Protein AF-A0A182K7X4-F1 (afdb_monomer_lite)

pLDDT: mean 72.71, std 12.78, range [36.97, 91.81]

Organism: NCBI:txid43041

Structure (mmCIF, N/CA/C/O backbone):
data_AF-A0A182K7X4-F1
#
_entry.id   AF-A0A182K7X4-F1
#
loop_
_atom_site.group_PDB
_atom_site.id
_atom_site.type_symbol
_atom_site.label_atom_id
_atom_site.label_alt_id
_atom_site.label_comp_id
_atom_site.label_asym_id
_atom_site.label_entity_id
_atom_site.label_seq_id
_atom_site.pdbx_PDB_ins_code
_atom_site.Cartn_x
_atom_site.Cartn_y
_atom_site.Cartn_z
_atom_site.occupancy
_atom_site.B_iso_or_equiv
_atom_site.auth_seq_id
_atom_site.auth_comp_id
_atom_site.auth_asym_id
_atom_site.auth_atom_id
_atom_site.pdbx_PDB_model_num
ATOM 1 N N . MET A 1 1 ? 23.953 -16.414 -25.196 1.00 43.12 1 MET A N 1
ATOM 2 C CA . MET A 1 1 ? 24.197 -15.636 -26.432 1.00 43.12 1 MET A CA 1
ATOM 3 C C . MET A 1 1 ? 23.227 -14.464 -26.604 1.00 43.12 1 MET A C 1
ATOM 5 O O . MET A 1 1 ? 23.699 -13.371 -26.875 1.00 43.12 1 MET A O 1
ATOM 9 N N . SER A 1 2 ? 21.915 -14.625 -26.379 1.00 52.25 2 SER A N 1
ATOM 10 C CA . SER A 1 2 ? 20.926 -13.529 -26.496 1.00 52.25 2 SER A CA 1
ATOM 11 C C . SER A 1 2 ? 21.167 -12.343 -25.541 1.00 52.25 2 SER A C 1
ATOM 13 O O . SER A 1 2 ? 21.125 -11.196 -25.967 1.00 52.25 2 SER A O 1
ATOM 15 N N . SER A 1 3 ? 21.500 -12.598 -24.268 1.00 54.38 3 SER A N 1
ATOM 16 C CA . SER A 1 3 ? 21.804 -11.539 -23.281 1.00 54.38 3 SER A CA 1
ATOM 17 C C . SER A 1 3 ? 23.036 -10.697 -23.653 1.00 54.38 3 SER A C 1
ATOM 19 O O . SER A 1 3 ? 23.021 -9.475 -23.516 1.00 54.38 3 SER A O 1
ATOM 21 N N . THR A 1 4 ? 24.089 -11.330 -24.179 1.00 62.06 4 THR A N 1
ATOM 22 C CA . THR A 1 4 ? 25.304 -10.646 -24.644 1.00 62.06 4 THR A CA 1
ATOM 23 C C . THR A 1 4 ? 25.024 -9.785 -25.874 1.00 62.06 4 THR A C 1
ATOM 25 O O . THR A 1 4 ? 25.434 -8.633 -25.896 1.00 62.06 4 THR A O 1
ATOM 28 N N . LEU A 1 5 ? 24.247 -10.293 -26.838 1.00 60.53 5 LEU A N 1
ATOM 29 C CA . LEU A 1 5 ? 23.810 -9.550 -28.028 1.00 60.53 5 LEU A CA 1
ATOM 30 C C . LEU A 1 5 ? 22.994 -8.302 -27.682 1.00 60.53 5 LEU A C 1
ATOM 32 O O . LEU A 1 5 ? 23.263 -7.231 -28.213 1.00 60.53 5 LEU A O 1
ATOM 36 N N . VAL A 1 6 ? 22.039 -8.411 -26.757 1.00 61.16 6 VAL A N 1
ATOM 37 C CA . VAL A 1 6 ? 21.212 -7.270 -26.334 1.00 61.16 6 VAL A CA 1
ATOM 38 C C . VAL A 1 6 ? 22.050 -6.230 -25.592 1.00 61.16 6 VAL A C 1
ATOM 40 O O . VAL A 1 6 ? 21.922 -5.039 -25.853 1.00 61.16 6 VAL A O 1
ATOM 43 N N . ARG A 1 7 ? 22.970 -6.657 -24.719 1.00 63.34 7 ARG A N 1
ATOM 44 C CA . ARG A 1 7 ? 23.909 -5.738 -24.054 1.00 63.34 7 ARG A CA 1
ATOM 45 C C . ARG A 1 7 ? 24.866 -5.068 -25.042 1.00 63.34 7 ARG A C 1
ATOM 47 O O . ARG A 1 7 ? 25.161 -3.890 -24.874 1.00 63.34 7 ARG A O 1
ATOM 54 N N . SER A 1 8 ? 25.305 -5.777 -26.080 1.00 63.00 8 SER A N 1
ATOM 55 C CA . SER A 1 8 ? 26.102 -5.211 -27.171 1.00 63.00 8 SER A CA 1
ATOM 56 C C . SER A 1 8 ? 25.295 -4.245 -28.041 1.00 63.00 8 SER A C 1
ATOM 58 O O . SER A 1 8 ? 25.831 -3.207 -28.406 1.00 63.00 8 SER A O 1
ATOM 60 N N . ALA A 1 9 ? 24.012 -4.516 -28.309 1.00 64.88 9 ALA A N 1
ATOM 61 C CA . ALA A 1 9 ? 23.119 -3.602 -29.026 1.00 64.88 9 ALA A CA 1
ATOM 62 C C . ALA A 1 9 ? 22.866 -2.308 -28.230 1.00 64.88 9 ALA A C 1
ATOM 64 O O . ALA A 1 9 ? 23.006 -1.220 -28.776 1.00 64.88 9 ALA A O 1
ATOM 65 N N . ILE A 1 10 ? 22.612 -2.413 -26.918 1.00 64.69 10 ILE A N 1
ATOM 66 C CA . ILE A 1 10 ? 22.536 -1.255 -26.002 1.00 64.69 10 ILE A CA 1
ATOM 67 C C . ILE A 1 10 ? 23.884 -0.511 -25.937 1.00 64.69 10 ILE A C 1
ATOM 69 O O . ILE A 1 10 ? 23.937 0.708 -25.801 1.00 64.69 10 ILE A O 1
ATOM 73 N N . GLY A 1 11 ? 25.003 -1.233 -26.015 1.00 65.81 11 GLY A N 1
ATOM 74 C CA . GLY A 1 11 ? 26.334 -0.634 -26.094 1.00 65.81 11 GLY A CA 1
ATOM 75 C C . GLY A 1 11 ? 26.557 0.132 -27.400 1.00 65.81 11 GLY A C 1
ATOM 76 O O . GLY A 1 11 ? 27.112 1.226 -27.373 1.00 65.81 11 GLY A O 1
ATOM 77 N N . ALA A 1 12 ? 26.082 -0.407 -28.524 1.00 66.38 12 ALA A N 1
ATOM 78 C CA . ALA A 1 12 ? 26.219 0.187 -29.849 1.00 66.38 12 ALA A CA 1
ATOM 79 C C . ALA A 1 12 ? 25.415 1.486 -29.997 1.00 66.38 12 ALA A C 1
ATOM 81 O O . ALA A 1 12 ? 25.876 2.409 -30.666 1.00 66.38 12 ALA A O 1
ATOM 82 N N . THR A 1 13 ? 24.275 1.624 -29.307 1.00 67.00 13 THR A N 1
ATOM 83 C CA . THR A 1 13 ? 23.522 2.889 -29.316 1.00 67.00 13 THR A CA 1
ATOM 84 C C . THR A 1 13 ? 24.292 4.044 -28.673 1.00 67.00 13 THR A C 1
ATOM 86 O O . THR A 1 13 ? 23.984 5.191 -28.961 1.00 67.00 13 THR A O 1
ATOM 89 N N . LYS A 1 14 ? 25.343 3.794 -27.874 1.00 65.56 14 LYS A N 1
ATOM 90 C CA . LYS A 1 14 ? 26.214 4.862 -27.336 1.00 65.56 14 LYS A CA 1
ATOM 91 C C . LYS A 1 14 ? 27.069 5.565 -28.397 1.00 65.56 14 LYS A C 1
ATOM 93 O O . LYS A 1 14 ? 27.663 6.594 -28.097 1.00 65.56 14 LYS A O 1
ATOM 98 N N . VAL A 1 15 ? 27.173 4.997 -29.601 1.00 67.00 15 VAL A N 1
ATOM 99 C CA . VAL A 1 15 ? 27.899 5.591 -30.738 1.00 67.00 15 VAL A CA 1
ATOM 100 C C . VAL A 1 15 ? 27.036 6.634 -31.466 1.00 67.00 15 VAL A C 1
ATOM 102 O O . VAL A 1 15 ? 27.557 7.472 -32.199 1.00 67.00 15 VAL A O 1
ATOM 105 N N . LEU A 1 16 ? 25.717 6.619 -31.246 1.00 69.81 16 LEU A N 1
ATOM 106 C CA . LEU A 1 16 ? 24.796 7.620 -31.779 1.00 69.81 16 LEU A CA 1
ATOM 107 C C . LEU A 1 16 ? 24.963 8.940 -31.008 1.00 69.81 16 LEU A C 1
ATOM 109 O O . LEU A 1 16 ? 25.153 8.941 -29.795 1.00 69.81 16 LEU A O 1
ATOM 113 N N . GLN A 1 17 ? 24.897 10.072 -31.713 1.00 67.81 17 GLN A N 1
ATOM 114 C CA . GLN A 1 17 ? 25.156 11.395 -31.124 1.00 67.81 17 GLN A CA 1
ATOM 115 C C . GLN A 1 17 ? 23.907 12.076 -30.536 1.00 67.81 17 GLN A C 1
ATOM 117 O O . GLN A 1 17 ? 24.041 13.028 -29.771 1.00 67.81 17 GLN A O 1
ATOM 122 N N . ASP A 1 18 ? 22.704 11.602 -30.874 1.00 80.75 18 ASP A N 1
ATOM 123 C CA . ASP A 1 18 ? 21.436 12.225 -30.483 1.00 80.75 18 ASP A CA 1
ATOM 124 C C . ASP A 1 18 ? 20.608 11.321 -29.554 1.00 80.75 18 ASP A C 1
ATOM 126 O O . ASP A 1 18 ? 20.272 10.187 -29.899 1.00 80.75 18 ASP A O 1
ATOM 130 N N . ASN A 1 19 ? 20.233 11.850 -28.385 1.00 79.38 19 ASN A N 1
ATOM 131 C CA . ASN A 1 19 ? 19.458 11.137 -27.366 1.00 79.38 19 ASN A CA 1
ATOM 132 C C . ASN A 1 19 ? 18.057 10.737 -27.846 1.00 79.38 19 ASN A C 1
ATOM 134 O O . ASN A 1 19 ? 17.554 9.699 -27.412 1.00 79.38 19 ASN A O 1
ATOM 138 N N . LEU A 1 20 ? 17.431 11.518 -28.735 1.00 83.06 20 LEU A N 1
ATOM 139 C CA . LEU A 1 20 ? 16.120 11.175 -29.289 1.00 83.06 20 LEU A CA 1
ATOM 140 C C . LEU A 1 20 ? 16.232 9.947 -30.202 1.00 83.06 20 LEU A C 1
ATOM 142 O O . LEU A 1 20 ? 15.463 8.996 -30.062 1.00 83.06 20 LEU A O 1
ATOM 146 N N . THR A 1 21 ? 17.239 9.947 -31.076 1.00 83.81 21 THR A N 1
ATOM 147 C CA . THR A 1 21 ? 17.560 8.823 -31.967 1.00 83.81 21 THR A CA 1
ATOM 148 C C . THR A 1 21 ? 17.956 7.567 -31.178 1.00 83.81 21 THR A C 1
ATOM 150 O O . THR A 1 21 ? 17.505 6.462 -31.480 1.00 83.81 21 THR A O 1
ATOM 153 N N . ILE A 1 22 ? 18.734 7.717 -30.100 1.00 84.38 22 ILE A N 1
ATOM 154 C CA . ILE A 1 22 ? 19.048 6.611 -29.180 1.00 84.38 22 ILE A CA 1
ATOM 155 C C . ILE A 1 22 ? 17.767 6.036 -28.571 1.00 84.38 22 ILE A C 1
ATOM 157 O O . ILE A 1 22 ? 17.562 4.821 -28.580 1.00 84.38 22 ILE A O 1
ATOM 161 N N . ALA A 1 23 ? 16.887 6.895 -28.052 1.00 85.25 23 ALA A N 1
ATOM 162 C CA . ALA A 1 23 ? 15.647 6.463 -27.426 1.00 85.25 23 ALA A CA 1
ATOM 163 C C . ALA A 1 23 ? 14.702 5.771 -28.421 1.00 85.25 23 ALA A C 1
ATOM 165 O O . ALA A 1 23 ? 14.051 4.793 -28.045 1.00 85.25 23 ALA A O 1
ATOM 166 N N . SER A 1 24 ? 14.631 6.219 -29.679 1.00 86.50 24 SER A N 1
ATOM 167 C CA . SER A 1 24 ? 13.814 5.563 -30.706 1.00 86.50 24 SER A CA 1
ATOM 168 C C . SER A 1 24 ? 14.345 4.177 -31.068 1.00 86.50 24 SER A C 1
ATOM 170 O O . SER A 1 24 ? 13.570 3.222 -31.068 1.00 86.50 24 SER A O 1
ATOM 172 N N . GLU A 1 25 ? 15.654 4.030 -31.282 1.00 84.75 25 GLU A N 1
ATOM 173 C CA . GLU A 1 25 ? 16.276 2.734 -31.596 1.00 84.75 25 GLU A CA 1
ATOM 174 C C . GLU A 1 25 ? 16.135 1.741 -30.435 1.00 84.75 25 GLU A C 1
ATOM 176 O O . GLU A 1 25 ? 15.735 0.588 -30.613 1.00 84.75 25 GLU A O 1
ATOM 181 N N . LEU A 1 26 ? 16.357 2.203 -29.202 1.00 86.69 26 LEU A N 1
ATOM 182 C CA . LEU A 1 26 ? 16.127 1.389 -28.009 1.00 86.69 26 LEU A CA 1
ATOM 183 C C . LEU A 1 26 ? 14.647 1.029 -27.833 1.00 86.69 26 LEU A C 1
ATOM 185 O O . LEU A 1 26 ? 14.334 -0.061 -27.353 1.00 86.69 26 LEU A O 1
ATOM 189 N N . THR A 1 27 ? 13.725 1.902 -28.249 1.00 86.94 27 THR A N 1
ATOM 190 C CA . THR A 1 27 ? 12.291 1.593 -28.254 1.00 86.94 27 THR A CA 1
ATOM 191 C C . THR A 1 27 ? 11.993 0.455 -29.225 1.00 86.94 27 THR A C 1
ATOM 193 O O . THR A 1 27 ? 11.287 -0.479 -28.845 1.00 86.94 27 THR A O 1
ATOM 196 N N . VAL A 1 28 ? 12.558 0.472 -30.435 1.00 86.56 28 VAL A N 1
ATOM 197 C CA . VAL A 1 28 ? 12.424 -0.632 -31.403 1.00 86.56 28 VAL A CA 1
ATOM 198 C C . VAL A 1 28 ? 12.994 -1.930 -30.824 1.00 86.56 28 VAL A C 1
ATOM 200 O O . VAL A 1 28 ? 12.325 -2.964 -30.864 1.00 86.56 28 VAL A O 1
ATOM 203 N N . LEU A 1 29 ? 14.169 -1.873 -30.191 1.00 84.00 29 LEU A N 1
ATOM 204 C CA . LEU A 1 29 ? 14.770 -3.022 -29.511 1.00 84.00 29 LEU A CA 1
ATOM 205 C C . LEU A 1 29 ? 13.870 -3.572 -28.392 1.00 84.00 29 LEU A C 1
ATOM 207 O O . LEU A 1 29 ? 13.701 -4.786 -28.288 1.00 84.00 29 LEU A O 1
ATOM 211 N N . ALA A 1 30 ? 13.257 -2.707 -27.577 1.00 85.75 30 ALA A N 1
ATOM 212 C CA . ALA A 1 30 ? 12.319 -3.121 -26.532 1.00 85.75 30 ALA A CA 1
ATOM 213 C C . ALA A 1 30 ? 11.085 -3.831 -27.112 1.00 85.75 30 ALA A C 1
ATOM 215 O O . ALA A 1 30 ? 10.644 -4.842 -26.563 1.00 85.75 30 ALA A O 1
ATOM 216 N N . HIS A 1 31 ? 10.551 -3.336 -28.234 1.00 85.25 31 HIS A N 1
ATOM 217 C CA . HIS A 1 31 ? 9.434 -3.977 -28.933 1.00 85.25 31 HIS A CA 1
ATOM 218 C C . HIS A 1 31 ? 9.847 -5.356 -29.450 1.00 85.25 31 HIS A C 1
ATOM 220 O O . HIS A 1 31 ? 9.163 -6.334 -29.177 1.00 85.25 31 HIS A O 1
ATOM 226 N N . HIS A 1 32 ? 11.014 -5.463 -30.086 1.00 81.69 32 HIS A N 1
ATOM 227 C CA . HIS A 1 32 ? 11.532 -6.736 -30.579 1.00 81.69 32 HIS A CA 1
ATOM 228 C C . HIS A 1 32 ? 11.779 -7.755 -29.452 1.00 81.69 32 HIS A C 1
ATOM 230 O O . HIS A 1 32 ? 11.437 -8.929 -29.584 1.00 81.69 32 HIS A O 1
ATOM 236 N N . LEU A 1 33 ? 12.311 -7.308 -28.309 1.00 79.56 33 LEU A N 1
ATOM 237 C CA . LEU A 1 33 ? 12.476 -8.144 -27.116 1.00 79.56 33 LEU A CA 1
ATOM 238 C C . LEU A 1 33 ? 11.141 -8.691 -26.601 1.00 79.56 33 LEU A C 1
ATOM 240 O O . LEU A 1 33 ? 11.063 -9.857 -26.214 1.00 79.56 33 LEU A O 1
ATOM 244 N N . LEU A 1 34 ? 10.102 -7.859 -26.604 1.00 79.94 34 LEU A N 1
ATOM 245 C CA . LEU A 1 34 ? 8.757 -8.261 -26.208 1.00 79.94 34 LEU A CA 1
ATOM 246 C C . LEU A 1 34 ? 8.092 -9.183 -27.234 1.00 79.94 34 LEU A C 1
ATOM 248 O O . LEU A 1 34 ? 7.429 -10.132 -26.843 1.00 79.94 34 LEU A O 1
ATOM 252 N N . ASP A 1 35 ? 8.257 -8.927 -28.526 1.00 80.19 35 ASP A N 1
ATOM 253 C CA . ASP A 1 35 ? 7.529 -9.656 -29.569 1.00 80.19 35 ASP A CA 1
ATOM 254 C C . ASP A 1 35 ? 8.160 -11.022 -29.878 1.00 80.19 35 ASP A C 1
ATOM 256 O O . ASP A 1 35 ? 7.452 -11.968 -30.212 1.00 80.19 35 ASP A O 1
ATOM 260 N N . VAL A 1 36 ? 9.484 -11.149 -29.741 1.00 77.38 36 VAL A N 1
ATOM 261 C CA . VAL A 1 36 ? 10.220 -12.371 -30.111 1.00 77.38 36 VAL A CA 1
ATOM 262 C C . VAL A 1 36 ? 10.596 -13.224 -28.903 1.00 77.38 36 VAL A C 1
ATOM 264 O O . VAL A 1 36 ? 10.596 -14.450 -28.989 1.00 77.38 36 VAL A O 1
ATOM 267 N N . PHE A 1 37 ? 10.941 -12.598 -27.775 1.00 70.88 37 PHE A N 1
ATOM 268 C CA . PHE A 1 37 ? 11.558 -13.303 -26.646 1.00 70.88 37 PHE A CA 1
ATOM 269 C C . PHE A 1 37 ? 10.690 -13.356 -25.390 1.00 70.88 37 PHE A C 1
ATOM 271 O O . PHE A 1 37 ? 11.040 -14.081 -24.456 1.00 70.88 37 PHE A O 1
ATOM 278 N N . PHE A 1 38 ? 9.591 -12.603 -25.318 1.00 70.44 38 PHE A N 1
ATOM 279 C CA . PHE A 1 38 ? 8.715 -12.641 -24.153 1.00 70.44 38 PHE A CA 1
ATOM 280 C C . PHE A 1 38 ? 7.652 -13.731 -24.315 1.00 70.44 38 PHE A C 1
ATOM 282 O O . PHE A 1 38 ? 6.727 -13.611 -25.112 1.00 70.44 38 PHE A O 1
ATOM 289 N N . SER A 1 39 ? 7.766 -14.782 -23.504 1.00 67.06 39 SER A N 1
ATOM 290 C CA . SER A 1 39 ? 6.717 -15.781 -23.310 1.00 67.06 39 SER A CA 1
ATOM 291 C C . SER A 1 39 ? 6.210 -15.679 -21.871 1.00 67.06 39 SER A C 1
ATOM 293 O O . SER A 1 39 ? 7.027 -15.752 -20.950 1.00 67.06 39 SER A O 1
ATOM 295 N N . PRO A 1 40 ? 4.894 -15.547 -21.628 1.00 61.66 40 PRO A N 1
ATOM 296 C CA . PRO A 1 40 ? 4.360 -15.495 -20.272 1.00 61.66 40 PRO A CA 1
ATOM 297 C C . PRO A 1 40 ? 4.593 -16.840 -19.560 1.00 61.66 40 PRO A C 1
ATOM 299 O O . PRO A 1 40 ? 3.947 -17.837 -19.876 1.00 61.66 40 PRO A O 1
ATOM 302 N N . GLN A 1 41 ? 5.529 -16.885 -18.606 1.00 56.31 41 GLN A N 1
ATOM 303 C CA . GLN A 1 41 ? 5.772 -18.032 -17.723 1.00 56.31 41 GLN A CA 1
ATOM 304 C C . GLN A 1 41 ? 5.616 -17.632 -16.251 1.00 56.31 41 GLN A C 1
ATOM 306 O O . GLN A 1 41 ? 6.035 -16.560 -15.827 1.00 56.31 41 GLN A O 1
ATOM 311 N N . THR A 1 42 ? 5.004 -18.506 -15.450 1.00 53.06 42 THR A N 1
ATOM 312 C CA . THR A 1 42 ? 4.433 -18.145 -14.140 1.00 53.06 42 THR A CA 1
ATOM 313 C C . THR A 1 42 ? 5.336 -18.377 -12.924 1.00 53.06 42 THR A C 1
ATOM 315 O O . THR A 1 42 ? 4.904 -18.066 -11.818 1.00 53.06 42 THR A O 1
ATOM 318 N N . ALA A 1 43 ? 6.548 -18.925 -13.074 1.00 48.03 43 ALA A N 1
ATOM 319 C CA . ALA A 1 43 ? 7.308 -19.440 -11.923 1.00 48.03 43 ALA A CA 1
ATOM 320 C C . ALA A 1 43 ? 8.708 -18.833 -11.695 1.00 48.03 43 ALA A C 1
ATOM 322 O O . ALA A 1 43 ? 9.241 -18.971 -10.597 1.00 48.03 43 ALA A O 1
ATOM 323 N N . THR A 1 44 ? 9.304 -18.129 -12.662 1.00 55.59 44 THR A N 1
ATOM 324 C CA . THR A 1 44 ? 10.665 -17.568 -12.538 1.00 55.59 44 THR A CA 1
ATOM 325 C C . THR A 1 44 ? 10.792 -16.256 -13.306 1.00 55.59 44 THR A C 1
ATOM 327 O O . THR A 1 44 ? 10.271 -16.167 -14.414 1.00 55.59 44 THR A O 1
ATOM 330 N N . VAL A 1 45 ? 11.511 -15.266 -12.752 1.00 60.69 45 VAL A N 1
ATOM 331 C CA . VAL A 1 45 ? 11.832 -13.996 -13.440 1.00 60.69 45 VAL A CA 1
ATOM 332 C C . VAL A 1 45 ? 12.492 -14.316 -14.779 1.00 60.69 45 VAL A C 1
ATOM 334 O O . VAL A 1 45 ? 13.590 -14.879 -14.819 1.00 60.69 45 VAL A O 1
ATOM 337 N N . HIS A 1 46 ? 11.812 -13.995 -15.877 1.00 65.88 46 HIS A N 1
ATOM 338 C CA . HIS A 1 46 ? 12.277 -14.365 -17.207 1.00 65.88 46 HIS A CA 1
ATOM 339 C C . HIS A 1 46 ? 13.477 -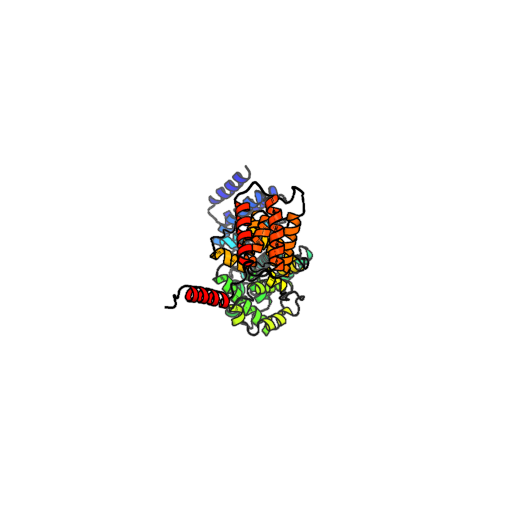13.478 -17.596 1.00 65.88 46 HIS A C 1
ATOM 341 O O . HIS A 1 46 ? 13.424 -12.264 -17.392 1.00 65.88 46 HIS A O 1
ATOM 347 N N . PRO A 1 47 ? 14.562 -14.006 -18.198 1.00 68.94 47 PRO A N 1
ATOM 348 C CA . PRO A 1 47 ? 15.724 -13.196 -18.585 1.00 68.94 47 PRO A CA 1
ATOM 349 C C . PRO A 1 47 ? 15.382 -11.991 -19.477 1.00 68.94 47 PRO A C 1
ATOM 351 O O . PRO A 1 47 ? 16.033 -10.950 -19.389 1.00 68.94 47 PRO A O 1
ATOM 354 N N . ALA A 1 48 ? 14.330 -12.103 -20.297 1.00 72.94 48 ALA A N 1
ATOM 355 C CA . ALA A 1 48 ? 13.813 -10.986 -21.090 1.00 72.94 48 ALA A CA 1
ATOM 356 C C . ALA A 1 48 ? 13.294 -9.826 -20.222 1.00 72.94 48 ALA A C 1
ATOM 358 O O . ALA A 1 48 ? 13.455 -8.679 -20.611 1.00 72.94 48 ALA A O 1
ATOM 359 N N . GLU A 1 49 ? 12.742 -10.079 -19.032 1.00 74.94 49 GLU A N 1
ATOM 360 C CA . GLU A 1 49 ? 12.282 -9.025 -18.113 1.00 74.94 49 GLU A CA 1
ATOM 361 C C . GLU A 1 49 ? 13.450 -8.187 -17.592 1.00 74.94 49 GLU A C 1
ATOM 363 O O . GLU A 1 49 ? 13.355 -6.963 -17.513 1.00 74.94 49 GLU A O 1
ATOM 368 N N . VAL A 1 50 ? 14.580 -8.835 -17.289 1.00 77.12 50 VAL A N 1
ATOM 369 C CA . VAL A 1 50 ? 15.814 -8.150 -16.874 1.00 77.12 50 VAL A CA 1
ATOM 370 C C . VAL A 1 50 ? 16.346 -7.279 -18.010 1.00 77.12 50 VAL A C 1
ATOM 372 O O . VAL A 1 50 ? 16.705 -6.125 -17.788 1.00 77.12 50 VAL A O 1
ATOM 375 N N . LEU A 1 51 ? 16.365 -7.810 -19.235 1.00 77.19 51 LEU A N 1
ATOM 376 C CA . LEU A 1 51 ? 16.804 -7.063 -20.414 1.00 77.19 51 LEU A CA 1
ATOM 377 C C . LEU A 1 51 ? 15.865 -5.893 -20.726 1.00 77.19 51 LEU A C 1
ATOM 379 O O . LEU A 1 51 ? 16.342 -4.797 -20.996 1.00 77.19 51 LEU A O 1
ATOM 383 N N . LEU A 1 52 ? 14.551 -6.088 -20.616 1.00 82.38 52 LEU A N 1
ATOM 384 C CA . LEU A 1 52 ? 13.565 -5.029 -20.813 1.00 82.38 52 LEU A CA 1
ATOM 385 C C . LEU A 1 52 ? 13.740 -3.902 -19.802 1.00 82.38 52 LEU A C 1
ATOM 387 O O . LEU A 1 52 ? 13.783 -2.745 -20.204 1.00 82.38 52 LEU A O 1
ATOM 391 N N . ARG A 1 53 ? 13.907 -4.219 -18.513 1.00 83.94 53 ARG A N 1
ATOM 392 C CA . ARG A 1 53 ? 14.171 -3.204 -17.481 1.00 83.94 53 ARG A CA 1
ATOM 393 C C . ARG A 1 53 ? 15.402 -2.361 -17.823 1.00 83.94 53 ARG A C 1
ATOM 395 O O . ARG A 1 53 ? 15.312 -1.141 -17.770 1.00 83.94 53 ARG A O 1
ATOM 402 N N . LEU A 1 54 ? 16.498 -2.996 -18.247 1.00 82.56 54 LEU A N 1
ATOM 403 C CA . LEU A 1 54 ? 17.723 -2.296 -18.654 1.00 82.56 54 LEU A CA 1
ATOM 404 C C . LEU A 1 54 ? 17.514 -1.411 -19.893 1.00 82.56 54 LEU A C 1
ATOM 406 O O . LEU A 1 54 ? 18.006 -0.288 -19.932 1.00 82.56 54 LEU A O 1
ATOM 410 N N . VAL A 1 55 ? 16.784 -1.893 -20.903 1.00 85.94 55 VAL A N 1
ATOM 411 C CA . VAL A 1 55 ? 16.494 -1.105 -22.112 1.00 85.94 55 VAL A CA 1
ATOM 412 C C . VAL A 1 55 ? 15.620 0.103 -21.773 1.00 85.94 55 VAL A C 1
ATOM 414 O O . VAL A 1 55 ? 15.951 1.222 -22.158 1.00 85.94 55 VAL A O 1
ATOM 417 N N . TYR A 1 56 ? 14.541 -0.091 -21.009 1.00 89.06 56 TYR A N 1
ATOM 418 C CA . TYR A 1 56 ? 13.658 1.002 -20.597 1.00 89.06 56 TYR A CA 1
ATOM 419 C C . TYR A 1 56 ? 14.358 2.021 -19.695 1.00 89.06 56 TYR A C 1
ATOM 421 O O . TYR A 1 56 ? 14.112 3.214 -19.839 1.00 89.06 56 TYR A O 1
ATOM 429 N N . GLU A 1 57 ? 15.264 1.590 -18.817 1.00 87.06 57 GLU A N 1
ATOM 430 C CA . GLU A 1 57 ? 16.098 2.496 -18.023 1.00 87.06 57 GLU A CA 1
ATOM 431 C C . GLU A 1 57 ? 16.921 3.438 -18.912 1.00 87.06 57 GLU A C 1
ATOM 433 O O . GLU A 1 57 ? 16.925 4.649 -18.693 1.00 87.06 57 GLU A O 1
ATOM 438 N N . GLN A 1 58 ? 17.558 2.907 -19.958 1.00 84.94 58 GLN A N 1
ATOM 439 C CA . GLN A 1 58 ? 18.321 3.720 -20.908 1.00 84.94 58 GLN A CA 1
ATOM 440 C C . GLN A 1 58 ? 17.416 4.659 -21.718 1.00 84.94 58 GLN A C 1
ATOM 442 O O . GLN A 1 58 ? 17.731 5.843 -21.834 1.00 84.94 58 GLN A O 1
ATOM 447 N N . ILE A 1 59 ? 16.259 4.177 -22.195 1.00 88.44 59 ILE A N 1
ATOM 448 C CA . ILE A 1 59 ? 15.253 5.019 -22.870 1.00 88.44 59 ILE A CA 1
ATOM 449 C C . ILE A 1 59 ? 14.860 6.199 -21.971 1.00 88.44 59 ILE A C 1
ATOM 451 O O . ILE A 1 59 ? 14.881 7.350 -22.405 1.00 88.44 59 ILE A O 1
ATOM 455 N N . PHE A 1 60 ? 14.525 5.939 -20.706 1.00 89.56 60 PHE A N 1
ATOM 456 C CA . PHE A 1 60 ? 14.086 6.984 -19.784 1.00 89.56 60 PHE A CA 1
ATOM 457 C C . PHE A 1 60 ? 15.205 7.961 -19.424 1.00 89.56 60 PHE A C 1
ATOM 459 O O . PHE A 1 60 ? 14.943 9.160 -19.367 1.00 89.56 60 PHE A O 1
ATOM 466 N N . ASN A 1 61 ? 16.447 7.504 -19.262 1.00 86.31 61 ASN A N 1
ATOM 467 C CA . ASN A 1 61 ? 17.586 8.398 -19.039 1.00 86.31 61 ASN A CA 1
ATOM 468 C C . ASN A 1 61 ? 17.789 9.376 -20.212 1.00 86.31 61 ASN A C 1
ATOM 470 O O . ASN A 1 61 ? 17.976 10.577 -19.993 1.00 86.31 61 ASN A O 1
ATOM 474 N N . CYS A 1 62 ? 17.678 8.898 -21.454 1.00 83.69 62 CYS A N 1
ATOM 475 C CA . CYS A 1 62 ? 17.756 9.749 -22.644 1.00 83.69 62 CYS A CA 1
ATOM 476 C C . CYS A 1 62 ? 16.598 10.759 -22.715 1.00 83.69 62 CYS A C 1
ATOM 478 O O . CYS A 1 62 ? 16.820 11.939 -22.972 1.00 83.69 62 CYS A O 1
ATOM 480 N N . LEU A 1 63 ? 15.364 10.332 -22.435 1.00 85.12 63 LEU A N 1
ATOM 481 C CA . LEU A 1 63 ? 14.182 11.190 -22.592 1.00 85.12 63 LEU A CA 1
ATOM 482 C C . LEU A 1 63 ? 13.984 12.187 -21.440 1.00 85.12 63 LEU A C 1
ATOM 484 O O . LEU A 1 63 ? 13.509 13.301 -21.657 1.00 85.12 63 LEU A O 1
ATOM 488 N N . VAL A 1 64 ? 14.364 11.830 -20.209 1.00 83.19 64 VAL A N 1
ATOM 489 C CA . VAL A 1 64 ? 14.241 12.723 -19.042 1.00 83.19 64 VAL A CA 1
ATOM 490 C C . VAL A 1 64 ? 15.238 13.880 -19.111 1.00 83.19 64 VAL A C 1
ATOM 492 O O . VAL A 1 64 ? 14.904 14.999 -18.710 1.00 83.19 64 VAL A O 1
ATOM 495 N N . THR A 1 65 ? 16.441 13.646 -19.643 1.00 76.75 65 THR A N 1
ATOM 496 C CA . THR A 1 65 ? 17.461 14.697 -19.801 1.00 76.75 65 THR A CA 1
ATOM 497 C C . THR A 1 65 ? 17.042 15.773 -20.810 1.00 76.75 65 THR A C 1
ATOM 499 O O . THR A 1 65 ? 17.403 16.934 -20.633 1.00 76.75 65 THR A O 1
ATOM 502 N N . GLN A 1 66 ? 16.192 15.436 -21.788 1.00 72.62 66 GLN A N 1
ATOM 503 C CA . GLN A 1 66 ? 15.655 16.352 -22.807 1.00 72.62 66 GLN A CA 1
ATOM 504 C C . GLN A 1 66 ? 14.186 16.760 -22.574 1.00 72.62 66 GLN A C 1
ATOM 506 O O . GLN A 1 66 ? 13.483 17.149 -23.501 1.00 72.62 66 GLN A O 1
ATOM 511 N N . ARG A 1 67 ? 13.695 16.734 -21.327 1.00 68.19 67 ARG A N 1
ATOM 512 C CA . ARG A 1 67 ? 12.272 16.971 -20.976 1.00 68.19 67 ARG A CA 1
ATOM 513 C C . ARG A 1 67 ? 11.632 18.281 -21.481 1.00 68.19 67 ARG A C 1
ATOM 515 O O . ARG A 1 67 ? 10.408 18.404 -21.471 1.00 68.19 67 ARG A O 1
ATOM 522 N N . SER A 1 68 ? 12.430 19.285 -21.840 1.00 68.88 68 SER A N 1
ATOM 523 C CA . SER A 1 68 ? 11.949 20.559 -22.395 1.00 68.88 68 SER A CA 1
ATOM 524 C C . SER A 1 68 ? 11.595 20.472 -23.880 1.00 68.88 68 SER A C 1
ATOM 526 O O . SER A 1 68 ? 10.862 21.324 -24.371 1.00 68.88 68 SER A O 1
ATOM 528 N N . ASP A 1 69 ? 12.090 19.460 -24.590 1.00 83.00 69 ASP A N 1
ATOM 529 C CA . ASP A 1 69 ? 11.765 19.224 -25.991 1.00 83.00 69 ASP A CA 1
ATOM 530 C C . ASP A 1 69 ? 10.425 18.479 -26.131 1.00 83.00 69 ASP A C 1
ATOM 532 O O . ASP A 1 69 ? 10.149 17.492 -25.443 1.00 83.00 69 ASP A O 1
ATOM 536 N N . VAL A 1 70 ? 9.582 18.968 -27.042 1.00 83.31 70 VAL A N 1
ATOM 537 C CA . VAL A 1 70 ? 8.243 18.427 -27.312 1.00 83.31 70 VAL A CA 1
ATOM 538 C C . VAL A 1 70 ? 8.343 17.021 -27.898 1.00 83.31 70 VAL A C 1
ATOM 540 O O . VAL A 1 70 ? 7.580 16.145 -27.497 1.00 83.31 70 VAL A O 1
ATOM 543 N N . ARG A 1 71 ? 9.306 16.772 -28.798 1.00 85.00 71 ARG A N 1
ATOM 544 C CA . ARG A 1 71 ? 9.460 15.458 -29.449 1.00 85.00 71 ARG A CA 1
ATOM 545 C C . ARG A 1 71 ? 9.901 14.392 -28.454 1.00 85.00 71 ARG A C 1
ATOM 547 O O . ARG A 1 71 ? 9.357 13.289 -28.446 1.00 85.00 71 ARG A O 1
ATOM 554 N N . SER A 1 72 ? 10.827 14.742 -27.568 1.00 84.88 72 SER A N 1
ATOM 555 C CA . SER A 1 72 ? 11.255 13.884 -26.459 1.00 84.88 72 SER A CA 1
ATOM 556 C C . SER A 1 72 ? 10.094 13.539 -25.517 1.00 84.88 72 SER A C 1
ATOM 558 O O . SER A 1 72 ? 9.929 12.387 -25.112 1.00 84.88 72 SER A O 1
ATOM 560 N N . PHE A 1 73 ? 9.234 14.514 -25.211 1.00 86.38 73 PHE A N 1
ATOM 561 C CA . PHE A 1 73 ? 8.040 14.298 -24.392 1.00 86.38 73 PHE A CA 1
ATOM 562 C C . PHE A 1 73 ? 6.977 13.438 -25.099 1.00 86.38 73 PHE A C 1
ATOM 564 O O . PHE A 1 73 ? 6.389 12.542 -24.491 1.00 86.38 73 PHE A O 1
ATOM 571 N N . GLU A 1 74 ? 6.757 13.655 -26.396 1.00 87.12 74 GLU A N 1
ATOM 572 C CA . GLU A 1 74 ? 5.870 12.834 -27.224 1.00 87.12 74 GLU A CA 1
ATOM 573 C C . GLU A 1 74 ? 6.316 11.374 -27.277 1.00 87.12 74 GLU A C 1
ATOM 575 O O . GLU A 1 74 ? 5.493 10.471 -27.093 1.00 87.12 74 GLU A O 1
ATOM 580 N N . LEU A 1 75 ? 7.617 11.145 -27.473 1.00 89.25 75 LEU A N 1
ATOM 581 C CA . LEU A 1 75 ? 8.199 9.810 -27.485 1.00 89.25 75 LEU A CA 1
ATOM 582 C C . LEU A 1 75 ? 8.074 9.144 -26.108 1.00 89.25 75 LEU A C 1
ATOM 584 O O . LEU A 1 75 ? 7.687 7.980 -26.034 1.00 89.25 75 LEU A O 1
ATOM 588 N N . LEU A 1 76 ? 8.282 9.883 -25.012 1.00 90.44 76 LEU A N 1
ATOM 589 C CA . LEU A 1 76 ? 8.067 9.374 -23.652 1.00 90.44 76 LEU A CA 1
ATOM 590 C C . LEU A 1 76 ? 6.622 8.896 -23.439 1.00 90.44 76 LEU A C 1
ATOM 592 O O . LEU A 1 76 ? 6.402 7.784 -22.953 1.00 90.44 76 LEU A O 1
ATOM 596 N N . LEU A 1 77 ? 5.633 9.708 -23.828 1.00 89.81 77 LEU A N 1
ATOM 597 C CA . LEU A 1 77 ? 4.219 9.335 -23.722 1.00 89.81 77 LEU A CA 1
ATOM 598 C C . LEU A 1 77 ? 3.878 8.131 -24.603 1.00 89.81 77 LEU A C 1
ATOM 600 O O . LEU A 1 77 ? 3.130 7.254 -24.171 1.00 89.81 77 LEU A O 1
ATOM 604 N N . PHE A 1 78 ? 4.431 8.066 -25.815 1.00 89.31 78 PHE A N 1
ATOM 605 C CA . PHE A 1 78 ? 4.244 6.939 -26.726 1.00 89.31 78 PHE A CA 1
ATOM 606 C C . PHE A 1 78 ? 4.801 5.634 -26.143 1.00 89.31 78 PHE A C 1
ATOM 608 O O . PHE A 1 78 ? 4.095 4.623 -26.103 1.00 89.31 78 PHE A O 1
ATOM 615 N N . VAL A 1 79 ? 6.033 5.669 -25.629 1.00 90.50 79 VAL A N 1
ATOM 616 C CA . VAL A 1 79 ? 6.703 4.525 -24.997 1.00 90.50 79 VAL A CA 1
ATOM 617 C C . VAL A 1 79 ? 5.895 4.017 -23.799 1.00 90.50 79 VAL A C 1
ATOM 619 O O . VAL A 1 79 ? 5.631 2.816 -23.702 1.00 90.50 79 VAL A O 1
ATOM 622 N N . LEU A 1 80 ? 5.447 4.919 -22.918 1.00 90.44 80 LEU A N 1
ATOM 623 C CA . LEU A 1 80 ? 4.636 4.566 -21.749 1.00 90.44 80 LEU A CA 1
ATOM 624 C C . LEU A 1 80 ? 3.272 3.997 -22.136 1.00 90.44 80 LEU A C 1
ATOM 626 O O . LEU A 1 80 ? 2.857 2.971 -21.599 1.00 90.44 80 LEU A O 1
ATOM 630 N N . TYR A 1 81 ? 2.574 4.638 -23.072 1.00 89.50 81 TYR A N 1
ATOM 631 C CA . TYR A 1 81 ? 1.262 4.184 -23.517 1.00 89.50 81 TYR A CA 1
ATOM 632 C C . TYR A 1 81 ? 1.330 2.778 -24.126 1.00 89.50 81 TYR A C 1
ATOM 634 O O . TYR A 1 81 ? 0.543 1.905 -23.750 1.00 89.50 81 TYR A O 1
ATOM 642 N N . ASN A 1 82 ? 2.305 2.523 -25.003 1.00 87.88 82 ASN A N 1
ATOM 643 C CA . ASN A 1 82 ? 2.485 1.208 -25.616 1.00 87.88 82 ASN A CA 1
ATOM 644 C C . ASN A 1 82 ? 2.834 0.136 -24.582 1.00 87.88 82 ASN A C 1
ATOM 646 O O . ASN A 1 82 ? 2.237 -0.940 -24.597 1.00 87.88 82 ASN A O 1
ATOM 650 N N . LEU A 1 83 ? 3.742 0.434 -23.647 1.00 89.12 83 LEU A N 1
ATOM 651 C CA . LEU A 1 83 ? 4.083 -0.472 -22.550 1.00 89.12 83 LEU A CA 1
ATOM 652 C C . LEU A 1 83 ? 2.847 -0.839 -21.711 1.00 89.12 83 LEU A C 1
ATOM 654 O O . LEU A 1 83 ? 2.610 -2.012 -21.421 1.00 89.12 83 LEU A O 1
ATOM 658 N N . LEU A 1 84 ? 2.047 0.160 -21.325 1.00 87.12 84 LEU A N 1
ATOM 659 C CA . LEU A 1 84 ? 0.870 -0.039 -20.478 1.00 87.12 84 LEU A CA 1
ATOM 660 C C . LEU A 1 84 ? -0.236 -0.820 -21.196 1.00 87.12 84 LEU A C 1
ATOM 662 O O . LEU A 1 84 ? -0.931 -1.611 -20.553 1.00 87.12 84 LEU A O 1
ATOM 666 N N . LYS A 1 85 ? -0.375 -0.645 -22.514 1.00 87.00 85 LYS A N 1
ATOM 667 C CA . LYS A 1 85 ? -1.380 -1.334 -23.334 1.00 87.00 85 LYS A CA 1
ATOM 668 C C . LYS A 1 85 ? -1.011 -2.786 -23.660 1.00 87.00 85 LYS A C 1
ATOM 670 O O . LYS A 1 85 ? -1.912 -3.601 -23.826 1.00 87.00 85 LYS A O 1
ATOM 675 N N . ARG A 1 86 ? 0.280 -3.125 -23.738 1.00 82.25 86 ARG A N 1
ATOM 676 C CA . ARG A 1 86 ? 0.743 -4.480 -24.097 1.00 82.25 86 ARG A CA 1
ATOM 677 C C . ARG A 1 86 ? 0.284 -5.547 -23.099 1.00 82.25 86 ARG A C 1
ATOM 679 O O . ARG A 1 86 ? 0.198 -5.294 -21.898 1.00 82.25 86 ARG A O 1
ATOM 686 N N . GLU A 1 87 ? 0.023 -6.760 -23.574 1.00 79.62 87 GLU A N 1
ATOM 687 C CA . GLU A 1 87 ? -0.405 -7.903 -22.750 1.00 79.62 87 GLU A CA 1
ATOM 688 C C . GLU A 1 87 ? 0.777 -8.576 -22.035 1.00 79.62 87 GLU A C 1
ATOM 690 O O . GLU A 1 87 ? 1.107 -9.735 -22.253 1.00 79.62 87 GLU A O 1
ATOM 695 N N . ILE A 1 88 ? 1.447 -7.818 -21.170 1.00 78.06 88 ILE A N 1
ATOM 696 C CA . ILE A 1 88 ? 2.557 -8.292 -20.334 1.00 78.06 88 ILE A CA 1
ATOM 697 C C . ILE A 1 88 ? 2.155 -8.263 -18.860 1.00 78.06 88 ILE A C 1
ATOM 699 O O . ILE A 1 88 ? 1.175 -7.608 -18.480 1.00 78.06 88 ILE A O 1
ATOM 703 N N . TYR A 1 89 ? 2.920 -8.950 -18.009 1.00 77.56 89 TYR A N 1
ATOM 704 C CA . TYR A 1 89 ? 2.613 -9.009 -16.586 1.00 77.56 89 TYR A CA 1
ATOM 705 C C . TYR A 1 89 ? 2.527 -7.618 -15.949 1.00 77.56 89 TYR A C 1
ATOM 707 O O . TYR A 1 89 ? 3.393 -6.761 -16.122 1.00 77.56 89 TYR A O 1
ATOM 715 N N . MET A 1 90 ? 1.482 -7.414 -15.146 1.00 77.56 90 MET A N 1
ATOM 716 C CA . MET A 1 90 ? 1.225 -6.125 -14.502 1.00 77.56 90 MET A CA 1
ATOM 717 C C . MET A 1 90 ? 2.358 -5.674 -13.578 1.00 77.56 90 MET A C 1
ATOM 719 O O . MET A 1 90 ? 2.655 -4.484 -13.533 1.00 77.56 90 MET A O 1
ATOM 723 N N . HIS A 1 91 ? 3.008 -6.607 -12.875 1.00 77.06 91 HIS A N 1
ATOM 724 C CA . HIS A 1 91 ? 4.143 -6.278 -12.011 1.00 77.06 91 HIS A CA 1
ATOM 725 C C . HIS A 1 91 ? 5.315 -5.709 -12.827 1.00 77.06 91 HIS A C 1
ATOM 727 O O . HIS A 1 91 ? 5.885 -4.699 -12.436 1.00 77.06 91 HIS A O 1
ATOM 733 N N . LEU A 1 92 ? 5.594 -6.262 -14.014 1.00 80.44 92 LEU A N 1
ATOM 734 C CA . LEU A 1 92 ? 6.643 -5.771 -14.907 1.00 80.44 92 LEU A CA 1
ATOM 735 C C . LEU A 1 92 ? 6.337 -4.362 -15.433 1.00 80.44 92 LEU A C 1
ATOM 737 O O . LEU A 1 92 ? 7.225 -3.512 -15.444 1.00 80.44 92 LEU A O 1
ATOM 741 N N . LYS A 1 93 ? 5.080 -4.088 -15.818 1.00 85.69 93 LYS A N 1
ATOM 742 C CA . LYS A 1 93 ? 4.650 -2.736 -16.227 1.00 85.69 93 LYS A CA 1
ATOM 743 C C . LYS A 1 93 ? 4.924 -1.715 -15.129 1.00 85.69 93 LYS A C 1
ATOM 745 O O . LYS A 1 93 ? 5.502 -0.667 -15.397 1.00 85.69 93 LYS A O 1
ATOM 750 N N . LEU A 1 94 ? 4.507 -2.027 -13.902 1.00 82.75 94 LEU A N 1
ATOM 751 C CA . LEU A 1 94 ? 4.675 -1.134 -12.759 1.00 82.75 94 LEU A CA 1
ATOM 752 C C . LEU A 1 94 ? 6.147 -0.969 -12.377 1.00 82.75 94 LEU A C 1
ATOM 754 O O . LEU A 1 94 ? 6.566 0.149 -12.100 1.00 82.75 94 LEU A O 1
ATOM 758 N N . ASP A 1 95 ? 6.950 -2.031 -12.435 1.00 82.88 95 ASP A N 1
ATOM 759 C CA . ASP A 1 95 ? 8.391 -1.945 -12.187 1.00 82.88 95 ASP A CA 1
ATOM 760 C C . ASP A 1 95 ? 9.094 -1.049 -13.210 1.00 82.88 95 ASP A C 1
ATOM 762 O O . ASP A 1 95 ? 9.915 -0.219 -12.833 1.00 82.88 95 ASP A O 1
ATOM 766 N N . ILE A 1 96 ? 8.739 -1.144 -14.494 1.00 86.56 96 ILE A N 1
ATOM 767 C CA . ILE A 1 96 ? 9.292 -0.260 -15.528 1.00 86.56 96 ILE A CA 1
ATOM 768 C C . ILE A 1 96 ? 8.846 1.194 -15.302 1.00 86.56 96 ILE A C 1
ATOM 770 O O . ILE A 1 96 ? 9.662 2.109 -15.377 1.00 86.56 96 ILE A O 1
ATOM 774 N N . VAL A 1 97 ? 7.578 1.433 -14.952 1.00 87.38 97 VAL A N 1
ATOM 775 C CA . VAL A 1 97 ? 7.102 2.783 -14.592 1.00 87.38 97 VAL A CA 1
ATOM 776 C C . VAL A 1 97 ? 7.842 3.330 -13.361 1.00 87.38 97 VAL A C 1
ATOM 778 O O . VAL A 1 97 ? 8.150 4.522 -13.303 1.00 87.38 97 VAL A O 1
ATOM 781 N N . ARG A 1 98 ? 8.196 2.474 -12.396 1.00 83.69 98 ARG A N 1
ATOM 782 C CA . ARG A 1 98 ? 9.015 2.854 -11.236 1.00 83.69 98 ARG A CA 1
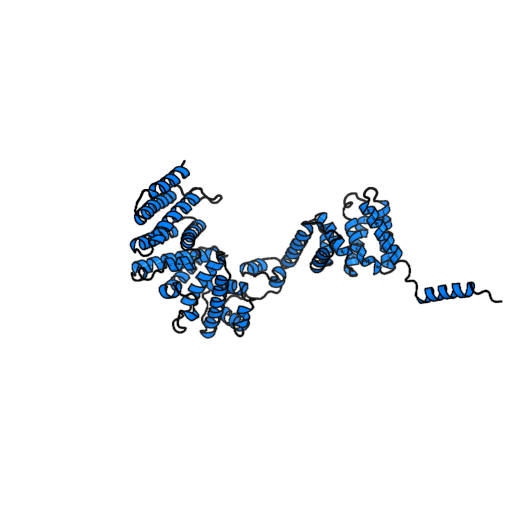ATOM 783 C C . ARG A 1 98 ? 10.443 3.222 -11.612 1.00 83.69 98 ARG A C 1
ATOM 785 O O . ARG A 1 98 ? 10.985 4.121 -10.978 1.00 83.69 98 ARG A O 1
ATOM 792 N N . ILE A 1 99 ? 11.033 2.603 -12.638 1.00 85.94 99 ILE A N 1
ATOM 793 C CA . ILE A 1 99 ? 12.340 3.026 -13.170 1.00 85.94 99 ILE A CA 1
ATOM 794 C C . ILE A 1 99 ? 12.256 4.488 -13.622 1.00 85.94 99 ILE A C 1
ATOM 796 O O . ILE A 1 99 ? 13.059 5.299 -13.170 1.00 85.94 99 ILE A O 1
ATOM 800 N N . LEU A 1 100 ? 11.233 4.860 -14.403 1.00 87.69 100 LEU A N 1
ATOM 801 C CA . LEU A 1 100 ? 11.013 6.255 -14.811 1.00 87.69 100 LEU A CA 1
ATOM 802 C C . LEU A 1 100 ? 10.807 7.198 -13.615 1.00 87.69 100 LEU A C 1
ATOM 804 O O . LEU A 1 100 ? 11.298 8.324 -13.605 1.00 87.69 100 LEU A O 1
ATOM 808 N N . ALA A 1 101 ? 10.076 6.763 -12.587 1.00 82.81 101 ALA A N 1
ATOM 809 C CA . ALA A 1 101 ? 9.959 7.548 -11.360 1.00 82.81 101 ALA A CA 1
ATOM 810 C C . ALA A 1 101 ? 11.331 7.713 -10.676 1.00 82.81 101 ALA A C 1
ATOM 812 O O . ALA A 1 101 ? 11.667 8.803 -10.214 1.00 82.81 101 ALA A O 1
ATOM 813 N N . GLY A 1 102 ? 12.142 6.652 -10.645 1.00 79.25 102 GLY A N 1
ATOM 814 C CA . GLY A 1 102 ? 13.499 6.622 -10.104 1.00 79.25 102 GLY A CA 1
ATOM 815 C C . GLY A 1 102 ? 14.455 7.583 -10.806 1.00 79.25 102 GLY A C 1
ATOM 816 O O . GLY A 1 102 ? 15.168 8.319 -10.124 1.00 79.25 102 GLY A O 1
ATOM 817 N N . THR A 1 103 ? 14.405 7.681 -12.138 1.00 78.06 103 THR A N 1
ATOM 818 C CA . THR A 1 103 ? 15.269 8.590 -12.918 1.00 78.06 103 THR A CA 1
ATOM 819 C C . THR A 1 103 ? 15.020 10.072 -12.613 1.00 78.06 103 THR A C 1
ATOM 821 O O . THR A 1 103 ? 15.903 10.900 -12.812 1.00 78.06 103 THR A O 1
ATOM 824 N N . VAL A 1 104 ? 13.848 10.433 -12.070 1.00 75.06 104 VAL A N 1
ATOM 825 C CA . VAL A 1 104 ? 13.538 11.794 -11.570 1.00 75.06 104 VAL A CA 1
ATOM 826 C C . VAL A 1 104 ? 13.615 11.920 -10.038 1.00 75.06 104 VAL A C 1
ATOM 828 O O . VAL A 1 104 ? 13.151 12.898 -9.437 1.00 75.06 104 VAL A O 1
ATOM 831 N N . GLY A 1 105 ? 14.234 10.937 -9.383 1.00 69.56 105 GLY A N 1
ATOM 832 C CA . GLY A 1 105 ? 14.507 10.904 -7.948 1.00 69.56 105 GLY A CA 1
ATOM 833 C C . GLY A 1 105 ? 13.408 10.279 -7.081 1.00 69.56 105 GLY A C 1
ATOM 834 O O . GLY A 1 105 ? 13.347 10.565 -5.887 1.00 69.56 105 GLY A O 1
ATOM 835 N N . GLY A 1 106 ? 12.553 9.442 -7.670 1.00 77.06 106 GLY A N 1
ATOM 836 C CA . GLY A 1 106 ? 11.677 8.496 -6.976 1.00 77.06 106 GLY A CA 1
ATOM 837 C C . GLY A 1 106 ? 10.267 8.999 -6.653 1.00 77.06 106 GLY A C 1
ATOM 838 O O . GLY A 1 106 ? 10.046 10.177 -6.362 1.00 77.06 106 GLY A O 1
ATOM 839 N N . GLY A 1 107 ? 9.315 8.063 -6.655 1.00 77.94 107 GLY A N 1
ATOM 840 C CA . GLY A 1 107 ? 7.932 8.266 -6.218 1.00 77.94 107 GLY A CA 1
ATOM 841 C C . GLY A 1 107 ? 6.952 8.664 -7.324 1.00 77.94 107 GLY A C 1
ATOM 842 O O . GLY A 1 107 ? 7.268 9.408 -8.260 1.00 77.94 107 GLY A O 1
ATOM 843 N N . THR A 1 108 ? 5.716 8.202 -7.161 1.00 82.94 108 THR A N 1
ATOM 844 C CA . THR A 1 108 ? 4.568 8.488 -8.021 1.00 82.94 108 THR A CA 1
ATOM 845 C C . THR A 1 108 ? 4.330 9.998 -8.154 1.00 82.94 108 THR A C 1
ATOM 847 O O . THR A 1 108 ? 4.050 10.487 -9.248 1.00 82.94 108 THR A O 1
ATOM 850 N N . ARG A 1 109 ? 4.522 10.797 -7.093 1.00 82.00 109 ARG A N 1
ATOM 851 C CA . ARG A 1 109 ? 4.393 12.266 -7.192 1.00 82.00 109 ARG A CA 1
ATOM 852 C C . ARG A 1 109 ? 5.370 12.889 -8.193 1.00 82.00 109 ARG A C 1
ATOM 854 O O . ARG A 1 109 ? 4.999 13.817 -8.916 1.00 82.00 109 ARG A O 1
ATOM 861 N N . ARG A 1 110 ? 6.631 12.447 -8.205 1.00 80.94 110 ARG A N 1
ATOM 862 C CA . ARG A 1 110 ? 7.651 13.003 -9.111 1.00 80.94 110 ARG A CA 1
ATOM 863 C C . ARG A 1 110 ? 7.408 12.568 -10.547 1.00 80.94 110 ARG A C 1
ATOM 865 O O . ARG A 1 110 ? 7.566 13.389 -11.445 1.00 80.94 110 ARG A O 1
ATOM 872 N N . LEU A 1 111 ? 6.932 11.339 -10.739 1.00 86.75 111 LEU A N 1
ATOM 873 C CA . LEU A 1 111 ? 6.451 10.861 -12.031 1.00 86.75 111 LEU A CA 1
ATOM 874 C C . LEU A 1 111 ? 5.327 11.756 -12.576 1.00 86.75 111 LEU A C 1
ATOM 876 O O . LEU A 1 111 ? 5.418 12.225 -13.705 1.00 86.75 111 LEU A O 1
ATOM 880 N N . VAL A 1 112 ? 4.305 12.071 -11.772 1.00 87.69 112 VAL A N 1
ATOM 881 C CA . VAL A 1 112 ? 3.224 12.972 -12.214 1.00 87.69 112 VAL A CA 1
ATOM 882 C C . VAL A 1 112 ? 3.756 14.355 -12.584 1.00 87.69 112 VAL A C 1
ATOM 884 O O . VAL A 1 112 ? 3.354 14.914 -13.597 1.00 87.69 112 VAL A O 1
ATOM 887 N N . ARG A 1 113 ? 4.700 14.908 -11.817 1.00 84.06 113 ARG A N 1
ATOM 888 C CA . ARG A 1 113 ? 5.334 16.197 -12.153 1.00 84.06 113 ARG A CA 1
ATOM 889 C C . ARG A 1 113 ? 6.095 16.167 -13.471 1.00 84.06 113 ARG A C 1
ATOM 891 O O . ARG A 1 113 ? 6.070 17.156 -14.193 1.00 84.06 113 ARG A O 1
ATOM 898 N N . LEU A 1 114 ? 6.766 15.057 -13.767 1.00 85.50 114 LEU A N 1
ATOM 899 C CA . LEU A 1 114 ? 7.451 14.862 -15.040 1.00 85.50 114 LEU A CA 1
ATOM 900 C C . LEU A 1 114 ? 6.456 14.810 -16.207 1.00 85.50 114 LEU A C 1
ATOM 902 O O . LEU A 1 114 ? 6.719 15.384 -17.256 1.00 85.50 114 LEU A O 1
ATOM 906 N N . LEU A 1 115 ? 5.320 14.136 -16.022 1.00 86.06 115 LEU A N 1
ATOM 907 C CA . LEU A 1 115 ? 4.297 13.992 -17.060 1.00 86.06 115 LEU A CA 1
ATOM 908 C C . LEU A 1 115 ? 3.424 15.248 -17.220 1.00 86.06 115 LEU A C 1
ATOM 910 O O . LEU A 1 115 ? 2.835 15.456 -18.276 1.00 86.06 115 LEU A O 1
ATOM 914 N N . CYS A 1 116 ? 3.371 16.114 -16.209 1.00 83.31 116 CYS A N 1
ATOM 915 C CA . CYS A 1 116 ? 2.577 17.341 -16.216 1.00 83.31 116 CYS A CA 1
ATOM 916 C C . CYS A 1 116 ? 3.437 18.606 -16.384 1.00 83.31 116 CYS A C 1
ATOM 918 O O . CYS A 1 116 ? 3.383 19.519 -15.558 1.00 83.31 116 CYS A O 1
ATOM 920 N N . VAL A 1 117 ? 4.239 18.676 -17.452 1.00 78.50 117 VAL A N 1
ATOM 921 C CA . VAL A 1 117 ? 5.016 19.881 -17.796 1.00 78.50 117 VAL A CA 1
ATOM 922 C C . VAL A 1 117 ? 4.144 20.868 -18.573 1.00 78.50 117 VAL A C 1
ATOM 924 O O . VAL A 1 117 ? 3.626 20.565 -19.645 1.00 78.50 117 VAL A O 1
ATOM 927 N N . GLY A 1 118 ? 4.021 22.092 -18.057 1.00 67.94 118 GLY A N 1
ATOM 928 C CA . GLY A 1 118 ? 3.038 23.068 -18.547 1.00 67.94 118 GLY A CA 1
ATOM 929 C C . GLY A 1 118 ? 3.185 23.556 -19.968 1.00 67.94 118 GLY A C 1
ATOM 930 O O . GLY A 1 118 ? 2.201 24.004 -20.544 1.00 67.94 118 GLY A O 1
ATOM 931 N N . GLN A 1 119 ? 4.381 23.473 -20.540 1.00 77.75 119 GLN A N 1
ATOM 932 C CA . GLN A 1 119 ? 4.590 23.825 -21.942 1.00 77.75 119 GLN A CA 1
ATOM 933 C C . GLN A 1 119 ? 3.916 22.804 -22.870 1.00 77.75 119 GLN A C 1
ATOM 935 O O . GLN A 1 119 ? 3.269 23.198 -23.836 1.00 77.75 119 GLN A O 1
ATOM 940 N N . HIS A 1 120 ? 3.967 21.517 -22.516 1.00 79.06 120 HIS A N 1
ATOM 941 C CA . HIS A 1 120 ? 3.455 20.419 -23.341 1.00 79.06 120 HIS A CA 1
ATOM 942 C C . HIS A 1 120 ? 1.954 20.186 -23.156 1.00 79.06 120 HIS A C 1
ATOM 944 O O . HIS A 1 120 ? 1.262 19.817 -24.101 1.00 79.06 120 HIS A O 1
ATOM 950 N N . LEU A 1 121 ? 1.421 20.466 -21.962 1.00 77.50 121 LEU A N 1
ATOM 951 C CA . LEU A 1 121 ? -0.008 20.307 -21.658 1.00 77.50 121 LEU A CA 1
ATOM 952 C C . LEU A 1 121 ? -0.921 21.365 -22.305 1.00 77.50 121 LEU A C 1
ATOM 954 O O . LEU A 1 121 ? -2.137 21.233 -22.225 1.00 77.50 121 LEU A O 1
ATOM 958 N N . ARG A 1 122 ? -0.361 22.392 -22.961 1.00 78.88 122 ARG A N 1
ATOM 959 C CA . ARG A 1 122 ? -1.133 23.350 -23.778 1.00 78.88 122 ARG A CA 1
ATOM 960 C C . ARG A 1 122 ? -1.644 22.742 -25.084 1.00 78.88 122 ARG A C 1
ATOM 962 O O . ARG A 1 122 ? -2.545 23.299 -25.697 1.00 78.88 122 ARG A O 1
ATOM 969 N N . ASN A 1 123 ? -1.048 21.636 -25.526 1.00 84.38 123 ASN A N 1
ATOM 970 C CA . ASN A 1 123 ? -1.522 20.883 -26.676 1.00 84.38 123 ASN A CA 1
ATOM 971 C C . ASN A 1 123 ? -2.567 19.862 -26.210 1.00 84.38 123 ASN A C 1
ATOM 973 O O . ASN A 1 123 ? -2.229 18.907 -25.507 1.00 84.38 123 ASN A O 1
ATOM 977 N N . ASP A 1 124 ? -3.818 20.030 -26.645 1.00 84.12 124 ASP A N 1
ATOM 978 C CA . ASP A 1 124 ? -4.943 19.163 -26.270 1.00 84.12 124 ASP A CA 1
ATOM 979 C C . ASP A 1 124 ? -4.689 17.677 -26.558 1.00 84.12 124 ASP A C 1
ATOM 981 O O . ASP A 1 124 ? -5.137 16.802 -25.813 1.00 84.12 124 ASP A O 1
ATOM 985 N N . VAL A 1 125 ? -3.946 17.364 -27.624 1.00 86.69 125 VAL A N 1
ATOM 986 C CA . VAL A 1 125 ? -3.607 15.981 -27.980 1.00 86.69 125 VAL A CA 1
ATOM 987 C C . VAL A 1 125 ? -2.662 15.380 -26.942 1.00 86.69 125 VAL A C 1
ATOM 989 O O . VAL A 1 125 ? -2.867 14.246 -26.502 1.00 86.69 125 VAL A O 1
ATOM 992 N N . LEU A 1 126 ? -1.643 16.135 -26.528 1.00 85.44 126 LEU A N 1
ATOM 993 C CA . LEU A 1 126 ? -0.683 15.691 -25.517 1.00 85.44 126 LEU A CA 1
ATOM 994 C C . LEU A 1 126 ? -1.329 15.616 -24.140 1.00 85.44 126 LEU A C 1
ATOM 996 O O . LEU A 1 126 ? -1.110 14.640 -23.432 1.00 85.44 126 LEU A O 1
ATOM 1000 N N . LEU A 1 127 ? -2.199 16.569 -23.803 1.00 87.19 127 LEU A N 1
ATOM 1001 C CA . LEU A 1 127 ? -2.987 16.538 -22.576 1.00 87.19 127 LEU A CA 1
ATOM 1002 C C . LEU A 1 127 ? -3.831 15.258 -22.480 1.00 87.19 127 LEU A C 1
ATOM 1004 O O . LEU A 1 127 ? -3.753 14.547 -21.482 1.00 87.19 127 LEU A O 1
ATOM 1008 N N . ARG A 1 128 ? -4.573 14.896 -23.536 1.00 88.06 128 ARG A N 1
ATOM 1009 C CA . ARG A 1 128 ? -5.371 13.652 -23.561 1.00 88.06 128 ARG A CA 1
ATOM 1010 C C . ARG A 1 128 ? -4.507 12.398 -23.417 1.00 88.06 128 ARG A C 1
ATOM 1012 O O . ARG A 1 128 ? -4.890 11.463 -22.706 1.00 88.06 128 ARG A O 1
ATOM 1019 N N . LYS A 1 129 ? -3.335 12.366 -24.062 1.00 88.31 129 LYS A N 1
ATOM 1020 C CA . LYS A 1 129 ? -2.373 11.259 -23.923 1.00 88.31 129 LYS A CA 1
ATOM 1021 C C . LYS A 1 129 ? -1.834 11.168 -22.494 1.00 88.31 129 LYS A C 1
ATOM 1023 O O . LYS A 1 129 ? -1.832 10.077 -21.927 1.00 88.31 129 LYS A O 1
ATOM 1028 N N . THR A 1 130 ? -1.458 12.294 -21.889 1.00 90.31 130 THR A N 1
ATOM 1029 C CA . THR A 1 130 ? -1.020 12.362 -20.489 1.00 90.31 130 THR A CA 1
ATOM 1030 C C . THR A 1 130 ? -2.113 11.885 -19.540 1.00 90.31 130 THR A C 1
ATOM 1032 O O . THR A 1 130 ? -1.832 11.041 -18.691 1.00 90.31 130 THR A O 1
ATOM 1035 N N . ASN A 1 131 ? -3.359 12.339 -19.715 1.00 90.81 131 ASN A N 1
ATOM 1036 C CA . ASN A 1 131 ? -4.491 11.886 -18.904 1.00 90.81 131 ASN A CA 1
ATOM 1037 C C . ASN A 1 131 ? -4.634 10.369 -18.982 1.00 90.81 131 ASN A C 1
ATOM 1039 O O . ASN A 1 131 ? -4.678 9.706 -17.953 1.00 90.81 131 ASN A O 1
ATOM 1043 N N . THR A 1 132 ? -4.604 9.813 -20.193 1.00 90.81 132 THR A N 1
ATOM 1044 C CA . THR A 1 132 ? -4.721 8.367 -20.415 1.00 90.81 132 THR A CA 1
ATOM 1045 C C . THR A 1 132 ? -3.600 7.591 -19.718 1.00 90.81 132 THR A C 1
ATOM 1047 O O . THR A 1 132 ? -3.863 6.611 -19.020 1.00 90.81 132 THR A O 1
ATOM 1050 N N . VAL A 1 133 ? -2.346 8.033 -19.869 1.00 91.12 133 VAL A N 1
ATOM 1051 C CA . VAL A 1 133 ? -1.189 7.401 -19.216 1.00 91.12 133 VAL A CA 1
ATOM 1052 C C . VAL A 1 133 ? -1.328 7.470 -17.695 1.00 91.12 133 VAL A C 1
ATOM 1054 O O . VAL A 1 133 ? -1.189 6.447 -17.029 1.00 91.12 133 VAL A O 1
ATOM 1057 N N . LEU A 1 134 ? -1.665 8.636 -17.138 1.00 91.19 134 LEU A N 1
ATOM 1058 C CA . LEU A 1 134 ? -1.865 8.803 -15.698 1.00 91.19 134 LEU A CA 1
ATOM 1059 C C . LEU A 1 134 ? -3.016 7.944 -15.177 1.00 91.19 134 LEU A C 1
ATOM 1061 O O . LEU A 1 134 ? -2.869 7.302 -14.139 1.00 91.19 134 LEU A O 1
ATOM 1065 N N . THR A 1 135 ? -4.135 7.877 -15.898 1.00 91.81 135 THR A N 1
ATOM 1066 C CA . THR A 1 135 ? -5.275 7.036 -15.534 1.00 91.81 135 THR A CA 1
ATOM 1067 C C . THR A 1 135 ? -4.854 5.581 -15.434 1.00 91.81 135 THR A C 1
ATOM 1069 O O . THR A 1 135 ? -5.142 4.939 -14.425 1.00 91.81 135 THR A O 1
ATOM 1072 N N . LEU A 1 136 ? -4.137 5.066 -16.433 1.00 89.19 136 LEU A N 1
ATOM 1073 C CA . LEU A 1 136 ? -3.666 3.683 -16.439 1.00 89.19 136 LEU A CA 1
ATOM 1074 C C . LEU A 1 136 ? -2.669 3.424 -15.307 1.00 89.19 136 LEU A C 1
ATOM 1076 O O . LEU A 1 136 ? -2.846 2.467 -14.553 1.00 89.19 136 LEU A O 1
ATOM 1080 N N . VAL A 1 137 ? -1.663 4.289 -15.147 1.00 89.44 137 VAL A N 1
ATOM 1081 C CA . VAL A 1 137 ? -0.643 4.149 -14.099 1.00 89.44 137 VAL A CA 1
ATOM 1082 C C . VAL A 1 137 ? -1.283 4.167 -12.715 1.00 89.44 137 VAL A C 1
ATOM 1084 O O . VAL A 1 137 ? -1.117 3.212 -11.963 1.00 89.44 137 VAL A O 1
ATOM 1087 N N . LEU A 1 138 ? -2.062 5.199 -12.378 1.00 89.25 138 LEU A N 1
ATOM 1088 C CA . LEU A 1 138 ? -2.675 5.317 -11.051 1.00 89.25 138 LEU A CA 1
ATOM 1089 C C . LEU A 1 138 ? -3.672 4.187 -10.782 1.00 89.25 138 LEU A C 1
ATOM 1091 O O . LEU A 1 138 ? -3.708 3.657 -9.670 1.00 89.25 138 LEU A O 1
ATOM 1095 N N . SER A 1 139 ? -4.439 3.781 -11.800 1.00 87.00 139 SER A N 1
ATOM 1096 C CA . SER A 1 139 ? -5.382 2.670 -11.669 1.00 87.00 139 SER A CA 1
ATOM 1097 C C . SER A 1 139 ? -4.663 1.377 -11.311 1.00 87.00 139 SER A C 1
ATOM 1099 O O . SER A 1 139 ? -5.040 0.700 -10.359 1.00 87.00 139 SER A O 1
ATOM 1101 N N . HIS A 1 140 ? -3.601 1.041 -12.041 1.00 84.75 140 HIS A N 1
ATOM 1102 C CA . HIS A 1 140 ? -2.840 -0.177 -11.794 1.00 84.75 140 HIS A CA 1
ATOM 1103 C C . HIS A 1 140 ? -2.038 -0.122 -10.488 1.00 84.75 140 HIS A C 1
ATOM 1105 O O . HIS A 1 140 ? -2.040 -1.102 -9.741 1.00 84.75 140 HIS A O 1
ATOM 1111 N N . SER A 1 141 ? -1.427 1.022 -10.174 1.00 84.75 141 SER A N 1
ATOM 1112 C CA . SER A 1 141 ? -0.649 1.212 -8.948 1.00 84.75 141 SER A CA 1
ATOM 1113 C C . SER A 1 141 ? -1.497 1.146 -7.681 1.00 84.75 141 SER A C 1
ATOM 1115 O O . SER A 1 141 ? -1.007 0.667 -6.666 1.00 84.75 141 SER A O 1
ATOM 1117 N N . LEU A 1 142 ? -2.756 1.593 -7.696 1.00 78.94 142 LEU A N 1
ATOM 1118 C CA . LEU A 1 142 ? -3.648 1.420 -6.543 1.00 78.94 142 LEU A CA 1
ATOM 1119 C C . LEU A 1 142 ? -4.253 0.017 -6.505 1.00 78.94 142 LEU A C 1
ATOM 1121 O O . LEU A 1 142 ? -4.281 -0.616 -5.451 1.00 78.94 142 LEU A O 1
ATOM 1125 N N . PHE A 1 143 ? -4.698 -0.495 -7.656 1.00 77.50 143 PHE A N 1
ATOM 1126 C CA . PHE A 1 143 ? -5.396 -1.776 -7.721 1.00 77.50 143 PHE A CA 1
ATOM 1127 C C . PHE A 1 143 ? -4.516 -2.967 -7.319 1.00 77.50 143 PHE A C 1
ATOM 1129 O O . PHE A 1 143 ? -5.040 -3.972 -6.844 1.00 77.50 143 PHE A O 1
ATOM 1136 N N . GLN A 1 144 ? -3.183 -2.867 -7.428 1.00 73.75 144 GLN A N 1
ATOM 1137 C CA . GLN A 1 144 ? -2.272 -3.902 -6.911 1.00 73.75 144 GLN A CA 1
ATOM 1138 C C . GLN A 1 144 ? -2.435 -4.152 -5.396 1.00 73.75 144 GLN A C 1
ATOM 1140 O O . GLN A 1 144 ? -2.106 -5.236 -4.918 1.00 73.75 144 GLN A O 1
ATOM 1145 N N . TYR A 1 145 ? -2.962 -3.172 -4.653 1.00 71.00 145 TYR A N 1
ATOM 1146 C CA . TYR A 1 145 ? -3.220 -3.255 -3.214 1.00 71.00 145 TYR A CA 1
ATOM 1147 C C . TYR A 1 145 ? -4.683 -3.608 -2.889 1.00 71.00 145 TYR A C 1
ATOM 1149 O O . TYR A 1 145 ? -5.087 -3.608 -1.723 1.00 71.00 145 TYR A O 1
ATOM 1157 N N . GLU A 1 146 ? -5.505 -3.929 -3.893 1.00 67.62 146 GLU A N 1
ATOM 1158 C CA . GLU A 1 146 ? -6.880 -4.376 -3.687 1.00 67.62 146 GLU A CA 1
ATOM 1159 C C . GLU A 1 146 ? -6.979 -5.886 -3.451 1.00 67.62 146 GLU A C 1
ATOM 1161 O O . GLU A 1 146 ? -6.425 -6.705 -4.182 1.00 67.62 146 GLU A O 1
ATOM 1166 N N . ALA A 1 147 ? -7.728 -6.270 -2.410 1.00 53.34 147 ALA A N 1
ATOM 1167 C CA . ALA A 1 147 ? -7.871 -7.669 -2.002 1.00 53.34 147 ALA A CA 1
ATOM 1168 C C . ALA A 1 147 ? -8.763 -8.480 -2.964 1.00 53.34 147 ALA A C 1
ATOM 1170 O O . ALA A 1 147 ? -8.681 -9.707 -3.007 1.00 53.34 147 ALA A O 1
ATOM 1171 N N . VAL A 1 148 ? -9.611 -7.809 -3.754 1.00 53.91 148 VAL A N 1
ATOM 1172 C CA . VAL A 1 148 ? -10.612 -8.452 -4.612 1.00 53.91 148 VAL A CA 1
ATOM 1173 C C . VAL A 1 148 ? -10.158 -8.418 -6.072 1.00 53.91 148 VAL A C 1
ATOM 1175 O O . VAL A 1 148 ? -10.487 -7.513 -6.837 1.00 53.91 148 VAL A O 1
ATOM 1178 N N . LYS A 1 149 ? -9.420 -9.451 -6.485 1.00 53.97 149 LYS A N 1
ATOM 1179 C CA . LYS A 1 149 ? -8.960 -9.646 -7.870 1.00 53.97 149 LYS A CA 1
ATOM 1180 C C . LYS A 1 149 ? -10.116 -10.055 -8.802 1.00 53.97 149 LYS A C 1
ATOM 1182 O O . LYS A 1 149 ? -10.177 -11.198 -9.245 1.00 53.97 149 LYS A O 1
ATOM 1187 N N . ARG A 1 150 ? -11.058 -9.151 -9.113 1.00 57.81 150 ARG A N 1
ATOM 1188 C CA . ARG A 1 150 ? -12.000 -9.348 -10.240 1.00 57.81 150 ARG A CA 1
ATOM 1189 C C . ARG A 1 150 ? -11.900 -8.216 -11.257 1.00 57.81 150 ARG A C 1
ATOM 1191 O O . ARG A 1 150 ? -11.958 -7.042 -10.906 1.00 57.81 150 ARG A O 1
ATOM 1198 N N . VAL A 1 151 ? -11.864 -8.593 -12.535 1.00 62.50 151 VAL A N 1
ATOM 1199 C CA . VAL A 1 151 ? -11.755 -7.694 -13.701 1.00 62.50 151 VAL A CA 1
ATOM 1200 C C . VAL A 1 151 ? -12.859 -6.624 -13.733 1.00 62.50 151 VAL A C 1
ATOM 1202 O O . VAL A 1 151 ? -12.601 -5.474 -14.080 1.00 62.50 151 VAL A O 1
ATOM 1205 N N . ARG A 1 152 ? -14.086 -6.963 -13.305 1.00 67.31 152 ARG A N 1
ATOM 1206 C CA . ARG A 1 152 ? -15.216 -6.013 -13.252 1.00 67.31 152 ARG A CA 1
ATOM 1207 C C . ARG A 1 152 ? -14.967 -4.840 -12.296 1.00 67.31 152 ARG A C 1
ATOM 1209 O O . ARG A 1 152 ? -15.344 -3.718 -12.618 1.00 67.31 152 ARG A O 1
ATOM 1216 N N . TYR A 1 153 ? -14.304 -5.079 -11.161 1.00 72.38 153 TYR A N 1
ATOM 1217 C CA . TYR A 1 153 ? -13.967 -4.013 -10.214 1.00 72.38 153 TYR A CA 1
ATOM 1218 C C . TYR A 1 153 ? -12.858 -3.114 -10.754 1.00 72.38 153 TYR A C 1
ATOM 1220 O O . TYR A 1 153 ? -12.923 -1.908 -10.550 1.00 72.38 153 TYR A O 1
ATOM 1228 N N . PHE A 1 154 ? -11.904 -3.668 -11.510 1.00 77.06 154 PHE A N 1
ATOM 1229 C CA . PHE A 1 154 ? -10.866 -2.866 -12.155 1.00 77.06 154 PHE A CA 1
ATOM 1230 C C . PHE A 1 154 ? -11.442 -1.896 -13.193 1.00 77.06 154 PHE A C 1
ATOM 1232 O O . PHE A 1 154 ? -11.064 -0.731 -13.204 1.00 77.06 154 PHE A O 1
ATOM 1239 N N . LYS A 1 155 ? -12.402 -2.330 -14.025 1.00 79.69 155 LYS A N 1
ATOM 1240 C CA . LYS A 1 155 ? -13.036 -1.438 -15.014 1.00 79.69 155 LYS A CA 1
ATOM 1241 C C . LYS A 1 155 ? -13.760 -0.267 -14.344 1.00 79.69 155 LYS A C 1
ATOM 1243 O O . LYS A 1 155 ? -13.582 0.872 -14.756 1.00 79.69 155 LYS A O 1
ATOM 1248 N N . ALA A 1 156 ? -14.529 -0.541 -13.288 1.00 79.31 156 ALA A N 1
ATOM 1249 C CA . ALA A 1 156 ? -15.185 0.506 -12.506 1.00 79.31 156 ALA A CA 1
ATOM 1250 C C . ALA A 1 156 ? -14.165 1.443 -11.833 1.00 79.31 156 ALA A C 1
ATOM 1252 O O . ALA A 1 156 ? -14.352 2.656 -11.830 1.00 79.31 156 ALA A O 1
ATOM 1253 N N . PHE A 1 157 ? -13.070 0.888 -11.306 1.00 79.50 157 PHE A N 1
ATOM 1254 C CA . PHE A 1 157 ? -11.975 1.653 -10.710 1.00 79.50 157 PHE A CA 1
ATOM 1255 C C . PHE A 1 157 ? -11.311 2.589 -11.725 1.00 79.50 157 PHE A C 1
ATOM 1257 O O . PHE A 1 157 ? -11.122 3.768 -11.442 1.00 79.50 157 PHE A O 1
ATOM 1264 N N . LEU A 1 158 ? -11.033 2.087 -12.929 1.00 86.31 158 LEU A N 1
ATOM 1265 C CA . LEU A 1 158 ? -10.435 2.855 -14.016 1.00 86.31 158 LEU A CA 1
ATOM 1266 C C . LEU A 1 158 ? -11.319 4.039 -14.415 1.00 86.31 158 LEU A C 1
ATOM 1268 O O . LEU A 1 158 ? -10.823 5.158 -14.470 1.00 86.31 158 LEU A O 1
ATOM 1272 N N . THR A 1 159 ? -12.627 3.830 -14.594 1.00 86.88 159 THR A N 1
ATOM 1273 C CA . THR A 1 159 ? -13.571 4.918 -14.912 1.00 86.88 159 THR A CA 1
ATOM 1274 C C . THR A 1 159 ? -13.621 5.988 -13.816 1.00 86.88 159 THR A C 1
ATOM 1276 O O . THR A 1 159 ? -13.750 7.175 -14.108 1.00 86.88 159 THR A O 1
ATOM 1279 N N . LEU A 1 160 ? -13.497 5.596 -12.544 1.00 84.50 160 LEU A N 1
ATOM 1280 C CA . LEU A 1 160 ? -13.479 6.541 -11.423 1.00 84.50 160 LEU A CA 1
ATOM 1281 C C . LEU A 1 160 ? -12.192 7.378 -11.392 1.00 84.50 160 LEU A C 1
ATOM 1283 O O . LEU A 1 160 ? -12.258 8.589 -11.183 1.00 84.50 160 LEU A O 1
ATOM 1287 N N . ILE A 1 161 ? -11.036 6.754 -11.631 1.00 87.69 161 ILE A N 1
ATOM 1288 C CA . ILE A 1 161 ? -9.742 7.447 -11.716 1.00 87.69 161 ILE A CA 1
ATOM 1289 C C . ILE A 1 161 ? -9.684 8.357 -12.950 1.00 87.69 161 ILE A C 1
ATOM 1291 O O . ILE A 1 161 ? -9.177 9.473 -12.868 1.00 87.69 161 ILE A O 1
ATOM 1295 N N . GLU A 1 162 ? -10.226 7.906 -14.079 1.00 90.25 162 GLU A N 1
ATOM 1296 C CA . GLU A 1 162 ? -10.342 8.691 -15.309 1.00 90.25 162 GLU A CA 1
ATOM 1297 C C . GLU A 1 162 ? -11.172 9.955 -15.090 1.00 90.25 162 GLU A C 1
ATOM 1299 O O . GLU A 1 162 ? -10.712 11.057 -15.389 1.00 90.25 162 GLU A O 1
ATOM 1304 N N . LYS A 1 163 ? -12.361 9.811 -14.491 1.00 88.31 163 LYS A N 1
ATOM 1305 C CA . LYS A 1 163 ? -13.215 10.947 -14.133 1.00 88.31 163 LYS A CA 1
ATOM 1306 C C . LYS A 1 163 ? -12.467 11.941 -13.242 1.00 88.31 163 LYS A C 1
ATOM 1308 O O . LYS A 1 163 ? -12.450 13.131 -13.536 1.00 88.31 163 LYS A O 1
ATOM 1313 N N . MET A 1 164 ? -11.799 11.442 -12.201 1.00 88.94 164 MET A N 1
ATOM 1314 C CA . MET A 1 164 ? -11.015 12.276 -11.290 1.00 88.94 164 MET A CA 1
ATOM 1315 C C . MET A 1 164 ? -9.911 13.054 -12.018 1.00 88.94 164 MET A C 1
ATOM 1317 O O . MET A 1 164 ? -9.723 14.224 -11.718 1.00 88.94 164 MET A O 1
ATOM 1321 N N . ILE A 1 165 ? -9.184 12.438 -12.955 1.00 89.12 165 ILE A N 1
ATOM 1322 C CA . ILE A 1 165 ? -8.116 13.115 -13.712 1.00 89.12 165 ILE A CA 1
ATOM 1323 C C . ILE A 1 165 ? -8.676 14.168 -14.674 1.00 89.12 165 ILE A C 1
ATOM 1325 O O . ILE A 1 165 ? -8.073 15.224 -14.842 1.00 89.12 165 ILE A O 1
ATOM 1329 N N . ASN A 1 166 ? -9.820 13.903 -15.301 1.00 88.38 166 ASN A N 1
ATOM 1330 C CA . ASN A 1 166 ? -10.407 14.826 -16.271 1.00 88.38 166 ASN A CA 1
ATOM 1331 C C . ASN A 1 166 ? -11.033 16.071 -15.621 1.00 88.38 166 ASN A C 1
ATOM 1333 O O . ASN A 1 166 ? -11.140 17.106 -16.272 1.00 88.38 166 ASN A O 1
ATOM 1337 N N . GLU A 1 167 ? -11.439 15.990 -14.353 1.00 85.56 167 GLU A N 1
ATOM 1338 C CA . GLU A 1 167 ? -12.106 17.083 -13.628 1.00 85.56 167 GLU A CA 1
ATOM 1339 C C . GLU A 1 167 ? -11.137 18.013 -12.878 1.00 85.56 167 GLU A C 1
ATOM 1341 O O . GLU A 1 167 ? -11.569 18.944 -12.194 1.00 85.56 167 GLU A O 1
ATOM 1346 N N . ILE A 1 168 ? -9.827 17.779 -12.984 1.00 85.56 168 ILE A N 1
ATOM 1347 C CA . ILE A 1 168 ? -8.818 18.509 -12.217 1.00 85.56 168 ILE A CA 1
ATOM 1348 C C . ILE A 1 168 ? -7.837 19.286 -13.094 1.00 85.56 168 ILE A C 1
ATOM 1350 O O . ILE A 1 168 ? -7.472 18.874 -14.193 1.00 85.56 168 ILE A O 1
ATOM 1354 N N . ASP A 1 169 ? -7.319 20.387 -12.549 1.00 83.44 169 ASP A N 1
ATOM 1355 C CA . ASP A 1 169 ? -6.173 21.083 -13.127 1.00 83.44 169 ASP A CA 1
ATOM 1356 C C . ASP A 1 169 ? -4.875 20.348 -12.741 1.00 83.44 169 ASP A C 1
ATOM 1358 O O . ASP A 1 169 ? -4.277 20.576 -11.680 1.00 83.44 169 ASP A O 1
ATOM 1362 N N . LEU A 1 170 ? -4.444 19.433 -13.615 1.00 79.88 170 LEU A N 1
ATOM 1363 C CA . LEU A 1 170 ? -3.210 18.658 -13.451 1.00 79.88 170 LEU A CA 1
ATOM 1364 C C . LEU A 1 170 ? -1.972 19.542 -13.276 1.00 79.88 170 LEU A C 1
ATOM 1366 O O . LEU A 1 170 ? -1.059 19.177 -12.533 1.00 79.88 170 LEU A O 1
ATOM 1370 N N . MET A 1 171 ? -1.946 20.704 -13.926 1.00 76.50 171 MET A N 1
ATOM 1371 C CA . MET A 1 171 ? -0.830 21.642 -13.868 1.00 76.50 171 MET A CA 1
ATOM 1372 C C . MET A 1 171 ? -0.696 22.276 -12.489 1.00 76.50 171 MET A C 1
ATOM 1374 O O . MET A 1 171 ? 0.398 22.332 -11.914 1.00 76.50 171 MET A O 1
ATOM 1378 N N . GLN A 1 172 ? -1.819 22.720 -11.933 1.00 78.88 172 GLN A N 1
ATOM 1379 C CA . GLN A 1 172 ? -1.862 23.287 -10.595 1.00 78.88 172 GLN A CA 1
ATOM 1380 C C . GLN A 1 172 ? -1.564 22.219 -9.530 1.00 78.88 172 GLN A C 1
ATOM 1382 O O . GLN A 1 172 ? -0.787 22.457 -8.598 1.00 78.88 172 GLN A O 1
ATOM 1387 N N . LEU A 1 173 ? -2.135 21.021 -9.676 1.00 75.44 173 LEU A N 1
ATOM 1388 C CA . LEU A 1 173 ? -2.057 19.963 -8.666 1.00 75.44 173 LEU A CA 1
ATOM 1389 C C . LEU A 1 173 ? -0.728 19.214 -8.650 1.00 75.44 173 LEU A C 1
ATOM 1391 O O . LEU A 1 173 ? -0.237 18.896 -7.566 1.00 75.44 173 LEU A O 1
ATOM 1395 N N . ALA A 1 174 ? -0.096 18.978 -9.803 1.00 70.25 174 ALA A N 1
ATOM 1396 C CA . ALA A 1 174 ? 1.231 18.361 -9.845 1.00 70.25 174 ALA A CA 1
ATOM 1397 C C . ALA A 1 174 ? 2.259 19.211 -9.073 1.00 70.25 174 ALA A C 1
ATOM 1399 O O . ALA A 1 174 ? 3.131 18.694 -8.362 1.00 70.25 174 ALA A O 1
ATOM 1400 N N . ASN A 1 175 ? 2.118 20.535 -9.140 1.00 70.81 175 ASN A N 1
ATOM 1401 C CA . ASN A 1 175 ? 3.006 21.474 -8.464 1.00 70.81 175 ASN A CA 1
ATOM 1402 C C . ASN A 1 175 ? 2.610 21.745 -7.005 1.00 70.81 175 ASN A C 1
ATOM 1404 O O . ASN A 1 175 ? 3.470 22.121 -6.202 1.00 70.81 175 ASN A O 1
ATOM 1408 N N . ALA A 1 176 ? 1.368 21.455 -6.612 1.00 69.50 176 ALA A N 1
ATOM 1409 C CA . ALA A 1 176 ? 0.898 21.633 -5.246 1.00 69.50 176 ALA A CA 1
ATOM 1410 C C . ALA A 1 176 ? 1.665 20.741 -4.251 1.00 69.50 176 ALA A C 1
ATOM 1412 O O . ALA A 1 176 ? 1.634 19.510 -4.308 1.00 69.50 176 ALA A O 1
ATOM 1413 N N . LYS A 1 177 ? 2.384 21.364 -3.306 1.00 67.50 177 LYS A N 1
ATOM 1414 C CA . LYS A 1 177 ? 2.974 20.635 -2.167 1.00 67.50 177 LYS A CA 1
ATOM 1415 C C . LYS A 1 177 ? 1.924 20.381 -1.085 1.00 67.50 177 LYS A C 1
ATOM 1417 O O . LYS A 1 177 ? 1.845 19.265 -0.571 1.00 67.50 177 LYS A O 1
ATOM 1422 N N . PHE A 1 178 ? 1.090 21.382 -0.818 1.00 63.53 178 PHE A N 1
ATOM 1423 C CA . PHE A 1 178 ? -0.029 21.312 0.113 1.00 63.53 178 PHE A CA 1
ATOM 1424 C C . PHE A 1 178 ? -1.295 21.837 -0.562 1.00 63.53 178 PHE A C 1
ATOM 1426 O O . PHE A 1 178 ? -1.293 22.954 -1.086 1.00 63.53 178 PHE A O 1
ATOM 1433 N N . LEU A 1 179 ? -2.377 21.055 -0.514 1.00 61.91 179 LEU A N 1
ATOM 1434 C CA . LEU A 1 179 ? -3.675 21.432 -1.094 1.00 61.91 179 LEU A CA 1
ATOM 1435 C C . LEU A 1 179 ? -4.173 22.785 -0.562 1.00 61.91 179 LEU A C 1
ATOM 1437 O O . LEU A 1 179 ? -4.589 23.641 -1.333 1.00 61.91 179 LEU A O 1
ATOM 1441 N N . CYS A 1 180 ? -4.080 22.993 0.754 1.00 58.72 180 CYS A N 1
ATOM 1442 C CA . CYS A 1 180 ? -4.608 24.182 1.430 1.00 58.72 180 CYS A CA 1
ATOM 1443 C C . CYS A 1 180 ? -3.811 25.468 1.212 1.00 58.72 180 CYS A C 1
ATOM 1445 O O . CYS A 1 180 ? -4.333 26.536 1.520 1.00 58.72 180 CYS A O 1
ATOM 1447 N N . LEU A 1 181 ? -2.556 25.369 0.768 1.00 58.38 181 LEU A N 1
ATOM 1448 C CA . LEU A 1 181 ? -1.687 26.534 0.578 1.00 58.38 181 LEU A CA 1
ATOM 1449 C C . LEU A 1 181 ? -1.643 26.965 -0.886 1.00 58.38 181 LEU A C 1
ATOM 1451 O O . LEU A 1 181 ? -1.586 28.155 -1.172 1.00 58.38 181 LEU A O 1
ATOM 1455 N N . ASN A 1 182 ? -1.712 26.005 -1.811 1.00 65.69 182 ASN A N 1
ATOM 1456 C CA . ASN A 1 182 ? -1.466 26.273 -3.228 1.00 65.69 182 ASN A CA 1
ATOM 1457 C C . ASN A 1 182 ? -2.758 26.380 -4.054 1.00 65.69 182 ASN A C 1
ATOM 1459 O O . ASN A 1 182 ? -2.707 26.789 -5.215 1.00 65.69 182 ASN A O 1
ATOM 1463 N N . ILE A 1 183 ? -3.911 26.012 -3.483 1.00 67.62 183 ILE A N 1
ATOM 1464 C CA . ILE A 1 183 ? -5.206 26.054 -4.167 1.00 67.62 183 ILE A CA 1
ATOM 1465 C C . ILE A 1 183 ? -6.208 26.823 -3.302 1.00 67.62 183 ILE A C 1
ATOM 1467 O O . ILE A 1 183 ? -6.452 26.436 -2.1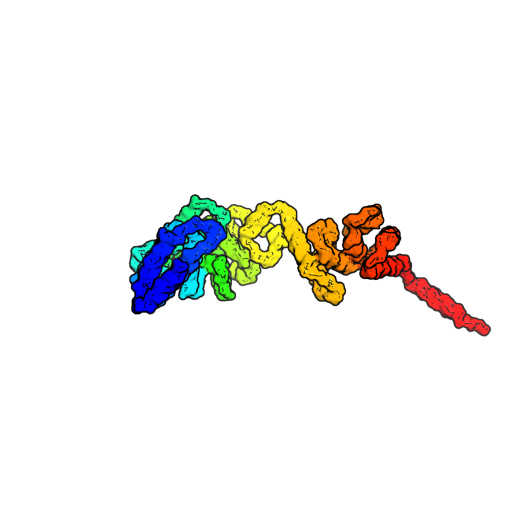55 1.00 67.62 183 ILE A O 1
ATOM 1471 N N . PRO A 1 184 ? -6.821 27.903 -3.826 1.00 68.62 184 PRO A N 1
ATOM 1472 C CA . PRO A 1 184 ? -7.849 28.637 -3.101 1.00 68.62 184 PRO A CA 1
ATOM 1473 C C . PRO A 1 184 ? -8.985 27.706 -2.674 1.00 68.62 184 PRO A C 1
ATOM 1475 O O . PRO A 1 184 ? -9.506 26.956 -3.499 1.00 68.62 184 PRO A O 1
ATOM 1478 N N . ARG A 1 185 ? -9.435 27.790 -1.414 1.00 66.19 185 ARG A N 1
ATOM 1479 C CA . ARG A 1 185 ? -10.486 26.905 -0.861 1.00 66.19 185 ARG A CA 1
ATOM 1480 C C . ARG A 1 185 ? -11.764 26.857 -1.708 1.00 66.19 185 ARG A C 1
ATOM 1482 O O . ARG A 1 185 ? -12.421 25.818 -1.744 1.00 66.19 185 ARG A O 1
ATOM 1489 N N . ALA A 1 186 ? -12.102 27.951 -2.391 1.00 70.12 186 ALA A N 1
ATOM 1490 C CA . ALA A 1 186 ? -13.242 28.030 -3.305 1.00 70.12 186 ALA A CA 1
ATOM 1491 C C . ALA A 1 186 ? -13.073 27.162 -4.568 1.00 70.12 186 ALA A C 1
ATOM 1493 O O . ALA A 1 186 ? -14.054 26.621 -5.058 1.00 70.12 186 ALA A O 1
ATOM 1494 N N . LYS A 1 187 ? -11.836 26.991 -5.053 1.00 73.25 187 LYS A N 1
ATOM 1495 C CA . LYS A 1 187 ? -11.495 26.214 -6.256 1.00 73.25 187 LYS A CA 1
ATOM 1496 C C . LYS A 1 187 ? -11.160 24.749 -5.969 1.00 73.25 187 LYS A C 1
ATOM 1498 O O . LYS A 1 187 ? -11.102 23.950 -6.892 1.00 73.25 187 LYS A O 1
ATOM 1503 N N . VAL A 1 188 ? -10.934 24.381 -4.705 1.00 79.31 188 VAL A N 1
ATOM 1504 C CA . VAL A 1 188 ? -10.711 22.976 -4.331 1.00 79.31 188 VAL A CA 1
ATOM 1505 C C . VAL A 1 188 ? -11.994 22.185 -4.592 1.00 79.31 188 VAL A C 1
ATOM 1507 O O . VAL A 1 188 ? -13.028 22.506 -3.994 1.00 79.31 188 VAL A O 1
ATOM 1510 N N . SER A 1 189 ? -11.893 21.150 -5.432 1.00 85.38 189 SER A N 1
ATOM 1511 C CA . SER A 1 189 ? -12.894 20.094 -5.645 1.00 85.38 189 SER A CA 1
ATOM 1512 C C . SER A 1 189 ? -12.555 18.829 -4.845 1.00 85.38 189 SER A C 1
ATOM 1514 O O . SER A 1 189 ? -11.450 18.708 -4.298 1.00 85.38 189 SER A O 1
ATOM 1516 N N . ILE A 1 190 ? -13.493 17.882 -4.752 1.00 83.06 190 ILE A N 1
ATOM 1517 C CA . ILE A 1 190 ? -13.207 16.602 -4.094 1.00 83.06 190 ILE A CA 1
ATOM 1518 C C . ILE A 1 190 ? -12.232 15.766 -4.924 1.00 83.06 190 ILE A C 1
ATOM 1520 O O . ILE A 1 190 ? -11.353 15.127 -4.356 1.00 83.06 190 ILE A O 1
ATOM 1524 N N . GLU A 1 191 ? -12.303 15.843 -6.247 1.00 86.12 191 GLU A N 1
ATOM 1525 C CA . GLU A 1 191 ? -11.407 15.169 -7.183 1.00 86.12 191 GLU A CA 1
ATOM 1526 C C . GLU A 1 191 ? -9.970 15.665 -7.015 1.00 86.12 191 GLU A C 1
ATOM 1528 O O . GLU A 1 191 ? -9.046 14.861 -6.918 1.00 86.12 191 GLU A O 1
ATOM 1533 N N . SER A 1 192 ? -9.785 16.981 -6.855 1.00 83.38 192 SER A N 1
ATOM 1534 C CA . SER A 1 192 ? -8.476 17.598 -6.589 1.00 83.38 192 SER A CA 1
ATOM 1535 C C . SER A 1 192 ? -7.851 17.066 -5.299 1.00 83.38 192 SER A C 1
ATOM 1537 O O . SER A 1 192 ? -6.657 16.764 -5.236 1.00 83.38 192 SER A O 1
ATOM 1539 N N . LEU A 1 193 ? -8.677 16.929 -4.258 1.00 82.88 193 LEU A N 1
ATOM 1540 C CA . LEU A 1 193 ? -8.267 16.383 -2.971 1.00 82.88 193 LEU A CA 1
ATOM 1541 C C . LEU A 1 193 ? -7.914 14.897 -3.093 1.00 82.88 193 LEU A C 1
ATOM 1543 O O . LEU A 1 193 ? -6.861 14.475 -2.612 1.00 82.88 193 LEU A O 1
ATOM 1547 N N . CYS A 1 194 ? -8.775 14.118 -3.752 1.00 82.69 194 CYS A N 1
ATOM 1548 C CA . CYS A 1 194 ? -8.583 12.688 -3.970 1.00 82.69 194 CYS A CA 1
ATOM 1549 C C . CYS A 1 194 ? -7.299 12.428 -4.758 1.00 82.69 194 CYS A C 1
ATOM 1551 O O . CYS A 1 194 ? -6.518 11.566 -4.370 1.00 82.69 194 CYS A O 1
ATOM 1553 N N . PHE A 1 195 ? -7.036 13.216 -5.801 1.00 86.44 195 PHE A N 1
ATOM 1554 C CA . PHE A 1 195 ? -5.844 13.093 -6.628 1.00 86.44 195 PHE A CA 1
ATOM 1555 C C . PHE A 1 195 ? -4.566 13.269 -5.809 1.00 86.44 195 PHE A C 1
ATOM 1557 O O . PHE A 1 195 ? -3.717 12.380 -5.787 1.00 86.44 195 PHE A O 1
ATOM 1564 N N . VAL A 1 196 ? -4.442 14.373 -5.064 1.00 83.50 196 VAL A N 1
ATOM 1565 C CA . VAL A 1 196 ? -3.258 14.600 -4.220 1.00 83.50 196 VAL A CA 1
ATOM 1566 C C . VAL A 1 196 ? -3.133 13.514 -3.159 1.00 83.50 196 VAL A C 1
ATOM 1568 O O . VAL A 1 196 ? -2.030 13.024 -2.928 1.00 83.50 196 VAL A O 1
ATOM 1571 N N . PHE A 1 197 ? -4.240 13.101 -2.540 1.00 81.00 197 PHE A N 1
ATOM 1572 C CA . PHE A 1 197 ? -4.220 12.024 -1.559 1.00 81.00 197 PHE A CA 1
ATOM 1573 C C . PHE A 1 197 ? -3.693 10.710 -2.160 1.00 81.00 197 PHE A C 1
ATOM 1575 O O . PHE A 1 197 ? -2.785 10.110 -1.587 1.00 81.00 197 PHE A O 1
ATOM 1582 N N . VAL A 1 198 ? -4.186 10.306 -3.337 1.00 84.50 198 VAL A N 1
ATOM 1583 C CA . VAL A 1 198 ? -3.744 9.107 -4.069 1.00 84.50 198 VAL A CA 1
ATOM 1584 C C . VAL A 1 198 ? -2.241 9.123 -4.319 1.00 84.50 198 VAL A C 1
ATOM 1586 O O . VAL A 1 198 ? -1.571 8.149 -3.985 1.00 84.50 198 VAL A O 1
ATOM 1589 N N . LEU A 1 199 ? -1.696 10.219 -4.861 1.00 86.44 199 LEU A N 1
ATOM 1590 C CA . LEU A 1 199 ? -0.266 10.293 -5.182 1.00 86.44 199 LEU A CA 1
ATOM 1591 C C . LEU A 1 199 ? 0.603 10.075 -3.944 1.00 86.44 199 LEU A C 1
ATOM 1593 O O . LEU A 1 199 ? 1.582 9.337 -3.985 1.00 86.44 199 LEU A O 1
ATOM 1597 N N . ARG A 1 200 ? 0.226 10.704 -2.828 1.00 80.06 200 ARG A N 1
ATOM 1598 C CA . ARG A 1 200 ? 0.993 10.614 -1.583 1.00 80.06 200 ARG A CA 1
ATOM 1599 C C . ARG A 1 200 ? 0.811 9.276 -0.883 1.00 80.06 200 ARG A C 1
ATOM 1601 O O . ARG A 1 200 ? 1.745 8.782 -0.262 1.00 80.06 200 ARG A O 1
ATOM 1608 N N . HIS A 1 201 ? -0.380 8.695 -0.978 1.00 79.00 201 HIS A N 1
ATOM 1609 C CA . HIS A 1 201 ? -0.644 7.363 -0.456 1.00 79.00 201 HIS A CA 1
ATOM 1610 C C . HIS A 1 201 ? 0.165 6.308 -1.218 1.00 79.00 201 HIS A C 1
ATOM 1612 O O . HIS A 1 201 ? 0.757 5.437 -0.591 1.00 79.00 201 HIS A O 1
ATOM 1618 N N . LEU A 1 202 ? 0.255 6.422 -2.547 1.00 81.06 202 LEU A N 1
ATOM 1619 C CA . LEU A 1 202 ? 1.099 5.557 -3.370 1.00 81.06 202 LEU A CA 1
ATOM 1620 C C . LEU A 1 202 ? 2.581 5.695 -3.013 1.00 81.06 202 LEU A C 1
ATOM 1622 O O . LEU A 1 202 ? 3.207 4.674 -2.758 1.00 81.06 202 LEU A O 1
ATOM 1626 N N . ASP A 1 203 ? 3.111 6.918 -2.876 1.00 78.38 203 ASP A N 1
ATOM 1627 C CA . ASP A 1 203 ? 4.502 7.129 -2.432 1.00 78.38 203 ASP A CA 1
ATOM 1628 C C . ASP A 1 203 ? 4.793 6.383 -1.106 1.00 78.38 203 ASP A C 1
ATOM 1630 O O . ASP A 1 203 ? 5.812 5.701 -0.976 1.00 78.38 203 ASP A O 1
ATOM 1634 N N . LEU A 1 204 ? 3.866 6.442 -0.139 1.00 74.62 204 LEU A N 1
ATOM 1635 C CA . LEU A 1 204 ? 3.980 5.717 1.134 1.00 74.62 204 LEU A CA 1
ATOM 1636 C C . LEU A 1 204 ? 3.872 4.193 0.991 1.00 74.62 204 LEU A C 1
ATOM 1638 O O . LEU A 1 204 ? 4.533 3.459 1.725 1.00 74.62 204 LEU A O 1
ATOM 1642 N N . LEU A 1 205 ? 3.003 3.695 0.109 1.00 74.06 205 LEU A N 1
ATOM 1643 C CA . LEU A 1 205 ? 2.847 2.257 -0.142 1.00 74.06 205 LEU A CA 1
ATOM 1644 C C . LEU A 1 205 ? 4.038 1.662 -0.902 1.00 74.06 205 LEU A C 1
ATOM 1646 O O . LEU A 1 205 ? 4.337 0.482 -0.732 1.00 74.06 205 LEU A O 1
ATOM 1650 N N . GLU A 1 206 ? 4.727 2.474 -1.701 1.00 69.88 206 GLU A N 1
ATOM 1651 C CA . GLU A 1 206 ? 5.951 2.112 -2.420 1.00 69.88 206 GLU A CA 1
ATOM 1652 C C . GLU A 1 206 ? 7.208 2.175 -1.537 1.00 69.88 206 GLU A C 1
ATOM 1654 O O . GLU A 1 206 ? 8.297 1.842 -1.997 1.00 69.88 206 GLU A O 1
ATOM 1659 N N . GLY A 1 207 ? 7.073 2.569 -0.265 1.00 65.25 207 GLY A N 1
ATOM 1660 C CA . GLY A 1 207 ? 8.194 2.658 0.672 1.00 65.25 207 GLY A CA 1
ATOM 1661 C C . GLY A 1 207 ? 9.107 3.862 0.431 1.00 65.25 207 GLY A C 1
ATOM 1662 O O . GLY A 1 207 ? 10.220 3.895 0.954 1.00 65.25 207 GLY A O 1
ATOM 1663 N N . VAL A 1 208 ? 8.655 4.862 -0.335 1.00 62.91 208 VAL A N 1
ATOM 16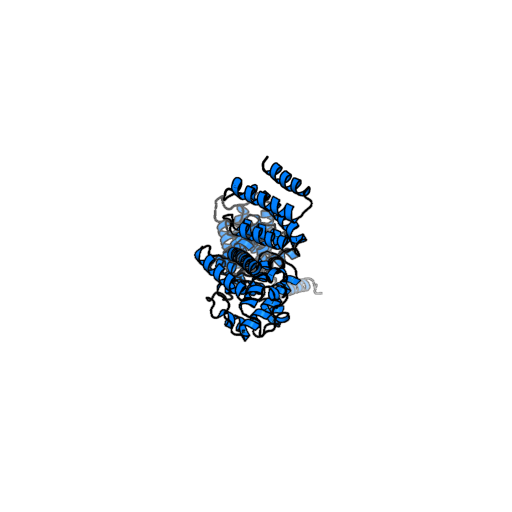64 C CA . VAL A 1 208 ? 9.377 6.127 -0.517 1.00 62.91 208 VAL A CA 1
ATOM 1665 C C . VAL A 1 208 ? 9.252 6.928 0.781 1.00 62.91 208 VAL A C 1
ATOM 1667 O O . VAL A 1 208 ? 8.260 7.614 1.017 1.00 62.91 208 VAL A O 1
ATOM 1670 N N . GLY A 1 209 ? 10.242 6.776 1.661 1.00 56.50 209 GLY A N 1
ATOM 1671 C CA . GLY A 1 209 ? 10.216 7.288 3.032 1.00 56.50 209 GLY A CA 1
ATOM 1672 C C . GLY A 1 209 ? 11.122 8.494 3.285 1.00 56.50 209 GLY A C 1
ATOM 1673 O O . GLY A 1 209 ? 12.062 8.778 2.544 1.00 56.50 209 GLY A O 1
ATOM 1674 N N . GLY A 1 210 ? 10.828 9.203 4.374 1.00 58.66 210 GLY A N 1
ATOM 1675 C CA . GLY A 1 210 ? 11.601 10.331 4.890 1.00 58.66 210 GLY A CA 1
ATOM 1676 C C . GLY A 1 210 ? 10.729 11.214 5.780 1.00 58.66 210 GLY A C 1
ATOM 1677 O O . GLY A 1 210 ? 9.561 11.442 5.461 1.00 58.66 210 GLY A O 1
ATOM 1678 N N . TYR A 1 211 ? 11.292 11.750 6.868 1.00 57.69 211 TYR A N 1
ATOM 1679 C CA . TYR A 1 211 ? 10.544 12.550 7.853 1.00 57.69 211 TYR A CA 1
ATOM 1680 C C . TYR A 1 211 ? 9.727 13.689 7.215 1.00 57.69 211 TYR A C 1
ATOM 1682 O O . TYR A 1 211 ? 8.605 13.965 7.634 1.00 57.69 211 TYR A O 1
ATOM 1690 N N . SER A 1 212 ? 10.241 14.324 6.155 1.00 63.62 212 SER A N 1
ATOM 1691 C CA . SER A 1 212 ? 9.529 15.400 5.453 1.00 63.62 212 SER A CA 1
ATOM 1692 C C . SER A 1 212 ? 8.332 14.916 4.624 1.00 63.62 212 SER A C 1
ATOM 1694 O O . SER A 1 212 ? 7.351 15.644 4.498 1.00 63.62 212 SER A O 1
ATOM 1696 N N . LEU A 1 213 ? 8.383 13.699 4.073 1.00 65.25 213 LEU A N 1
ATOM 1697 C CA . LEU A 1 213 ? 7.325 13.133 3.233 1.00 65.25 213 LEU A CA 1
ATOM 1698 C C . LEU A 1 213 ? 6.161 12.615 4.082 1.00 65.25 213 LEU A C 1
ATOM 1700 O O . LEU A 1 213 ? 5.001 12.829 3.732 1.00 65.25 213 LEU A O 1
ATOM 1704 N N . GLU A 1 214 ? 6.467 12.010 5.229 1.00 65.38 214 GLU A N 1
ATOM 1705 C CA . GLU A 1 214 ? 5.464 11.608 6.217 1.00 65.38 214 GLU A CA 1
ATOM 1706 C C . GLU A 1 214 ? 4.754 12.824 6.819 1.00 65.38 214 GLU A C 1
ATOM 1708 O O . GLU A 1 214 ? 3.526 12.839 6.901 1.00 65.38 214 GLU A O 1
ATOM 1713 N N . LEU A 1 215 ? 5.495 13.886 7.156 1.00 66.69 215 LEU A N 1
ATOM 1714 C CA . LEU A 1 215 ? 4.903 15.154 7.587 1.00 66.69 215 LEU A CA 1
ATOM 1715 C C . LEU A 1 215 ? 4.024 15.763 6.487 1.00 66.69 215 LEU A C 1
ATOM 1717 O O . LEU A 1 215 ? 2.876 16.110 6.758 1.00 66.69 215 LEU A O 1
ATOM 1721 N N . ASP A 1 216 ? 4.512 15.840 5.242 1.00 67.00 216 ASP A N 1
ATOM 1722 C CA . ASP A 1 216 ? 3.728 16.294 4.083 1.00 67.00 216 ASP A CA 1
ATOM 1723 C C . ASP A 1 216 ? 2.405 15.513 3.960 1.00 67.00 216 ASP A C 1
ATOM 1725 O O . ASP A 1 216 ? 1.353 16.104 3.695 1.00 67.00 216 ASP A O 1
ATOM 1729 N N . TYR A 1 217 ? 2.444 14.190 4.144 1.00 72.75 217 TYR A N 1
ATOM 1730 C CA . TYR A 1 217 ? 1.262 13.333 4.111 1.00 72.75 217 TYR A CA 1
ATOM 1731 C C . TYR A 1 217 ? 0.305 13.637 5.264 1.00 72.75 217 TYR A C 1
ATOM 1733 O O . TYR A 1 217 ? -0.880 13.856 5.022 1.00 72.75 217 TYR A O 1
ATOM 1741 N N . VAL A 1 218 ? 0.809 13.718 6.500 1.00 69.00 218 VAL A N 1
ATOM 1742 C CA . VAL A 1 218 ? 0.008 14.017 7.699 1.00 69.00 218 VAL A CA 1
ATOM 1743 C C . VAL A 1 218 ? -0.668 15.383 7.579 1.00 69.00 218 VAL A C 1
ATOM 1745 O O . VAL A 1 218 ? -1.868 15.492 7.829 1.00 69.00 218 VAL A O 1
ATOM 1748 N N . TYR A 1 219 ? 0.043 16.412 7.115 1.00 70.12 219 TYR A N 1
ATOM 1749 C CA . TYR A 1 219 ? -0.541 17.734 6.877 1.00 70.12 219 TYR A CA 1
ATOM 1750 C C . TYR A 1 219 ? -1.640 17.705 5.813 1.00 70.12 219 TYR A C 1
ATOM 1752 O O . TYR A 1 219 ? -2.706 18.289 6.019 1.00 70.12 219 TYR A O 1
ATOM 1760 N N . ASN A 1 220 ? -1.419 17.013 4.690 1.00 73.38 220 ASN A N 1
ATOM 1761 C CA . ASN A 1 220 ? -2.440 16.883 3.650 1.00 73.38 220 ASN A CA 1
ATOM 1762 C C . ASN A 1 220 ? -3.633 16.035 4.121 1.00 73.38 220 ASN A C 1
ATOM 1764 O O . ASN A 1 220 ? -4.766 16.345 3.757 1.00 73.38 220 ASN A O 1
ATOM 1768 N N . LEU A 1 221 ? -3.420 15.030 4.973 1.00 75.25 221 LEU A N 1
ATOM 1769 C CA . LEU A 1 221 ? -4.479 14.228 5.583 1.00 75.25 221 LEU A CA 1
ATOM 1770 C C . LEU A 1 221 ? -5.335 15.072 6.541 1.00 75.25 221 LEU A C 1
ATOM 1772 O O . LEU A 1 221 ? -6.552 15.109 6.390 1.00 75.25 221 LEU A O 1
ATOM 1776 N N . ILE A 1 222 ? -4.714 15.820 7.461 1.00 70.88 222 ILE A N 1
ATOM 1777 C CA . ILE A 1 222 ? -5.391 16.752 8.386 1.00 70.88 222 ILE A CA 1
ATOM 1778 C C . ILE A 1 222 ? -6.214 17.786 7.611 1.00 70.88 222 ILE A C 1
ATOM 1780 O O . ILE A 1 222 ? -7.390 18.022 7.903 1.00 70.88 222 ILE A O 1
ATOM 1784 N N . ALA A 1 223 ? -5.593 18.400 6.603 1.00 72.56 223 ALA A N 1
ATOM 1785 C CA . ALA A 1 223 ? -6.241 19.341 5.701 1.00 72.56 223 ALA A CA 1
ATOM 1786 C C . ALA A 1 223 ? -7.468 18.721 5.027 1.00 72.56 223 ALA A C 1
ATOM 1788 O O . ALA A 1 223 ? -8.552 19.305 5.048 1.00 72.56 223 ALA A O 1
ATOM 1789 N N . SER A 1 224 ? -7.301 17.522 4.473 1.00 75.94 224 SER A N 1
ATOM 1790 C CA . SER A 1 224 ? -8.346 16.819 3.738 1.00 75.94 224 SER A CA 1
ATOM 1791 C C . SER A 1 224 ? -9.536 16.479 4.623 1.00 75.94 224 SER A C 1
ATOM 1793 O O . SER A 1 224 ? -10.671 16.780 4.267 1.00 75.94 224 SER A O 1
ATOM 1795 N N . VAL A 1 225 ? -9.276 15.936 5.813 1.00 74.56 225 VAL A N 1
ATOM 1796 C CA . VAL A 1 225 ? -10.292 15.646 6.831 1.00 74.56 225 VAL A CA 1
ATOM 1797 C C . VAL A 1 225 ? -11.121 16.885 7.148 1.00 74.56 225 VAL A C 1
ATOM 1799 O O . VAL A 1 225 ? -12.351 16.842 7.127 1.00 74.56 225 VAL A O 1
ATOM 1802 N N . ASN A 1 226 ? -10.455 18.005 7.428 1.00 72.06 226 ASN A N 1
ATOM 1803 C CA . ASN A 1 226 ? -11.150 19.235 7.772 1.00 72.06 226 ASN A CA 1
ATOM 1804 C C . ASN A 1 226 ? -11.979 19.751 6.587 1.00 72.06 226 ASN A C 1
ATOM 1806 O O . ASN A 1 226 ? -13.153 20.067 6.767 1.00 72.06 226 ASN A O 1
ATOM 1810 N N . ILE A 1 227 ? -11.413 19.790 5.376 1.00 74.62 227 ILE A N 1
ATOM 1811 C CA . ILE A 1 227 ? -12.122 20.260 4.176 1.00 74.62 227 ILE A CA 1
ATOM 1812 C C . ILE A 1 227 ? -13.353 19.398 3.886 1.00 74.62 227 ILE A C 1
ATOM 1814 O O . ILE A 1 227 ? -14.436 19.951 3.700 1.00 74.62 227 ILE A O 1
ATOM 1818 N N . ILE A 1 228 ? -13.206 18.070 3.874 1.00 76.12 228 ILE A N 1
ATOM 1819 C CA . ILE A 1 228 ? -14.302 17.140 3.572 1.00 76.12 228 ILE A CA 1
ATOM 1820 C C . ILE A 1 228 ? -15.429 17.306 4.592 1.00 76.12 228 ILE A C 1
ATOM 1822 O O . ILE A 1 228 ? -16.590 17.413 4.199 1.00 76.12 228 ILE A O 1
ATOM 1826 N N . TYR A 1 229 ? -15.093 17.389 5.884 1.00 76.94 229 TYR A N 1
ATOM 1827 C CA . TYR A 1 229 ? -16.081 17.586 6.942 1.00 76.94 229 TYR A CA 1
ATOM 1828 C C . TYR A 1 229 ? -16.857 18.898 6.767 1.00 76.94 229 TYR A C 1
ATOM 1830 O O . TYR A 1 229 ? -18.087 18.894 6.756 1.00 76.94 229 TYR A O 1
ATOM 1838 N N . TYR A 1 230 ? -16.156 20.024 6.594 1.00 77.81 230 TYR A N 1
ATOM 1839 C CA . TYR A 1 230 ? -16.807 21.333 6.482 1.00 77.81 230 TYR A CA 1
ATOM 1840 C C . TYR A 1 230 ? -17.616 21.485 5.192 1.00 77.81 230 TYR A C 1
ATOM 1842 O O . TYR A 1 230 ? -18.701 22.059 5.224 1.00 77.81 230 TYR A O 1
ATOM 1850 N N . LYS A 1 231 ? -17.125 20.947 4.070 1.00 80.00 231 LYS A N 1
ATOM 1851 C CA . LYS A 1 231 ? -17.846 20.973 2.789 1.00 80.00 231 LYS A CA 1
ATOM 1852 C C . LYS A 1 231 ? -18.893 19.861 2.647 1.00 80.00 231 LYS A C 1
ATOM 1854 O O . LYS A 1 231 ? -19.608 19.842 1.650 1.00 80.00 231 LYS A O 1
ATOM 1859 N N . ARG A 1 232 ? -19.007 18.959 3.631 1.00 78.88 232 ARG A N 1
ATOM 1860 C CA . ARG A 1 232 ? -19.937 17.812 3.647 1.00 78.88 232 ARG A CA 1
ATOM 1861 C C . ARG A 1 232 ? -19.838 16.932 2.399 1.00 78.88 232 ARG A C 1
ATOM 1863 O O . ARG A 1 232 ? -20.840 16.421 1.900 1.00 78.88 232 ARG A O 1
ATOM 1870 N N . TRP A 1 233 ? -18.631 16.769 1.871 1.00 82.69 233 TRP A N 1
ATOM 1871 C CA . TRP A 1 233 ? -18.433 15.965 0.674 1.00 82.69 233 TRP A CA 1
ATOM 1872 C C . TRP A 1 233 ? -18.430 14.468 0.983 1.00 82.69 233 TRP A C 1
ATOM 1874 O O . TRP A 1 233 ? -17.965 14.037 2.037 1.00 82.69 233 TRP A O 1
ATOM 1884 N N . LYS A 1 234 ? -18.907 13.663 0.029 1.00 79.94 234 LYS A N 1
ATOM 1885 C CA . LYS A 1 234 ? -18.844 12.199 0.108 1.00 79.94 234 LYS A CA 1
ATOM 1886 C C . LYS A 1 234 ? -17.556 11.698 -0.531 1.00 79.94 234 LYS A C 1
ATOM 1888 O O . LYS A 1 234 ? -17.308 11.979 -1.699 1.00 79.94 234 LYS A O 1
ATOM 1893 N N . ILE A 1 235 ? -16.766 10.930 0.216 1.00 75.31 235 ILE A N 1
ATOM 1894 C CA . ILE A 1 235 ? -15.549 10.308 -0.316 1.00 75.31 235 ILE A CA 1
ATOM 1895 C C . ILE A 1 235 ? -15.938 9.211 -1.321 1.00 75.31 235 ILE A C 1
ATOM 1897 O O . ILE A 1 235 ? -16.780 8.370 -0.989 1.00 75.31 235 ILE A O 1
ATOM 1901 N N . PRO A 1 236 ? -15.331 9.176 -2.523 1.00 74.75 236 PRO A N 1
ATOM 1902 C CA . PRO A 1 236 ? -15.526 8.082 -3.467 1.00 74.75 236 PRO A CA 1
ATOM 1903 C C . PRO A 1 236 ? -15.212 6.726 -2.827 1.00 74.75 236 PRO A C 1
ATOM 1905 O O . PRO A 1 236 ? -14.179 6.565 -2.179 1.00 74.75 236 PRO A O 1
ATOM 1908 N N . SER A 1 237 ? -16.079 5.734 -3.038 1.00 69.31 237 SER A N 1
ATOM 1909 C CA . SER A 1 237 ? -16.012 4.424 -2.367 1.00 69.31 237 SER A CA 1
ATOM 1910 C C . SER A 1 237 ? -14.653 3.728 -2.494 1.00 69.31 237 SER A C 1
ATOM 1912 O O . SER A 1 237 ? -14.179 3.131 -1.532 1.00 69.31 237 SER A O 1
ATOM 1914 N N . PHE A 1 238 ? -13.997 3.851 -3.650 1.00 71.62 238 PHE A N 1
ATOM 1915 C CA . PHE A 1 238 ? -12.677 3.270 -3.893 1.00 71.62 238 PHE A CA 1
ATOM 1916 C C . PHE A 1 238 ? -11.575 3.895 -3.024 1.00 71.62 238 PHE A C 1
ATOM 1918 O O . PHE A 1 238 ? -10.617 3.225 -2.658 1.00 71.62 238 PHE A O 1
ATOM 1925 N N . LEU A 1 239 ? -11.719 5.172 -2.662 1.00 71.00 239 LEU A N 1
ATOM 1926 C CA . LEU A 1 239 ? -10.744 5.887 -1.849 1.00 71.00 239 LEU A CA 1
ATOM 1927 C C . LEU A 1 239 ? -11.002 5.718 -0.353 1.00 71.00 239 LEU A C 1
ATOM 1929 O O . LEU A 1 239 ? -10.079 5.885 0.434 1.00 71.00 239 LEU A O 1
ATOM 1933 N N . VAL A 1 240 ? -12.226 5.356 0.048 1.00 71.62 240 VAL A N 1
ATOM 1934 C CA . VAL A 1 240 ? -12.595 5.156 1.459 1.00 71.62 240 VAL A CA 1
ATOM 1935 C C . VAL A 1 240 ? -11.613 4.213 2.146 1.00 71.62 240 VAL A C 1
ATOM 1937 O O . VAL A 1 240 ? -11.097 4.547 3.206 1.00 71.62 240 VAL A O 1
ATOM 1940 N N . LYS A 1 241 ? -11.288 3.078 1.521 1.00 70.88 241 LYS A N 1
ATOM 1941 C CA . LYS A 1 241 ? -10.309 2.128 2.059 1.00 70.88 241 LYS A CA 1
ATOM 1942 C C . LYS A 1 241 ? -8.924 2.765 2.224 1.00 70.88 241 LYS A C 1
ATOM 1944 O O . LYS A 1 241 ? -8.361 2.713 3.307 1.00 70.88 241 LYS A O 1
ATOM 1949 N N . HIS A 1 242 ? -8.397 3.427 1.199 1.00 71.50 242 HIS A N 1
ATOM 1950 C CA . HIS A 1 242 ? -7.078 4.068 1.272 1.00 71.50 242 HIS A CA 1
ATOM 1951 C C . HIS A 1 242 ? -7.025 5.218 2.290 1.00 71.50 242 HIS A C 1
ATOM 1953 O O . HIS A 1 242 ? -6.019 5.401 2.975 1.00 71.50 242 HIS A O 1
ATOM 1959 N N . VAL A 1 243 ? -8.120 5.969 2.436 1.00 70.19 243 VAL A N 1
ATOM 1960 C CA . VAL A 1 243 ? -8.285 7.005 3.465 1.00 70.19 243 VAL A CA 1
ATOM 1961 C C . VAL A 1 243 ? -8.264 6.378 4.850 1.00 70.19 243 VAL A C 1
ATOM 1963 O O . VAL A 1 243 ? -7.529 6.846 5.713 1.00 70.19 243 VAL A O 1
ATOM 1966 N N . LEU A 1 244 ? -9.006 5.293 5.053 1.00 66.62 244 LEU A N 1
ATOM 1967 C CA . LEU A 1 244 ? -9.015 4.542 6.303 1.00 66.62 244 LEU A CA 1
ATOM 1968 C C . LEU A 1 244 ? -7.638 3.940 6.634 1.00 66.62 244 LEU A C 1
ATOM 1970 O O . LEU A 1 244 ? -7.218 4.014 7.784 1.00 66.62 244 LEU A O 1
ATOM 1974 N N . ASP A 1 245 ? -6.908 3.419 5.644 1.00 65.00 245 ASP A N 1
ATOM 1975 C CA . ASP A 1 245 ? -5.556 2.867 5.811 1.00 65.00 245 ASP A CA 1
ATOM 1976 C C . ASP A 1 245 ? -4.547 3.973 6.134 1.00 65.00 245 ASP A C 1
ATOM 1978 O O . ASP A 1 245 ? -3.630 3.796 6.935 1.00 65.00 245 ASP A O 1
ATOM 1982 N N . GLY A 1 246 ? -4.710 5.140 5.510 1.00 64.44 246 GLY A N 1
ATOM 1983 C CA . GLY A 1 246 ? -3.946 6.335 5.832 1.00 64.44 246 GLY A CA 1
ATOM 1984 C C . GLY A 1 246 ? -4.208 6.814 7.254 1.00 64.44 246 GLY A C 1
ATOM 1985 O O . GLY A 1 246 ? -3.273 7.121 7.985 1.00 64.44 246 GLY A O 1
ATOM 1986 N N . LEU A 1 247 ? -5.475 6.853 7.657 1.00 64.69 247 LEU A N 1
ATOM 1987 C CA . LEU A 1 247 ? -5.874 7.261 8.995 1.00 64.69 247 LEU A CA 1
ATOM 1988 C C . LEU A 1 247 ? -5.379 6.274 10.040 1.00 64.69 247 LEU A C 1
ATOM 1990 O O . LEU A 1 247 ? -4.788 6.716 11.007 1.00 64.69 247 LEU A O 1
ATOM 1994 N N . SER A 1 248 ? -5.519 4.965 9.852 1.00 60.84 248 SER A N 1
ATOM 1995 C CA . SER A 1 248 ? -5.082 3.992 10.859 1.00 60.84 248 SER A CA 1
ATOM 1996 C C . SER A 1 248 ? -3.568 4.011 11.109 1.00 60.84 248 SER A C 1
ATOM 1998 O O . SER A 1 248 ? -3.106 3.676 12.199 1.00 60.84 248 SER A O 1
ATOM 2000 N N . ARG A 1 249 ? -2.781 4.445 10.116 1.00 62.06 249 ARG A N 1
ATOM 2001 C CA . ARG A 1 249 ? -1.332 4.652 10.256 1.00 62.06 249 ARG A CA 1
ATOM 2002 C C . ARG A 1 249 ? -0.973 5.897 11.071 1.00 62.06 249 ARG A C 1
ATOM 2004 O O . ARG A 1 249 ? 0.072 5.896 11.712 1.00 62.06 249 ARG A O 1
ATOM 2011 N N . PHE A 1 250 ? -1.800 6.945 11.048 1.00 59.56 250 PHE A N 1
ATOM 2012 C CA . PHE A 1 250 ? -1.450 8.264 11.600 1.00 59.56 250 PHE A CA 1
ATOM 2013 C C . PHE A 1 250 ? -2.474 8.845 12.590 1.00 59.56 250 PHE A C 1
ATOM 2015 O O . PHE A 1 250 ? -2.253 9.934 13.115 1.00 59.56 250 PHE A O 1
ATOM 2022 N N . SER A 1 251 ? -3.561 8.136 12.893 1.00 52.91 251 SER A N 1
ATOM 2023 C CA . SER A 1 251 ? -4.618 8.558 13.822 1.00 52.91 251 SER A CA 1
ATOM 2024 C C . SER A 1 251 ? -4.100 8.708 15.245 1.00 52.91 251 SER A C 1
ATOM 2026 O O . SER A 1 251 ? -4.568 9.577 15.968 1.00 52.91 251 SER A O 1
ATOM 2028 N N . ASN A 1 252 ? -3.096 7.906 15.607 1.00 52.03 252 ASN A N 1
ATOM 2029 C CA . ASN A 1 252 ? -2.453 7.918 16.922 1.00 52.03 252 ASN A CA 1
ATOM 2030 C C . ASN A 1 252 ? -1.261 8.892 16.984 1.00 52.03 252 ASN A C 1
ATOM 2032 O O . ASN A 1 252 ? -0.537 8.933 17.978 1.00 52.03 252 ASN A O 1
ATOM 2036 N N . ASN A 1 253 ? -1.003 9.652 15.912 1.00 58.75 253 ASN A N 1
ATOM 2037 C CA . ASN A 1 253 ? 0.051 10.656 15.904 1.00 58.75 253 ASN A CA 1
ATOM 2038 C C . ASN A 1 253 ? -0.439 11.910 16.645 1.00 58.75 253 ASN A C 1
ATOM 2040 O O . ASN A 1 253 ? -1.460 12.493 16.274 1.00 58.75 253 ASN A O 1
ATOM 2044 N N . GLN A 1 254 ? 0.318 12.371 17.647 1.00 58.91 254 GLN A N 1
ATOM 2045 C CA . GLN A 1 254 ? -0.008 13.574 18.426 1.00 58.91 254 GLN A CA 1
ATOM 2046 C C . GLN A 1 254 ? -0.262 14.803 17.541 1.00 58.91 254 GLN A C 1
ATOM 2048 O O . GLN A 1 254 ? -1.068 15.665 17.885 1.00 58.91 254 GLN A O 1
ATOM 2053 N N . THR A 1 255 ? 0.397 14.892 16.384 1.00 57.34 255 THR A N 1
ATOM 2054 C CA . THR A 1 255 ? 0.192 15.986 15.428 1.00 57.34 255 THR A CA 1
ATOM 2055 C C . THR A 1 255 ? -1.208 15.957 14.811 1.00 57.34 255 THR A C 1
ATOM 2057 O O . THR A 1 255 ? -1.787 17.015 14.581 1.00 57.34 255 THR A O 1
ATOM 2060 N N . PHE A 1 256 ? -1.792 14.781 14.578 1.00 59.81 256 PHE A N 1
ATOM 2061 C CA . PHE A 1 256 ? -3.158 14.662 14.066 1.00 59.81 256 PHE A CA 1
ATOM 2062 C C . PHE A 1 256 ? -4.186 15.074 15.128 1.00 59.81 256 PHE A C 1
ATOM 2064 O O . PHE A 1 256 ? -5.042 15.916 14.857 1.00 59.81 256 PHE A O 1
ATOM 2071 N N . GLU A 1 257 ? -4.054 14.561 16.355 1.00 64.69 257 GLU A N 1
ATOM 2072 C CA . GLU A 1 257 ? -4.967 14.876 17.464 1.00 64.69 257 GLU A CA 1
ATOM 2073 C C . GLU A 1 257 ? -4.949 16.362 17.850 1.00 64.69 257 GLU A C 1
ATOM 2075 O O . GLU A 1 257 ? -6.001 16.941 18.117 1.00 64.69 257 GLU A O 1
ATOM 2080 N N . LYS A 1 258 ? -3.774 17.007 17.819 1.00 67.25 258 LYS A N 1
ATOM 2081 C CA . LYS A 1 258 ? -3.626 18.439 18.135 1.00 67.25 258 LYS A CA 1
ATOM 2082 C C . LYS A 1 258 ? -4.225 19.367 17.072 1.00 67.25 258 LYS A C 1
ATOM 2084 O O . LYS A 1 258 ? -4.664 20.461 17.409 1.00 67.25 258 LYS A O 1
ATOM 2089 N N . ASN A 1 259 ? -4.234 18.961 15.800 1.00 60.47 259 ASN A N 1
ATOM 2090 C CA . ASN A 1 259 ? -4.594 19.842 14.677 1.00 60.47 259 ASN A CA 1
ATOM 2091 C C . ASN A 1 259 ? -5.985 19.567 14.076 1.00 60.47 259 ASN A C 1
ATOM 2093 O O . ASN A 1 259 ? -6.461 20.331 13.231 1.00 60.47 259 ASN A O 1
ATOM 2097 N N . VAL A 1 260 ? -6.667 18.497 14.494 1.00 64.19 260 VAL A N 1
ATOM 2098 C CA . VAL A 1 260 ? -8.043 18.195 14.080 1.00 64.19 260 VAL A CA 1
ATOM 2099 C C . VAL A 1 260 ? -8.973 18.345 15.277 1.00 64.19 260 VAL A C 1
ATOM 2101 O O . VAL A 1 260 ? -8.975 17.520 16.182 1.00 64.19 260 VAL A O 1
ATOM 2104 N N . SER A 1 261 ? -9.829 19.370 15.269 1.00 69.38 261 SER A N 1
ATOM 2105 C CA . SER A 1 261 ? -10.837 19.534 16.323 1.00 69.38 261 SER A CA 1
ATOM 2106 C C . SER A 1 261 ? -11.886 18.419 16.274 1.00 69.38 261 SER A C 1
ATOM 2108 O O . SER A 1 261 ? -12.478 18.165 15.224 1.00 69.38 261 SER A O 1
ATOM 2110 N N . GLN A 1 262 ? -12.132 17.773 17.420 1.00 66.00 262 GLN A N 1
ATOM 2111 C CA . GLN A 1 262 ? -13.075 16.653 17.572 1.00 66.00 262 GLN A CA 1
ATOM 2112 C C . GLN A 1 262 ? -12.858 15.540 16.518 1.00 66.00 262 GLN A C 1
ATOM 2114 O O . GLN A 1 262 ? -13.782 15.207 15.766 1.00 66.00 262 GLN A O 1
ATOM 2119 N N . PRO A 1 263 ? -11.652 14.940 16.454 1.00 65.88 263 PRO A N 1
ATOM 2120 C CA . PRO A 1 263 ? -11.238 14.082 15.343 1.00 65.88 263 PRO A CA 1
ATOM 2121 C C . PRO A 1 263 ? -12.161 12.874 15.176 1.00 65.88 263 PRO A C 1
ATOM 2123 O O . PRO A 1 263 ? -12.606 12.588 14.068 1.00 65.88 263 PRO A O 1
ATOM 2126 N N . ARG A 1 264 ? -12.557 12.238 16.286 1.00 64.56 264 ARG A N 1
ATOM 2127 C CA . ARG A 1 264 ? -13.481 11.093 16.288 1.00 64.56 264 ARG A CA 1
ATOM 2128 C C . ARG A 1 264 ? -14.846 11.430 15.674 1.00 64.56 264 ARG A C 1
ATOM 2130 O O . ARG A 1 264 ? -15.336 10.674 14.843 1.00 64.56 264 ARG A O 1
ATOM 2137 N N . LYS A 1 265 ? -15.427 12.589 16.012 1.00 67.19 265 LYS A N 1
ATOM 2138 C CA . LYS A 1 265 ? -16.727 13.031 15.469 1.00 67.19 265 LYS A CA 1
ATOM 2139 C C . LYS A 1 265 ? -16.639 13.361 13.981 1.00 67.19 265 LYS A C 1
ATOM 2141 O O . LYS A 1 265 ? -17.494 12.937 13.209 1.00 67.19 265 LYS A O 1
ATOM 2146 N N . LYS A 1 266 ? -15.588 14.079 13.566 1.00 70.12 266 LYS A N 1
ATOM 2147 C CA . LYS A 1 266 ? -15.361 14.391 12.146 1.00 70.12 266 LYS A CA 1
ATOM 2148 C C . LYS A 1 266 ? -15.166 13.122 11.323 1.00 70.12 266 LYS A C 1
ATOM 2150 O O . LYS A 1 266 ? -15.744 13.007 10.248 1.00 70.12 266 LYS A O 1
ATOM 2155 N N . MET A 1 267 ? -14.415 12.157 11.851 1.00 68.19 267 MET A N 1
ATOM 2156 C CA . MET A 1 267 ? -14.208 10.860 11.207 1.00 68.19 267 MET A CA 1
ATOM 2157 C C . MET A 1 267 ? -15.504 10.074 11.064 1.00 68.19 267 MET A C 1
ATOM 2159 O O . MET A 1 267 ? -15.821 9.637 9.963 1.00 68.19 267 MET A O 1
ATOM 2163 N N . GLN A 1 268 ? -16.289 9.953 12.135 1.00 66.81 268 GLN A N 1
ATOM 2164 C CA . GLN A 1 268 ? -17.588 9.280 12.081 1.00 66.81 268 GLN A CA 1
ATOM 2165 C C . GLN A 1 268 ? -18.533 9.928 11.062 1.00 66.81 268 GLN A C 1
ATOM 2167 O O . GLN A 1 268 ? -19.203 9.219 10.320 1.00 66.81 268 GLN A O 1
ATOM 2172 N N . ALA A 1 269 ? -18.548 11.260 10.964 1.00 66.00 269 ALA A N 1
ATOM 2173 C CA . ALA A 1 269 ? -19.368 11.963 9.981 1.00 66.00 269 ALA A CA 1
ATOM 2174 C C . ALA A 1 269 ? -18.921 11.687 8.533 1.00 66.00 269 ALA A C 1
ATOM 2176 O O . ALA A 1 269 ? -19.759 11.403 7.679 1.00 66.00 269 ALA A O 1
ATOM 2177 N N . ILE A 1 270 ? -17.612 11.721 8.263 1.00 63.81 270 ILE A N 1
ATOM 2178 C CA . ILE A 1 270 ? -17.040 11.469 6.929 1.00 63.81 270 ILE A CA 1
ATOM 2179 C C . ILE A 1 270 ? -17.249 10.007 6.499 1.00 63.81 270 ILE A C 1
ATOM 2181 O O . ILE A 1 270 ? -17.529 9.730 5.334 1.00 63.81 270 ILE A O 1
ATOM 2185 N N . LEU A 1 271 ? -17.153 9.072 7.443 1.00 62.81 271 LEU A N 1
ATOM 2186 C CA . LEU A 1 271 ? -17.214 7.630 7.194 1.00 62.81 271 LEU A CA 1
ATOM 2187 C C . LEU A 1 271 ? -18.615 7.034 7.380 1.00 62.81 271 LEU A C 1
ATOM 2189 O O . LEU A 1 271 ? -18.780 5.831 7.213 1.00 62.81 271 LEU A O 1
ATOM 2193 N N . SER A 1 272 ? -19.627 7.852 7.679 1.00 55.12 272 SER A N 1
ATOM 2194 C CA . SER A 1 272 ? -21.010 7.424 7.956 1.00 55.12 272 SER A CA 1
ATOM 2195 C C . SER A 1 272 ? -21.699 6.656 6.812 1.00 55.12 272 SER A C 1
ATOM 2197 O O . SER A 1 272 ? -22.732 6.034 7.037 1.00 55.12 272 SER A O 1
ATOM 2199 N N . GLY A 1 273 ? -21.129 6.666 5.599 1.00 48.06 273 GLY A N 1
ATOM 2200 C CA . GLY A 1 273 ? -21.572 5.860 4.451 1.00 48.06 273 GLY A CA 1
ATOM 2201 C C . GLY A 1 273 ? -20.654 4.685 4.085 1.00 48.06 273 GLY A C 1
ATOM 2202 O O . GLY A 1 273 ? -20.925 3.990 3.107 1.00 48.06 273 GLY A O 1
ATOM 2203 N N . ALA A 1 274 ? -19.559 4.469 4.818 1.00 45.28 274 ALA A N 1
ATOM 2204 C CA . ALA A 1 274 ? -18.711 3.294 4.660 1.00 45.28 274 ALA A CA 1
ATOM 2205 C C . ALA A 1 274 ? -19.344 2.115 5.417 1.00 45.28 274 ALA A C 1
ATOM 2207 O O . ALA A 1 274 ? -19.909 2.324 6.494 1.00 45.28 274 ALA A O 1
ATOM 2208 N N . PRO A 1 275 ? -19.255 0.872 4.907 1.00 42.03 275 PRO A N 1
ATOM 2209 C CA . PRO A 1 275 ? -19.677 -0.273 5.697 1.00 42.03 275 PRO A CA 1
ATOM 2210 C C . PRO A 1 275 ? -18.904 -0.262 7.022 1.00 42.03 275 PRO A C 1
ATOM 2212 O O . PRO A 1 275 ? -17.750 0.169 7.043 1.00 42.03 275 PRO A O 1
ATOM 2215 N N . ALA A 1 276 ? -19.566 -0.646 8.116 1.00 42.25 276 ALA A N 1
ATOM 2216 C CA . ALA A 1 276 ? -19.097 -0.520 9.498 1.00 42.25 276 ALA A CA 1
ATOM 2217 C C . ALA A 1 276 ? -17.790 -1.304 9.763 1.00 42.25 276 ALA A C 1
ATOM 2219 O O . ALA A 1 276 ? -17.783 -2.336 10.422 1.00 42.25 276 ALA A O 1
ATOM 2220 N N . TYR A 1 277 ? -16.669 -0.829 9.223 1.00 45.31 277 TYR A N 1
ATOM 2221 C CA . TYR A 1 277 ? -15.360 -1.485 9.262 1.00 45.31 277 TYR A CA 1
ATOM 2222 C C . TYR A 1 277 ? -14.346 -0.740 10.128 1.00 45.31 277 TYR A C 1
ATOM 2224 O O . TYR A 1 277 ? -13.225 -1.209 10.294 1.00 45.31 277 TYR A O 1
ATOM 2232 N N . VAL A 1 278 ? -14.739 0.380 10.737 1.00 45.22 278 VAL A N 1
ATOM 2233 C CA . VAL A 1 278 ? -13.930 1.081 11.742 1.00 45.22 278 VAL A CA 1
ATOM 2234 C C . VAL A 1 278 ? -14.607 0.937 13.092 1.00 45.22 278 VAL A C 1
ATOM 2236 O O . VAL A 1 278 ? -15.128 1.886 13.668 1.00 45.22 278 VAL A O 1
ATOM 2239 N N . CYS A 1 279 ? -14.643 -0.293 13.586 1.00 41.38 279 CYS A N 1
ATOM 2240 C CA . CYS A 1 279 ? -14.707 -0.482 15.020 1.00 41.38 279 CYS A CA 1
ATOM 2241 C C . CYS A 1 279 ? -13.256 -0.655 15.471 1.00 41.38 279 CYS A C 1
ATOM 2243 O O . CYS A 1 279 ? -12.579 -1.570 14.993 1.00 41.38 279 CYS A O 1
ATOM 2245 N N . GLU A 1 280 ? -12.775 0.230 16.348 1.00 48.69 280 GLU A N 1
ATOM 2246 C CA . GLU A 1 280 ? -11.623 -0.033 17.216 1.00 48.69 280 GLU A CA 1
ATOM 2247 C C . GLU A 1 280 ? -11.941 -1.312 17.998 1.00 48.69 280 GLU A C 1
ATOM 2249 O O . GLU A 1 280 ? -12.496 -1.297 19.096 1.00 48.69 280 GLU A O 1
ATOM 2254 N N . SER A 1 281 ? -11.701 -2.470 17.386 1.00 53.62 281 SER A N 1
ATOM 2255 C CA . SER A 1 281 ? -11.905 -3.724 18.082 1.00 53.62 281 SER A CA 1
ATOM 2256 C C . SER A 1 281 ? -10.763 -3.803 19.091 1.00 53.62 281 SER A C 1
ATOM 2258 O O . SER A 1 281 ? -9.597 -3.847 18.692 1.00 53.62 281 SER A O 1
ATOM 2260 N N . ARG A 1 282 ? -11.082 -3.848 20.392 1.00 56.72 282 ARG A N 1
ATOM 2261 C CA . ARG A 1 282 ? -10.103 -4.117 21.466 1.00 56.72 282 ARG A CA 1
ATOM 2262 C C . ARG A 1 282 ? -9.174 -5.282 21.104 1.00 56.72 282 ARG A C 1
ATOM 2264 O O . ARG A 1 282 ? -7.997 -5.275 21.440 1.00 56.72 282 ARG A O 1
ATOM 2271 N N . ARG A 1 283 ? -9.678 -6.263 20.347 1.00 52.06 283 ARG A N 1
ATOM 2272 C CA . ARG A 1 283 ? -8.937 -7.419 19.820 1.00 52.06 283 ARG A CA 1
ATOM 2273 C C . ARG A 1 283 ? -7.769 -7.026 18.899 1.00 52.06 283 ARG A C 1
ATOM 2275 O O . ARG A 1 283 ? -6.729 -7.667 18.964 1.00 52.06 283 ARG A O 1
ATOM 2282 N N . ALA A 1 284 ? -7.897 -5.972 18.093 1.00 56.88 284 ALA A N 1
ATOM 2283 C CA . ALA A 1 284 ? -6.825 -5.479 17.225 1.00 56.88 284 ALA A CA 1
ATOM 2284 C C . ALA A 1 284 ? -5.727 -4.760 18.023 1.00 56.88 284 ALA A C 1
ATOM 2286 O O . ALA A 1 284 ? -4.553 -5.058 17.825 1.00 56.88 284 ALA A O 1
ATOM 2287 N N . GLU A 1 285 ? -6.097 -3.907 18.983 1.00 56.84 285 GLU A N 1
ATOM 2288 C CA . GLU A 1 285 ? -5.142 -3.284 19.915 1.00 56.84 285 GLU A CA 1
ATOM 2289 C C . GLU A 1 285 ? -4.404 -4.332 20.759 1.00 56.84 285 GLU A C 1
ATOM 2291 O O . GLU A 1 285 ? -3.198 -4.232 20.961 1.00 56.84 285 GLU A O 1
ATOM 2296 N N . THR A 1 286 ? -5.099 -5.389 21.192 1.00 57.22 286 THR A N 1
ATOM 2297 C CA . THR A 1 286 ? -4.497 -6.465 22.000 1.00 57.22 286 THR A CA 1
ATOM 2298 C C . THR A 1 286 ? -3.478 -7.293 21.204 1.00 57.22 286 THR A C 1
ATOM 2300 O O . THR A 1 286 ? -2.506 -7.777 21.773 1.00 57.22 286 THR A O 1
ATOM 2303 N N . ILE A 1 287 ? -3.693 -7.481 19.895 1.00 55.06 287 ILE A N 1
ATOM 2304 C CA . ILE A 1 287 ? -2.849 -8.340 19.045 1.00 55.06 287 ILE A CA 1
ATOM 2305 C C . ILE A 1 287 ? -1.702 -7.560 18.390 1.00 55.06 287 ILE A C 1
ATOM 2307 O O . ILE A 1 287 ? -0.614 -8.104 18.222 1.00 55.06 287 ILE A O 1
ATOM 2311 N N . PHE A 1 288 ? -1.926 -6.300 18.016 1.00 55.06 288 PHE A N 1
ATOM 2312 C CA . PHE A 1 288 ? -0.932 -5.483 17.312 1.00 55.06 288 PHE A CA 1
ATOM 2313 C C . PHE A 1 288 ? -0.255 -4.431 18.202 1.00 55.06 288 PHE A C 1
ATOM 2315 O O . PHE A 1 288 ? 0.760 -3.860 17.804 1.00 55.06 288 PHE A O 1
ATOM 2322 N N . GLY A 1 289 ? -0.753 -4.188 19.417 1.00 54.22 289 GLY A N 1
ATOM 2323 C CA . GLY A 1 289 ? -0.163 -3.229 20.348 1.00 54.22 289 GLY A CA 1
ATOM 2324 C C . GLY A 1 289 ? -0.075 -1.822 19.747 1.00 54.22 289 GLY A C 1
ATOM 2325 O O . GLY A 1 289 ? -1.049 -1.304 19.209 1.00 54.22 289 GLY A O 1
ATOM 2326 N N . ARG A 1 290 ? 1.113 -1.202 19.819 1.00 42.12 290 ARG A N 1
ATOM 2327 C CA . ARG A 1 290 ? 1.396 0.127 19.234 1.00 42.12 290 ARG A CA 1
ATOM 2328 C C . ARG A 1 290 ? 1.730 0.091 17.736 1.00 42.12 290 ARG A C 1
ATOM 2330 O O . ARG A 1 290 ? 2.046 1.134 17.168 1.00 42.12 290 ARG A O 1
ATOM 2337 N N . LEU A 1 291 ? 1.723 -1.082 17.099 1.00 36.97 291 LEU A N 1
ATOM 2338 C CA . LEU A 1 291 ? 2.053 -1.188 15.680 1.00 36.97 291 LEU A CA 1
ATOM 2339 C C . LEU A 1 291 ? 0.902 -0.639 14.826 1.00 36.97 291 LEU A C 1
ATOM 2341 O O . LEU A 1 291 ? -0.261 -0.913 15.129 1.00 36.97 291 LEU A O 1
ATOM 2345 N N . PRO A 1 292 ? 1.197 0.077 13.726 1.00 39.78 292 PRO A N 1
ATOM 2346 C CA . PRO A 1 292 ? 0.166 0.570 12.825 1.00 39.78 292 PRO A CA 1
ATOM 2347 C C . PRO A 1 292 ? -0.644 -0.607 12.265 1.00 39.78 292 PRO A C 1
ATOM 2349 O O . PRO A 1 292 ? -0.112 -1.524 11.621 1.00 39.78 292 PRO A O 1
ATOM 2352 N N . VAL A 1 293 ? -1.948 -0.593 12.537 1.00 51.66 293 VAL A N 1
ATOM 2353 C CA . VAL A 1 293 ? -2.877 -1.633 12.094 1.00 51.66 293 VAL A CA 1
ATOM 2354 C C . VAL A 1 293 ? -3.509 -1.177 10.785 1.00 51.66 293 VAL A C 1
ATOM 2356 O O . VAL A 1 293 ? -4.286 -0.230 10.756 1.00 51.66 293 VAL A O 1
ATOM 2359 N N . THR A 1 294 ? -3.165 -1.819 9.671 1.00 49.94 294 THR A N 1
ATOM 2360 C CA . THR A 1 294 ? -3.818 -1.564 8.376 1.00 49.94 294 THR A CA 1
ATOM 2361 C C . THR A 1 294 ? -5.184 -2.251 8.317 1.00 49.94 294 THR A C 1
ATOM 2363 O O . THR A 1 294 ? -5.407 -3.254 8.997 1.00 49.94 294 THR A O 1
ATOM 2366 N N . ILE A 1 295 ? -6.091 -1.781 7.463 1.00 48.31 295 ILE A N 1
ATOM 2367 C CA . ILE A 1 295 ? -7.402 -2.406 7.220 1.00 48.31 295 ILE A CA 1
ATOM 2368 C C . ILE A 1 295 ? -7.237 -3.856 6.799 1.00 48.31 295 ILE A C 1
ATOM 2370 O O . ILE A 1 295 ? -7.986 -4.710 7.253 1.00 48.31 295 ILE A O 1
ATOM 2374 N N . HIS A 1 296 ? -6.222 -4.165 5.995 1.00 48.03 296 HIS A N 1
ATOM 2375 C CA . HIS A 1 296 ? -5.918 -5.542 5.616 1.00 48.03 296 HIS A CA 1
ATOM 2376 C C . HIS A 1 296 ? -5.604 -6.435 6.823 1.00 48.03 296 HIS A C 1
ATOM 2378 O O . HIS A 1 296 ? -6.006 -7.594 6.839 1.00 48.03 296 HIS A O 1
ATOM 2384 N N . ARG A 1 297 ? -4.940 -5.903 7.859 1.00 49.41 297 ARG A N 1
ATOM 2385 C CA . ARG A 1 297 ? -4.683 -6.632 9.111 1.00 49.41 297 ARG A CA 1
ATOM 2386 C C . ARG A 1 297 ? -5.951 -6.790 9.948 1.00 49.41 297 ARG A C 1
ATOM 2388 O O . ARG A 1 297 ? -6.143 -7.854 10.525 1.00 49.41 297 ARG A O 1
ATOM 2395 N N . ILE A 1 298 ? -6.831 -5.786 9.967 1.00 53.38 298 ILE A N 1
ATOM 2396 C CA . ILE A 1 298 ? -8.140 -5.850 10.648 1.00 53.38 298 ILE A CA 1
ATOM 2397 C C . ILE A 1 298 ? -9.073 -6.846 9.946 1.00 53.38 298 ILE A C 1
ATOM 2399 O O . ILE A 1 298 ? -9.698 -7.671 10.603 1.00 53.38 298 ILE A O 1
ATOM 2403 N N . GLN A 1 299 ? -9.131 -6.823 8.616 1.00 51.62 299 GLN A N 1
ATOM 2404 C CA . GLN A 1 299 ? -9.912 -7.765 7.814 1.00 51.62 299 GLN A CA 1
ATOM 2405 C C . GLN A 1 299 ? -9.370 -9.185 7.955 1.00 51.62 299 GLN A C 1
ATOM 2407 O O . GLN A 1 299 ? -10.134 -10.115 8.179 1.00 51.62 299 GLN A O 1
ATOM 2412 N N . TRP A 1 300 ? -8.048 -9.362 7.892 1.00 55.22 300 TRP A N 1
ATOM 2413 C CA . TRP A 1 300 ? -7.438 -10.667 8.123 1.00 55.22 300 TRP A CA 1
ATOM 2414 C C . TRP A 1 300 ? -7.739 -11.194 9.529 1.00 55.22 300 TRP A C 1
ATOM 2416 O O . TRP A 1 300 ? -8.122 -12.352 9.652 1.00 55.22 300 TRP A O 1
ATOM 2426 N N . LEU A 1 301 ? -7.646 -10.345 10.562 1.00 54.44 301 LEU A N 1
ATOM 2427 C CA . LEU A 1 301 ? -8.033 -10.661 11.942 1.00 54.44 301 LEU A CA 1
ATOM 2428 C C . LEU A 1 301 ? -9.491 -11.103 12.074 1.00 54.44 301 LEU A C 1
ATOM 2430 O O . LEU A 1 301 ? -9.770 -12.042 12.813 1.00 54.44 301 LEU A O 1
ATOM 2434 N N . GLN A 1 302 ? -10.409 -10.408 11.398 1.00 56.62 302 GLN A N 1
ATOM 2435 C CA . GLN A 1 302 ? -11.841 -10.719 11.410 1.00 56.62 302 GLN A CA 1
ATOM 2436 C C . GLN A 1 302 ? -12.143 -12.079 10.770 1.00 56.62 302 GLN A C 1
ATOM 2438 O O . GLN A 1 302 ? -13.138 -12.705 11.116 1.00 56.62 302 GLN A O 1
ATOM 2443 N N . LEU A 1 303 ? -11.275 -12.551 9.870 1.00 60.38 303 LEU A N 1
ATOM 2444 C CA . LEU A 1 303 ? -11.365 -13.877 9.258 1.00 60.38 303 LEU A CA 1
ATOM 2445 C C . LEU A 1 303 ? -10.749 -14.989 10.126 1.00 60.38 303 LEU A C 1
ATOM 2447 O O . LEU A 1 303 ? -10.803 -16.153 9.737 1.00 60.38 303 LEU A O 1
ATOM 2451 N N . GLN A 1 304 ? -10.144 -14.661 11.274 1.00 58.03 304 GLN A N 1
ATOM 2452 C CA . GLN A 1 304 ? -9.528 -15.649 12.157 1.00 58.03 304 GLN A CA 1
ATOM 2453 C C . GLN A 1 304 ? -10.477 -16.101 13.281 1.00 58.03 304 GLN A C 1
ATOM 2455 O O . GLN A 1 304 ? -11.226 -15.282 13.822 1.00 58.03 304 GLN A O 1
ATOM 2460 N N . PRO A 1 305 ? -10.401 -17.377 13.711 1.00 66.62 305 PRO A N 1
ATOM 2461 C CA . PRO A 1 305 ? -11.219 -17.898 14.808 1.00 66.62 305 PRO A CA 1
ATOM 2462 C C . PRO A 1 305 ? -11.012 -17.101 16.101 1.00 66.62 305 PRO A C 1
ATOM 2464 O O . PRO A 1 305 ? -9.957 -16.500 16.304 1.00 66.62 305 PRO A O 1
ATOM 2467 N N . ASP A 1 306 ? -12.005 -17.086 16.993 1.00 63.22 306 ASP A N 1
ATOM 2468 C CA . ASP A 1 306 ? -12.013 -16.224 18.189 1.00 63.22 306 ASP A CA 1
ATOM 2469 C C . ASP A 1 306 ? -10.817 -16.415 19.126 1.00 63.22 306 ASP A C 1
ATOM 2471 O O . ASP A 1 306 ? -10.358 -15.470 19.770 1.00 63.22 306 ASP A O 1
ATOM 2475 N N . ASP A 1 307 ? -10.226 -17.606 19.130 1.00 67.88 307 ASP A N 1
ATOM 2476 C CA . ASP A 1 307 ? -9.041 -17.929 19.915 1.00 67.88 307 ASP A CA 1
ATOM 2477 C C . ASP A 1 307 ? -7.709 -17.653 19.196 1.00 67.88 307 ASP A C 1
ATOM 2479 O O . ASP A 1 307 ? -6.636 -17.870 19.767 1.00 67.88 307 ASP A O 1
ATOM 2483 N N . PHE A 1 308 ? -7.745 -17.119 17.973 1.00 65.12 308 PHE A N 1
ATOM 2484 C CA . PHE A 1 308 ? -6.560 -16.832 17.172 1.00 65.12 308 PHE A CA 1
ATOM 2485 C C . PHE A 1 308 ? -5.612 -15.839 17.838 1.00 65.12 308 PHE A C 1
ATOM 2487 O O . PHE A 1 308 ? -4.413 -16.084 17.875 1.00 65.12 308 PHE A O 1
ATOM 2494 N N . GLY A 1 309 ? -6.129 -14.737 18.387 1.00 64.25 309 GLY A N 1
ATOM 2495 C CA . GLY A 1 309 ? -5.307 -13.730 19.068 1.00 64.25 309 GLY A CA 1
ATOM 2496 C C . GLY A 1 309 ? -4.515 -14.326 20.233 1.00 64.25 309 GLY A C 1
ATOM 2497 O O . GLY A 1 309 ? -3.285 -14.277 20.220 1.00 64.25 309 GLY A O 1
ATOM 2498 N N . PRO A 1 310 ? -5.195 -14.977 21.195 1.00 66.19 310 PRO A N 1
ATOM 2499 C CA . PRO A 1 310 ? -4.538 -15.729 22.259 1.00 66.19 310 PRO A CA 1
ATOM 2500 C C . PRO A 1 310 ? -3.555 -16.799 21.754 1.00 66.19 310 PRO A C 1
ATOM 2502 O O . PRO A 1 310 ? -2.498 -16.979 22.357 1.00 66.19 310 PRO A O 1
ATOM 2505 N N . ARG A 1 311 ? -3.863 -17.508 20.656 1.00 70.56 311 ARG A N 1
ATOM 2506 C CA . ARG A 1 311 ? -2.961 -18.505 20.043 1.00 70.56 311 ARG A CA 1
ATOM 2507 C C . ARG A 1 311 ? -1.720 -17.869 19.413 1.00 70.56 311 ARG A C 1
ATOM 2509 O O . ARG A 1 311 ? -0.630 -18.402 19.585 1.00 70.56 311 ARG A O 1
ATOM 2516 N N . LEU A 1 312 ? -1.872 -16.756 18.702 1.00 69.62 312 LEU A N 1
ATOM 2517 C CA . LEU A 1 312 ? -0.781 -16.028 18.059 1.00 69.62 312 LEU A CA 1
ATOM 2518 C C . LEU A 1 312 ? 0.167 -15.446 19.107 1.00 69.62 312 LEU A C 1
ATOM 2520 O O . LEU A 1 312 ? 1.366 -15.691 19.025 1.00 69.62 312 LEU A O 1
ATOM 2524 N N . ILE A 1 313 ? -0.380 -14.761 20.119 1.00 69.38 313 ILE A N 1
ATOM 2525 C CA . ILE A 1 313 ? 0.391 -14.226 21.249 1.00 69.38 313 ILE A CA 1
ATOM 2526 C C . ILE A 1 313 ? 1.138 -15.362 21.953 1.00 69.38 313 ILE A C 1
ATOM 2528 O O . ILE A 1 313 ? 2.335 -15.249 22.194 1.00 69.38 313 ILE A O 1
ATOM 2532 N N . PHE A 1 314 ? 0.467 -16.489 22.216 1.00 73.62 314 PHE A N 1
ATOM 2533 C CA . PHE A 1 314 ? 1.106 -17.662 22.814 1.00 73.62 314 PHE A CA 1
ATOM 2534 C C . PHE A 1 314 ? 2.245 -18.221 21.948 1.00 73.62 314 PHE A C 1
ATOM 2536 O O . PHE A 1 314 ? 3.296 -18.556 22.482 1.00 73.62 314 PHE A O 1
ATOM 2543 N N . ASN A 1 315 ? 2.072 -18.305 20.626 1.00 74.12 315 ASN A N 1
ATOM 2544 C CA . ASN A 1 315 ? 3.110 -18.806 19.721 1.00 74.12 315 ASN A CA 1
ATOM 2545 C C . ASN A 1 315 ? 4.301 -17.839 19.602 1.00 74.12 315 ASN A C 1
ATOM 2547 O O . ASN A 1 315 ? 5.435 -18.298 19.534 1.00 74.12 315 ASN A O 1
ATOM 2551 N N . GLN A 1 316 ? 4.067 -16.523 19.614 1.00 70.69 316 GLN A N 1
ATOM 2552 C CA . GLN A 1 316 ? 5.134 -15.513 19.654 1.00 70.69 316 GLN A CA 1
ATOM 2553 C C . GLN A 1 316 ? 5.908 -15.575 20.974 1.00 70.69 316 GLN A C 1
ATOM 2555 O O . GLN A 1 316 ? 7.132 -15.595 20.982 1.00 70.69 316 GLN A O 1
ATOM 2560 N N . GLN A 1 317 ? 5.189 -15.680 22.092 1.00 73.62 317 GLN A N 1
ATOM 2561 C CA . GLN A 1 317 ? 5.769 -15.872 23.420 1.00 73.62 317 GLN A CA 1
ATOM 2562 C C . GLN A 1 317 ? 6.592 -17.166 23.499 1.00 73.62 317 GLN A C 1
ATOM 2564 O O . GLN A 1 317 ? 7.681 -17.174 24.064 1.00 73.62 317 GLN A O 1
ATOM 2569 N N . LEU A 1 318 ? 6.104 -18.248 22.892 1.00 75.50 318 LEU A N 1
ATOM 2570 C CA . LEU A 1 318 ? 6.834 -19.506 22.786 1.00 75.50 318 LEU A CA 1
ATOM 2571 C C . LEU A 1 318 ? 8.104 -19.360 21.926 1.00 75.50 318 LEU A C 1
ATOM 2573 O O . LEU A 1 318 ? 9.142 -19.882 22.318 1.00 75.50 318 LEU A O 1
ATOM 2577 N N . ALA A 1 319 ? 8.044 -18.618 20.813 1.00 72.69 319 ALA A N 1
ATOM 2578 C CA . ALA A 1 319 ? 9.198 -18.317 19.960 1.00 72.69 319 ALA A CA 1
ATOM 2579 C C . ALA A 1 319 ? 10.306 -17.569 20.711 1.00 72.69 319 ALA A C 1
ATOM 2581 O O . ALA A 1 319 ? 11.447 -18.014 20.684 1.00 72.69 319 ALA A O 1
ATOM 2582 N N . ILE A 1 320 ? 9.962 -16.527 21.474 1.00 73.25 320 ILE A N 1
ATOM 2583 C CA . ILE A 1 320 ? 10.925 -15.791 22.315 1.00 73.25 320 ILE A CA 1
ATOM 2584 C C . ILE A 1 320 ? 11.623 -16.740 23.302 1.00 73.25 320 ILE A C 1
ATOM 2586 O O . ILE A 1 320 ? 12.834 -16.678 23.488 1.00 73.25 320 ILE A O 1
ATOM 2590 N N . LEU A 1 321 ? 10.876 -17.665 23.914 1.00 75.00 321 LEU A N 1
ATOM 2591 C CA . LEU A 1 321 ? 11.444 -18.646 24.845 1.00 75.00 321 LEU A CA 1
ATOM 2592 C C . LEU A 1 321 ? 12.308 -19.714 24.151 1.00 75.00 321 LEU A C 1
ATOM 2594 O O . LEU A 1 321 ? 13.064 -20.395 24.843 1.00 75.00 321 LEU A O 1
ATOM 2598 N N . HIS A 1 322 ? 12.211 -19.881 22.828 1.00 78.31 322 HIS A N 1
ATOM 2599 C CA . HIS A 1 322 ? 13.066 -20.787 22.057 1.00 78.31 322 HIS A CA 1
ATOM 2600 C C . HIS A 1 322 ? 14.429 -20.177 21.697 1.00 78.31 322 HIS A C 1
ATOM 2602 O O . HIS A 1 322 ? 15.376 -20.941 21.525 1.00 78.31 322 HIS A O 1
ATOM 2608 N N . GLU A 1 323 ? 14.526 -18.852 21.551 1.00 69.94 323 GLU A N 1
ATOM 2609 C CA . GLU A 1 323 ? 15.672 -18.182 20.915 1.00 69.94 323 GLU A CA 1
ATOM 2610 C C . GLU A 1 323 ? 16.982 -18.288 21.708 1.00 69.94 323 GLU A C 1
ATOM 2612 O O . GLU A 1 323 ? 18.033 -18.515 21.113 1.00 69.94 323 GLU A O 1
ATOM 2617 N N . ALA A 1 324 ? 16.940 -18.165 23.037 1.00 66.25 324 ALA A N 1
ATOM 2618 C CA . ALA A 1 324 ? 18.135 -18.249 23.879 1.00 66.25 324 ALA A CA 1
ATOM 2619 C C . ALA A 1 324 ? 17.805 -18.735 25.296 1.00 66.25 324 ALA A C 1
ATOM 2621 O O . ALA A 1 324 ? 16.714 -18.484 25.809 1.00 66.25 324 ALA A O 1
ATOM 2622 N N . SER A 1 325 ? 18.743 -19.426 25.951 1.00 69.44 325 SER A N 1
ATOM 2623 C CA . SER A 1 325 ? 18.594 -19.838 27.352 1.00 69.44 325 SER A CA 1
ATOM 2624 C C . SER A 1 325 ? 18.693 -18.634 28.290 1.00 69.44 325 SER A C 1
ATOM 2626 O O . SER A 1 325 ? 19.686 -17.908 28.266 1.00 69.44 325 SER A O 1
ATOM 2628 N N . VAL A 1 326 ? 17.699 -18.456 29.155 1.00 66.81 326 VAL A N 1
ATOM 2629 C CA . VAL A 1 326 ? 17.695 -17.444 30.213 1.00 66.81 326 VAL A CA 1
ATOM 2630 C C . VAL A 1 326 ? 18.648 -17.908 31.309 1.00 66.81 326 VAL A C 1
ATOM 2632 O O . VAL A 1 326 ? 18.357 -18.857 32.039 1.00 66.81 326 VAL A O 1
ATOM 2635 N N . LEU A 1 327 ? 19.802 -17.253 31.414 1.00 61.44 327 LEU A N 1
ATOM 2636 C CA . LEU A 1 327 ? 20.737 -17.478 32.510 1.00 61.44 327 LEU A CA 1
ATOM 2637 C C . LEU A 1 327 ? 20.199 -16.796 33.770 1.00 61.44 327 LEU A C 1
ATOM 2639 O O . LEU A 1 327 ? 19.844 -15.622 33.744 1.00 61.44 327 LEU A O 1
ATOM 2643 N N . SER A 1 328 ? 20.184 -17.513 34.894 1.00 56.56 328 SER A N 1
ATOM 2644 C CA . SER A 1 328 ? 19.669 -17.014 36.179 1.00 56.56 328 SER A CA 1
ATOM 2645 C C . SER A 1 328 ? 20.458 -15.841 36.776 1.00 56.56 328 SER A C 1
ATOM 2647 O O . SER A 1 328 ? 20.035 -15.301 37.793 1.00 56.56 328 SER A O 1
ATOM 2649 N N . ILE A 1 329 ? 21.604 -15.494 36.183 1.00 54.09 329 ILE A N 1
ATOM 2650 C CA . ILE A 1 329 ? 22.562 -14.491 36.667 1.00 54.09 329 ILE A CA 1
ATOM 2651 C C . ILE A 1 329 ? 22.258 -13.097 36.080 1.00 54.09 329 ILE A C 1
ATOM 2653 O O . ILE A 1 329 ? 22.626 -12.091 36.676 1.00 54.09 329 ILE A O 1
ATOM 2657 N N . ASP A 1 330 ? 21.545 -13.009 34.949 1.00 66.31 330 ASP A N 1
ATOM 2658 C CA . ASP A 1 330 ? 21.170 -11.726 34.336 1.00 66.31 330 ASP A CA 1
ATOM 2659 C C . ASP A 1 330 ? 19.806 -11.244 34.863 1.00 66.31 330 ASP A C 1
ATOM 2661 O O . ASP A 1 330 ? 18.743 -11.535 34.298 1.00 66.31 330 ASP A O 1
ATOM 2665 N N . GLU A 1 331 ? 19.827 -10.525 35.987 1.00 67.25 331 GLU A N 1
ATOM 2666 C CA . GLU A 1 331 ? 18.624 -10.008 36.653 1.00 67.25 331 GLU A CA 1
ATOM 2667 C C . GLU A 1 331 ? 17.850 -8.994 35.798 1.00 67.25 331 GLU A C 1
ATOM 2669 O O . GLU A 1 331 ? 16.616 -8.984 35.806 1.00 67.25 331 GLU A O 1
ATOM 2674 N N . THR A 1 332 ? 18.551 -8.186 35.001 1.00 71.75 332 THR A N 1
ATOM 2675 C CA . THR A 1 332 ? 17.960 -7.205 34.083 1.00 71.75 332 THR A CA 1
ATOM 2676 C C . THR A 1 332 ? 17.111 -7.881 33.015 1.00 71.75 332 THR A C 1
ATOM 2678 O O . THR A 1 332 ? 15.913 -7.602 32.921 1.00 71.75 332 THR A O 1
ATOM 2681 N N . SER A 1 333 ? 17.673 -8.833 32.270 1.00 66.25 333 SER A N 1
ATOM 2682 C CA . SER A 1 333 ? 16.920 -9.580 31.256 1.00 66.25 333 SER A CA 1
ATOM 2683 C C . SER A 1 333 ? 15.806 -10.417 31.886 1.00 66.25 333 SER A C 1
ATOM 2685 O O . SER A 1 333 ? 14.685 -10.459 31.373 1.00 66.25 333 SER A O 1
ATOM 2687 N N . THR A 1 334 ? 16.067 -11.025 33.047 1.00 72.31 334 THR A N 1
ATOM 2688 C CA . THR A 1 334 ? 15.071 -11.825 33.772 1.00 72.31 334 THR A CA 1
ATOM 2689 C C . THR A 1 334 ? 13.881 -10.977 34.227 1.00 72.31 334 THR A C 1
ATOM 2691 O O . THR A 1 334 ? 12.740 -11.411 34.077 1.00 72.31 334 THR A O 1
ATOM 2694 N N . SER A 1 335 ? 14.099 -9.751 34.713 1.00 74.44 335 SER A N 1
ATOM 2695 C CA . SER A 1 335 ? 13.021 -8.839 35.128 1.00 74.44 335 SER A CA 1
ATOM 2696 C C . SER A 1 335 ? 12.135 -8.391 33.956 1.00 74.44 335 SER A C 1
ATOM 2698 O O . SER A 1 335 ? 10.908 -8.368 34.082 1.00 74.44 335 SER A O 1
ATOM 2700 N N . ILE A 1 336 ? 12.728 -8.130 32.785 1.00 75.62 336 ILE A N 1
ATOM 2701 C CA . ILE A 1 336 ? 12.003 -7.776 31.556 1.00 75.62 336 ILE A CA 1
ATOM 2702 C C . ILE A 1 336 ? 11.140 -8.956 31.094 1.00 75.62 336 ILE A C 1
ATOM 2704 O O . ILE A 1 336 ? 9.953 -8.794 30.804 1.00 75.62 336 ILE A O 1
ATOM 2708 N N . LEU A 1 337 ? 11.699 -10.169 31.087 1.00 76.50 337 LEU A N 1
ATOM 2709 C CA . LEU A 1 337 ? 10.956 -11.387 30.757 1.00 76.50 337 LEU A CA 1
ATOM 2710 C C . LEU A 1 337 ? 9.840 -11.643 31.782 1.00 76.50 337 LEU A C 1
ATOM 2712 O O . LEU A 1 337 ? 8.699 -11.922 31.408 1.00 76.50 337 LEU A O 1
ATOM 2716 N N . LEU A 1 338 ? 10.108 -11.461 33.076 1.00 78.31 338 LEU A N 1
ATOM 2717 C CA . LEU A 1 338 ? 9.082 -11.547 34.112 1.00 78.31 338 LEU A CA 1
ATOM 2718 C C . LEU A 1 338 ? 7.966 -10.520 33.899 1.00 78.31 338 LEU A C 1
ATOM 2720 O O . LEU A 1 338 ? 6.819 -10.861 34.150 1.00 78.31 338 LEU A O 1
ATOM 2724 N N . ALA A 1 339 ? 8.228 -9.316 33.397 1.00 75.81 339 ALA A N 1
ATOM 2725 C CA . ALA A 1 339 ? 7.161 -8.368 33.068 1.00 75.81 339 ALA A CA 1
ATOM 2726 C C . ALA A 1 339 ? 6.326 -8.806 31.843 1.00 75.81 339 ALA A C 1
ATOM 2728 O O . ALA A 1 339 ? 5.122 -8.553 31.792 1.00 75.81 339 ALA A O 1
ATOM 2729 N N . MET A 1 340 ? 6.937 -9.498 30.874 1.00 70.88 340 MET A N 1
ATOM 2730 C CA . MET A 1 340 ? 6.289 -9.895 29.615 1.00 70.88 340 MET A CA 1
ATOM 2731 C C . MET A 1 340 ? 5.457 -11.185 29.696 1.00 70.88 340 MET A C 1
ATOM 2733 O O . MET A 1 340 ? 4.458 -11.316 28.982 1.00 70.88 340 MET A O 1
ATOM 2737 N N . PHE A 1 341 ? 5.835 -12.154 30.536 1.00 80.44 341 PHE A N 1
ATOM 2738 C CA . PHE A 1 341 ? 5.180 -13.468 30.580 1.00 80.44 341 PHE A CA 1
ATOM 2739 C C . PHE A 1 341 ? 4.256 -13.634 31.788 1.00 80.44 341 PHE A C 1
ATOM 2741 O O . PHE A 1 341 ? 4.663 -13.483 32.933 1.00 80.44 341 PHE A O 1
ATOM 2748 N N . GLY A 1 342 ? 3.002 -14.037 31.572 1.00 83.38 342 GLY A N 1
ATOM 2749 C CA . GLY A 1 342 ? 2.102 -14.431 32.662 1.00 83.38 342 GLY A CA 1
ATOM 2750 C C . GLY A 1 342 ? 2.370 -15.858 33.162 1.00 83.38 342 GLY A C 1
ATOM 2751 O O . GLY A 1 342 ? 2.643 -16.754 32.368 1.00 83.38 342 GLY A O 1
ATOM 2752 N N . ALA A 1 343 ? 2.184 -16.121 34.462 1.00 83.25 343 ALA A N 1
ATOM 2753 C CA . ALA A 1 343 ? 2.385 -17.458 35.049 1.00 83.25 343 ALA A CA 1
ATOM 2754 C C . ALA A 1 343 ? 1.518 -18.554 34.388 1.00 83.25 343 ALA A C 1
ATOM 2756 O O . ALA A 1 343 ? 1.974 -19.677 34.190 1.00 83.25 343 ALA A O 1
ATOM 2757 N N . LYS A 1 344 ? 0.288 -18.223 33.958 1.00 84.38 344 LYS A N 1
ATOM 2758 C CA . LYS A 1 344 ? -0.578 -19.149 33.197 1.00 84.38 344 LYS A CA 1
ATOM 2759 C C . LYS A 1 344 ? 0.024 -19.527 31.837 1.00 84.38 344 LYS A C 1
ATOM 2761 O O . LYS A 1 344 ? -0.076 -20.681 31.431 1.00 84.38 344 LYS A O 1
ATOM 2766 N N . THR A 1 345 ? 0.649 -18.573 31.145 1.00 83.25 345 THR A N 1
ATOM 2767 C CA . THR A 1 345 ? 1.326 -18.808 29.863 1.00 83.25 345 THR A CA 1
ATOM 2768 C C . THR A 1 345 ? 2.523 -19.730 30.058 1.00 83.25 345 THR A C 1
ATOM 2770 O O . THR A 1 345 ? 2.647 -20.711 29.334 1.00 83.25 345 THR A O 1
ATOM 2773 N N . LEU A 1 346 ? 3.354 -19.474 31.071 1.00 86.25 346 LEU A N 1
ATOM 2774 C CA . LEU A 1 346 ? 4.545 -20.280 31.357 1.00 86.25 346 LEU A CA 1
ATOM 2775 C C . LEU A 1 346 ? 4.184 -21.734 31.719 1.00 86.25 346 LEU A C 1
ATOM 2777 O O . LEU A 1 346 ? 4.769 -22.665 31.176 1.00 86.25 346 LEU A O 1
ATOM 2781 N N . ILE A 1 347 ? 3.141 -21.951 32.529 1.00 88.00 347 ILE A N 1
ATOM 2782 C CA . ILE A 1 347 ? 2.615 -23.301 32.828 1.00 88.00 347 ILE A CA 1
ATOM 2783 C C . ILE A 1 347 ? 2.108 -24.006 31.554 1.00 88.00 347 ILE A C 1
ATOM 2785 O O . ILE A 1 347 ? 2.283 -25.215 31.373 1.00 88.00 347 ILE A O 1
ATOM 2789 N N . LYS A 1 348 ? 1.497 -23.255 30.630 1.00 86.62 348 LYS A N 1
ATOM 2790 C CA . LYS A 1 348 ? 1.063 -23.778 29.327 1.00 86.62 348 LYS A CA 1
ATOM 2791 C C . LYS A 1 348 ? 2.249 -24.125 28.412 1.00 86.62 348 LYS A C 1
ATOM 2793 O O . LYS A 1 348 ? 2.145 -25.064 27.627 1.00 86.62 348 LYS A O 1
ATOM 2798 N N . VAL A 1 349 ? 3.377 -23.419 28.523 1.00 85.06 349 VAL A N 1
ATOM 2799 C CA . VAL A 1 349 ? 4.630 -23.756 27.820 1.00 85.06 349 VAL A CA 1
ATOM 2800 C C . VAL A 1 349 ? 5.241 -25.051 28.370 1.00 85.06 349 VAL A C 1
ATOM 2802 O O . VAL A 1 349 ? 5.629 -25.911 27.586 1.00 85.06 349 VAL A O 1
ATOM 2805 N N . LEU A 1 350 ? 5.245 -25.252 29.692 1.00 84.94 350 LEU A N 1
ATOM 2806 C CA . LEU A 1 350 ? 5.745 -26.495 30.299 1.00 84.94 350 LEU A CA 1
ATOM 2807 C C . LEU A 1 350 ? 4.962 -27.743 29.853 1.00 84.94 350 LEU A C 1
ATOM 2809 O O . LEU A 1 350 ? 5.538 -28.813 29.674 1.00 84.94 350 LEU A O 1
ATOM 2813 N N . SER A 1 351 ? 3.654 -27.604 29.625 1.00 82.94 351 SER A N 1
ATOM 2814 C CA . SER A 1 351 ? 2.760 -28.715 29.258 1.00 82.94 351 SER A CA 1
ATOM 2815 C C . SER A 1 351 ? 2.576 -28.927 27.749 1.00 82.94 351 SER A C 1
ATOM 2817 O O . SER A 1 351 ? 2.000 -29.938 27.342 1.00 82.94 351 SER A O 1
ATOM 2819 N N . THR A 1 352 ? 3.043 -28.013 26.889 1.00 82.31 352 THR A N 1
ATOM 2820 C CA . THR A 1 352 ? 2.844 -28.145 25.438 1.00 82.31 352 THR A CA 1
ATOM 2821 C C . THR A 1 352 ? 3.899 -29.039 24.781 1.00 82.31 352 THR A C 1
ATOM 2823 O O . THR A 1 352 ? 5.107 -28.913 25.005 1.00 82.31 352 THR A O 1
ATOM 2826 N N . LYS A 1 353 ? 3.449 -29.917 23.877 1.00 79.44 353 LYS A N 1
ATOM 2827 C CA . LYS A 1 353 ? 4.334 -30.792 23.087 1.00 79.44 353 LYS A CA 1
ATOM 2828 C C . LYS A 1 353 ? 5.228 -30.018 22.111 1.00 79.44 353 LYS A C 1
ATOM 2830 O O . LYS A 1 353 ? 6.276 -30.518 21.734 1.00 79.44 353 LYS A O 1
ATOM 2835 N N . ARG A 1 354 ? 4.829 -28.801 21.718 1.00 76.94 354 ARG A N 1
ATOM 2836 C CA . ARG A 1 354 ? 5.560 -27.956 20.752 1.00 76.94 354 ARG A CA 1
ATOM 2837 C C . ARG A 1 354 ? 6.753 -27.200 21.353 1.00 76.94 354 ARG A C 1
ATOM 2839 O O . ARG A 1 354 ? 7.524 -26.624 20.599 1.00 76.94 354 ARG A O 1
ATOM 2846 N N . ALA A 1 355 ? 6.895 -27.169 22.679 1.00 81.00 355 ALA A N 1
ATOM 2847 C CA . ALA A 1 355 ? 8.012 -26.493 23.334 1.00 81.00 355 ALA A CA 1
ATOM 2848 C C . ALA A 1 355 ? 9.311 -27.306 23.188 1.00 81.00 355 ALA A C 1
ATOM 2850 O O . ALA A 1 355 ? 9.293 -28.531 23.298 1.00 81.00 355 ALA A O 1
ATOM 2851 N N . THR A 1 356 ? 10.435 -26.623 22.963 1.00 84.50 356 THR A N 1
ATOM 2852 C CA . THR A 1 356 ? 11.774 -27.227 22.981 1.00 84.50 356 THR A CA 1
ATOM 2853 C C . THR A 1 356 ? 12.240 -27.351 24.428 1.00 84.50 356 THR A C 1
ATOM 2855 O O . THR A 1 356 ? 11.678 -26.709 25.320 1.00 84.50 356 THR A O 1
ATOM 2858 N N . ALA A 1 357 ? 13.295 -28.134 24.665 1.00 81.69 357 ALA A N 1
ATOM 2859 C CA . ALA A 1 357 ? 13.922 -28.230 25.982 1.00 81.69 357 ALA A CA 1
ATOM 2860 C C . ALA A 1 357 ? 14.315 -26.844 26.531 1.00 81.69 357 ALA A C 1
ATOM 2862 O O . ALA A 1 357 ? 13.988 -26.524 27.669 1.00 81.69 357 ALA A O 1
ATOM 2863 N N . THR A 1 358 ? 14.890 -25.976 25.690 1.00 82.00 358 THR A N 1
ATOM 2864 C CA . THR A 1 358 ? 15.249 -24.592 26.045 1.00 82.00 358 THR A CA 1
ATOM 2865 C C . THR A 1 358 ? 14.043 -23.769 26.499 1.00 82.00 358 THR A C 1
ATOM 2867 O O . THR A 1 358 ? 14.101 -23.103 27.527 1.00 82.00 358 THR A O 1
ATOM 2870 N N . ALA A 1 359 ? 12.914 -23.857 25.787 1.00 82.88 359 ALA A N 1
ATOM 2871 C CA . ALA A 1 359 ? 11.713 -23.106 26.146 1.00 82.88 359 ALA A CA 1
ATOM 2872 C C . ALA A 1 359 ? 11.077 -23.598 27.456 1.00 82.88 359 ALA A C 1
ATOM 2874 O O . ALA A 1 359 ? 10.577 -22.783 28.235 1.00 82.88 359 ALA A O 1
ATOM 2875 N N . ARG A 1 360 ? 11.114 -24.912 27.725 1.00 86.88 360 ARG A N 1
ATOM 2876 C CA . ARG A 1 360 ? 10.647 -25.479 29.004 1.00 86.88 360 ARG A CA 1
ATOM 2877 C C . ARG A 1 360 ? 11.553 -25.066 30.161 1.00 86.88 360 ARG A C 1
ATOM 2879 O O . ARG A 1 360 ? 11.049 -24.594 31.181 1.00 86.88 360 ARG A O 1
ATOM 2886 N N . LEU A 1 361 ? 12.868 -25.127 29.958 1.00 85.62 361 LEU A N 1
ATOM 2887 C CA . LEU A 1 361 ? 13.857 -24.655 30.921 1.00 85.62 361 LEU A CA 1
ATOM 2888 C C . LEU A 1 361 ? 13.623 -23.175 31.258 1.00 85.62 361 LEU A C 1
ATOM 2890 O O . LEU A 1 361 ? 13.407 -22.845 32.423 1.00 85.62 361 LEU A O 1
ATOM 2894 N N . ASN A 1 362 ? 13.543 -22.302 30.253 1.00 85.88 362 ASN A N 1
ATOM 2895 C CA . ASN A 1 362 ? 13.289 -20.872 30.437 1.00 85.88 362 ASN A CA 1
ATOM 2896 C C . ASN A 1 362 ? 11.977 -20.605 31.182 1.00 85.88 362 ASN A C 1
ATOM 2898 O O . ASN A 1 362 ? 11.935 -19.799 32.112 1.00 85.88 362 ASN A O 1
ATOM 2902 N N . ALA A 1 363 ? 10.904 -21.313 30.821 1.00 87.25 363 ALA A N 1
ATOM 2903 C CA . ALA A 1 363 ? 9.623 -21.168 31.499 1.00 87.25 363 ALA A CA 1
ATOM 2904 C C . ALA A 1 363 ? 9.695 -21.581 32.976 1.00 87.25 363 ALA A C 1
ATOM 2906 O O . ALA A 1 363 ? 9.127 -20.895 33.826 1.00 87.25 363 ALA A O 1
ATOM 2907 N N . SER A 1 364 ? 10.417 -22.659 33.294 1.00 88.31 364 SER A N 1
ATOM 2908 C CA . SER A 1 364 ? 10.609 -23.112 34.675 1.00 88.31 364 SER A CA 1
ATOM 2909 C C . SER A 1 364 ? 11.445 -22.143 35.517 1.00 88.31 364 SER A C 1
ATOM 2911 O O . SER A 1 364 ? 11.106 -21.907 36.674 1.00 88.31 364 SER A O 1
ATOM 2913 N N . VAL A 1 365 ? 12.482 -21.528 34.934 1.00 87.12 365 VAL A N 1
ATOM 2914 C CA . VAL A 1 365 ? 13.320 -20.509 35.589 1.00 87.12 365 VAL A CA 1
ATOM 2915 C C . VAL A 1 365 ? 12.517 -19.235 35.862 1.00 87.12 365 VAL A C 1
ATOM 2917 O O . VAL A 1 365 ? 12.593 -18.669 36.946 1.00 87.12 365 VAL A O 1
ATOM 2920 N N . LEU A 1 366 ? 11.682 -18.794 34.920 1.00 86.19 366 LEU A N 1
ATOM 2921 C CA . LEU A 1 366 ? 10.821 -17.627 35.140 1.00 86.19 366 LEU A CA 1
ATOM 2922 C C . LEU A 1 366 ? 9.715 -17.908 36.173 1.00 86.19 366 LEU A C 1
ATOM 2924 O O . LEU A 1 366 ? 9.333 -17.016 36.930 1.00 86.19 366 LEU A O 1
ATOM 2928 N N . LEU A 1 367 ? 9.194 -19.138 36.233 1.00 88.25 367 LEU A N 1
ATOM 2929 C CA . LEU A 1 367 ? 8.226 -19.539 37.259 1.00 88.25 367 LEU A CA 1
ATOM 2930 C C . LEU A 1 367 ? 8.862 -19.638 38.650 1.00 88.25 367 LEU A C 1
ATOM 2932 O O . LEU A 1 367 ? 8.224 -19.232 39.617 1.00 88.25 367 LEU A O 1
ATOM 2936 N N . SER A 1 368 ? 10.119 -20.084 38.754 1.00 86.12 368 SER A N 1
ATOM 2937 C CA . SER A 1 368 ? 10.832 -20.181 40.035 1.00 86.12 368 SER A CA 1
ATOM 2938 C C . SER A 1 368 ? 11.083 -18.826 40.703 1.00 86.12 368 SER A C 1
ATOM 2940 O O . SER A 1 368 ? 11.356 -18.774 41.896 1.00 86.12 368 SER A O 1
ATOM 2942 N N . LYS A 1 369 ? 10.959 -17.724 39.957 1.00 85.44 369 LYS A N 1
ATOM 2943 C CA . LYS A 1 369 ? 11.061 -16.345 40.455 1.00 85.44 369 LYS A CA 1
ATOM 2944 C C . LYS A 1 369 ? 9.692 -15.707 40.741 1.00 85.44 369 LYS A C 1
ATOM 2946 O O . LYS A 1 369 ? 9.600 -14.493 40.903 1.00 85.44 369 LYS A O 1
ATOM 2951 N N . ARG A 1 370 ? 8.609 -16.496 40.767 1.00 82.88 370 ARG A N 1
ATOM 2952 C CA . ARG A 1 370 ? 7.233 -16.021 40.984 1.00 82.88 370 ARG A CA 1
ATOM 2953 C C . ARG A 1 370 ? 6.531 -16.766 42.113 1.00 82.88 370 ARG A C 1
ATOM 2955 O O . ARG A 1 370 ? 6.715 -17.963 42.307 1.00 82.88 370 ARG A O 1
ATOM 2962 N N . ASN A 1 371 ? 5.606 -16.057 42.757 1.00 82.75 371 ASN A N 1
ATOM 2963 C CA . ASN A 1 371 ? 4.630 -16.652 43.664 1.00 82.75 371 ASN A CA 1
ATOM 2964 C C . ASN A 1 371 ? 3.435 -17.166 42.857 1.00 82.75 371 ASN A C 1
ATOM 2966 O O . ASN A 1 371 ? 2.702 -16.390 42.236 1.00 82.75 371 ASN A O 1
ATOM 2970 N N . LEU A 1 372 ? 3.243 -18.484 42.841 1.00 84.19 372 LEU A N 1
ATOM 2971 C CA . LEU A 1 372 ? 2.118 -19.114 42.162 1.00 84.19 372 LEU A CA 1
ATOM 2972 C C . LEU A 1 372 ? 0.844 -18.980 42.997 1.00 84.19 372 LEU A C 1
ATOM 2974 O O . LEU A 1 372 ? 0.812 -19.268 44.190 1.00 84.19 372 LEU A O 1
ATOM 2978 N N . THR A 1 373 ? -0.251 -18.594 42.345 1.00 84.06 373 THR A N 1
ATOM 2979 C CA . THR A 1 373 ? -1.584 -18.611 42.972 1.00 84.06 373 THR A CA 1
ATOM 2980 C C . THR A 1 373 ? -2.048 -20.050 43.230 1.00 84.06 373 THR A C 1
ATOM 2982 O O . THR A 1 373 ? -1.653 -20.965 42.504 1.00 84.06 373 THR A O 1
ATOM 2985 N N . ARG A 1 374 ? -2.953 -20.271 44.199 1.00 80.06 374 ARG A N 1
ATOM 2986 C CA . ARG A 1 374 ? -3.489 -21.614 44.529 1.00 80.06 374 ARG A CA 1
ATOM 2987 C C . ARG A 1 374 ? -3.910 -22.454 43.301 1.00 80.06 374 ARG A C 1
ATOM 2989 O O . ARG A 1 374 ? -3.514 -23.617 43.238 1.00 80.06 374 ARG A O 1
ATOM 2996 N N . PRO A 1 375 ? -4.631 -21.915 42.293 1.00 83.38 375 PRO A N 1
ATOM 2997 C CA . PRO A 1 375 ? -4.997 -22.690 41.103 1.00 83.38 375 PRO A CA 1
ATOM 2998 C C . PRO A 1 375 ? -3.795 -23.097 40.241 1.00 83.38 375 PRO A C 1
ATOM 3000 O O . PRO A 1 375 ? -3.764 -24.197 39.699 1.00 83.38 375 PRO A O 1
ATOM 3003 N N . GLN A 1 376 ? -2.796 -22.221 40.108 1.00 84.31 376 GLN A N 1
ATOM 3004 C CA . GLN A 1 376 ? -1.573 -22.490 39.342 1.00 84.31 376 GLN A CA 1
ATOM 3005 C C . GLN A 1 376 ? -0.708 -23.535 40.043 1.00 84.31 376 GLN A C 1
ATOM 3007 O O . GLN A 1 376 ? -0.248 -24.483 39.410 1.00 84.31 376 GLN A O 1
ATOM 3012 N N . LEU A 1 377 ? -0.557 -23.390 41.359 1.00 84.19 377 LEU A N 1
ATOM 3013 C CA . LEU A 1 377 ? 0.154 -24.331 42.208 1.00 84.19 377 LEU A CA 1
ATOM 3014 C C . LEU A 1 377 ? -0.476 -25.727 42.140 1.00 84.19 377 LEU A C 1
ATOM 3016 O O . LEU A 1 377 ? 0.240 -26.706 41.960 1.00 84.19 377 LEU A O 1
ATOM 3020 N N . HIS A 1 378 ? -1.809 -25.829 42.194 1.00 84.50 378 HIS A N 1
ATOM 3021 C CA . HIS A 1 378 ? -2.506 -27.110 42.059 1.00 84.50 378 HIS A CA 1
ATOM 3022 C C . HIS A 1 378 ? -2.185 -27.820 40.732 1.00 84.50 378 HIS A C 1
ATOM 3024 O O . HIS A 1 378 ? -1.947 -29.026 40.723 1.00 84.50 378 HIS A O 1
ATOM 3030 N N . VAL A 1 379 ? -2.130 -27.078 39.619 1.00 84.81 379 VAL A N 1
ATOM 3031 C CA . VAL A 1 379 ? -1.776 -27.633 38.301 1.00 84.81 379 VAL A CA 1
ATOM 3032 C C . VAL A 1 379 ? -0.341 -28.156 38.288 1.00 84.81 379 VAL A C 1
ATOM 3034 O O . VAL A 1 379 ? -0.116 -29.279 37.844 1.00 84.81 379 VAL A O 1
ATOM 3037 N N . VAL A 1 380 ? 0.616 -27.375 38.796 1.00 85.06 380 VAL A N 1
ATOM 3038 C CA . VAL A 1 380 ? 2.033 -27.769 38.833 1.00 85.06 380 VAL A CA 1
ATOM 3039 C C . VAL A 1 380 ? 2.241 -28.989 39.735 1.00 85.06 380 VAL A C 1
ATOM 3041 O O . VAL A 1 380 ? 2.854 -29.969 39.321 1.00 85.06 380 VAL A O 1
ATOM 3044 N N . LEU A 1 381 ? 1.651 -28.983 40.931 1.00 84.62 381 LEU A N 1
ATOM 3045 C CA . LEU A 1 381 ? 1.710 -30.095 41.879 1.00 84.62 381 LEU A CA 1
ATOM 3046 C C . LEU A 1 381 ? 1.107 -31.386 41.308 1.00 84.62 381 LEU A C 1
ATOM 3048 O O . LEU A 1 381 ? 1.669 -32.461 41.512 1.00 84.62 381 LEU A O 1
ATOM 3052 N N . LYS A 1 382 ? -0.001 -31.292 40.565 1.00 84.25 382 LYS A N 1
ATOM 3053 C CA . LYS A 1 382 ? -0.605 -32.441 39.879 1.00 84.25 382 LYS A CA 1
ATOM 3054 C C . LYS A 1 382 ? 0.304 -33.002 38.780 1.00 84.25 382 LYS A C 1
ATOM 3056 O O . LYS A 1 382 ? 0.349 -34.211 38.597 1.00 84.25 382 LYS A O 1
ATOM 3061 N N . GLN A 1 383 ? 1.037 -32.153 38.059 1.00 84.69 383 GLN A N 1
ATOM 3062 C CA . GLN A 1 383 ? 2.002 -32.624 37.056 1.00 84.69 383 GLN A CA 1
ATOM 3063 C C . GLN A 1 383 ? 3.193 -33.331 37.705 1.00 84.69 383 GLN A C 1
ATOM 3065 O O . GLN A 1 383 ? 3.593 -34.387 37.228 1.00 84.69 383 GLN A O 1
ATOM 3070 N N . ILE A 1 384 ? 3.682 -32.831 38.845 1.00 82.00 384 ILE A N 1
ATOM 3071 C CA . ILE A 1 384 ? 4.701 -33.527 39.648 1.00 82.00 384 ILE A CA 1
ATOM 3072 C C . ILE A 1 384 ? 4.185 -34.911 40.096 1.00 82.00 384 ILE A C 1
ATOM 3074 O O . ILE A 1 384 ? 4.917 -35.894 39.998 1.00 82.00 384 ILE A O 1
ATOM 3078 N N . ASP A 1 385 ? 2.913 -35.031 40.504 1.00 78.25 385 ASP A N 1
ATOM 3079 C CA . ASP A 1 385 ? 2.296 -36.335 40.821 1.00 78.25 385 ASP A CA 1
ATOM 3080 C C . ASP A 1 385 ? 2.260 -37.281 39.619 1.00 78.25 385 ASP A C 1
ATOM 3082 O O . ASP A 1 385 ? 2.575 -38.464 39.732 1.00 78.25 385 ASP A O 1
ATOM 3086 N N . CYS A 1 386 ? 1.854 -36.779 38.454 1.00 76.38 386 CYS A N 1
ATOM 3087 C CA . CYS A 1 386 ? 1.817 -37.582 37.237 1.00 76.38 386 CYS A CA 1
ATOM 3088 C C . CYS A 1 386 ? 3.223 -38.056 36.843 1.00 76.38 386 CYS A C 1
ATOM 3090 O O . CYS A 1 386 ? 3.397 -39.224 36.501 1.00 76.38 386 CYS A O 1
ATOM 3092 N N . CYS A 1 387 ? 4.237 -37.195 36.953 1.00 72.75 387 CYS A N 1
ATOM 3093 C CA . CYS A 1 387 ? 5.626 -37.559 36.682 1.00 72.75 387 CYS A CA 1
ATOM 3094 C C . CYS A 1 387 ? 6.177 -38.601 37.670 1.00 72.75 387 CYS A C 1
ATOM 3096 O O . CYS A 1 387 ? 6.995 -39.421 37.276 1.00 72.75 387 CYS A O 1
ATOM 3098 N N . THR A 1 388 ? 5.722 -38.594 38.927 1.00 69.12 388 THR A N 1
ATOM 3099 C CA . THR A 1 388 ? 6.218 -39.490 39.992 1.00 69.12 388 THR A CA 1
ATOM 3100 C C . THR A 1 388 ? 5.510 -40.837 40.069 1.00 69.12 388 THR A C 1
ATOM 3102 O O . THR A 1 388 ? 6.109 -41.811 40.513 1.00 69.12 388 THR A O 1
ATOM 3105 N N . ASN A 1 389 ? 4.245 -40.920 39.650 1.00 65.06 389 ASN A N 1
ATOM 3106 C CA . ASN A 1 389 ? 3.455 -42.151 39.748 1.00 65.06 389 ASN A CA 1
ATOM 3107 C C . ASN A 1 389 ? 3.504 -43.026 38.481 1.00 65.06 389 ASN A C 1
ATOM 3109 O O . ASN A 1 389 ? 3.076 -44.177 38.527 1.00 65.06 389 ASN A O 1
ATOM 3113 N N . THR A 1 390 ? 3.994 -42.511 37.347 1.00 59.03 390 THR A N 1
ATOM 3114 C CA . THR A 1 390 ? 4.013 -43.268 36.084 1.00 59.03 390 THR A CA 1
ATOM 3115 C C . THR A 1 390 ? 5.334 -44.028 35.944 1.00 59.03 390 THR A C 1
ATOM 3117 O O . THR A 1 390 ? 6.355 -43.456 35.579 1.00 59.03 390 THR A O 1
ATOM 3120 N N . SER A 1 391 ? 5.322 -45.336 36.195 1.00 51.94 391 SER A N 1
ATOM 3121 C CA . SER A 1 391 ? 6.471 -46.258 36.134 1.00 51.94 391 SER A CA 1
ATOM 3122 C C . SER A 1 391 ? 6.974 -46.578 34.709 1.00 51.94 391 SER A C 1
ATOM 3124 O O . SER A 1 391 ? 7.549 -47.638 34.466 1.00 51.94 391 SER A O 1
ATOM 3126 N N . GLN A 1 392 ? 6.791 -45.673 33.740 1.00 48.62 392 GLN A N 1
ATOM 3127 C CA . GLN A 1 392 ? 7.191 -45.886 32.347 1.00 48.62 392 GLN A CA 1
ATOM 3128 C C . GLN A 1 392 ? 8.166 -44.817 31.840 1.00 48.62 392 GLN A C 1
ATOM 3130 O O . GLN A 1 392 ? 7.871 -43.625 31.821 1.00 48.62 392 GLN A O 1
ATOM 3135 N N . LYS A 1 393 ? 9.302 -45.329 31.349 1.00 48.66 393 LYS A N 1
ATOM 3136 C CA . LYS A 1 393 ? 10.459 -44.760 30.623 1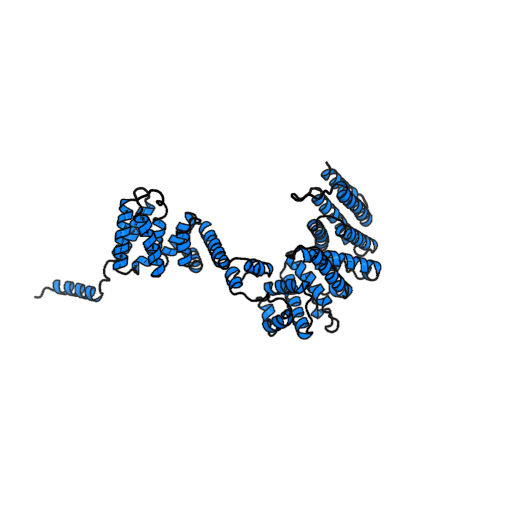.00 48.66 393 LYS A CA 1
ATOM 3137 C C . LYS A 1 393 ? 10.225 -43.633 29.586 1.00 48.66 393 LYS A C 1
ATOM 3139 O O . LYS A 1 393 ? 11.174 -43.261 28.911 1.00 48.66 393 LYS A O 1
ATOM 3144 N N . MET A 1 394 ? 9.020 -43.086 29.415 1.00 43.59 394 MET A N 1
ATOM 3145 C CA . MET A 1 394 ? 8.672 -42.139 28.340 1.00 43.59 394 MET A CA 1
ATOM 3146 C C . MET A 1 394 ? 8.538 -40.662 28.768 1.00 43.59 394 MET A C 1
ATOM 3148 O O . MET A 1 394 ? 8.248 -39.817 27.925 1.00 43.59 394 MET A O 1
ATOM 3152 N N . MET A 1 395 ? 8.758 -40.323 30.044 1.00 49.91 395 MET A N 1
ATOM 3153 C CA . MET A 1 395 ? 8.654 -38.946 30.577 1.00 49.91 395 MET A CA 1
ATOM 3154 C C . MET A 1 395 ? 9.882 -38.525 31.408 1.00 49.91 395 MET A C 1
ATOM 3156 O O . MET A 1 395 ? 9.778 -37.690 32.306 1.00 49.91 395 MET A O 1
ATOM 3160 N N . THR A 1 396 ? 11.054 -39.101 31.137 1.00 52.47 396 THR A N 1
ATOM 3161 C CA . THR A 1 396 ? 12.262 -38.915 31.961 1.00 52.47 396 THR A CA 1
ATOM 3162 C C . THR A 1 396 ? 12.860 -37.506 31.925 1.00 52.47 396 THR A C 1
ATOM 3164 O O . THR A 1 396 ? 13.571 -37.143 32.857 1.00 52.47 396 THR A O 1
ATOM 3167 N N . ASP A 1 397 ? 12.527 -36.663 30.945 1.00 57.53 397 ASP A N 1
ATOM 3168 C CA . ASP A 1 397 ? 13.351 -35.470 30.686 1.00 57.53 397 ASP A CA 1
ATOM 3169 C C . ASP A 1 397 ? 12.766 -34.137 31.185 1.00 57.53 397 ASP A C 1
ATOM 3171 O O . ASP A 1 397 ? 13.410 -33.100 31.030 1.00 57.53 397 ASP A O 1
ATOM 3175 N N . HIS A 1 398 ? 11.563 -34.111 31.778 1.00 68.81 398 HIS A N 1
ATOM 3176 C CA . HIS A 1 398 ? 10.862 -32.838 32.060 1.00 68.81 398 HIS A CA 1
ATOM 3177 C C . HIS A 1 398 ? 10.337 -32.663 33.493 1.00 68.81 398 HIS A C 1
ATOM 3179 O O . HIS A 1 398 ? 9.753 -31.624 33.801 1.00 68.81 398 HIS A O 1
ATOM 3185 N N . TRP A 1 399 ? 10.527 -33.632 34.396 1.00 77.31 399 TRP A N 1
ATOM 3186 C CA . TRP A 1 399 ? 10.075 -33.488 35.791 1.00 77.31 399 TRP A CA 1
ATOM 3187 C C . TRP A 1 399 ? 10.822 -32.360 36.524 1.00 77.31 399 TRP A C 1
ATOM 3189 O O . TRP A 1 399 ? 10.237 -31.658 37.350 1.00 77.31 399 TRP A O 1
ATOM 3199 N N . THR A 1 400 ? 12.092 -32.140 36.175 1.00 81.62 400 THR A N 1
ATOM 3200 C CA . THR A 1 400 ? 12.960 -31.098 36.743 1.00 81.62 400 THR A CA 1
ATOM 3201 C C . THR A 1 400 ? 12.414 -29.697 36.495 1.00 81.62 400 THR A C 1
ATOM 3203 O O . THR A 1 400 ? 12.486 -28.847 37.379 1.00 81.62 400 THR A O 1
ATOM 3206 N N . ASP A 1 401 ? 11.807 -29.460 35.333 1.00 86.62 401 ASP A N 1
ATOM 3207 C CA . ASP A 1 401 ? 11.202 -28.175 34.983 1.00 86.62 401 ASP A CA 1
ATOM 3208 C C . ASP A 1 401 ? 9.966 -27.881 35.845 1.00 86.62 401 ASP A C 1
ATOM 3210 O O . ASP A 1 401 ? 9.757 -26.746 36.276 1.00 86.62 401 ASP A O 1
ATOM 3214 N N . TRP A 1 402 ? 9.171 -28.905 36.167 1.00 87.31 402 TRP A N 1
ATOM 3215 C CA . TRP A 1 402 ? 8.020 -28.762 37.060 1.00 87.31 402 TRP A CA 1
ATOM 3216 C C . TRP A 1 402 ? 8.432 -28.552 38.516 1.00 87.31 402 TRP A C 1
ATOM 3218 O O . TRP A 1 402 ? 7.840 -27.712 39.189 1.00 87.31 402 TRP A O 1
ATOM 3228 N N . VAL A 1 403 ? 9.458 -29.263 38.992 1.00 86.00 403 VAL A N 1
ATOM 3229 C CA . VAL A 1 403 ? 10.003 -29.069 40.346 1.00 86.00 403 VAL A CA 1
ATOM 3230 C C . VAL A 1 403 ? 10.600 -27.668 40.488 1.00 86.00 403 VAL A C 1
ATOM 3232 O O . VAL A 1 403 ? 10.245 -26.943 41.417 1.00 86.00 403 VAL A O 1
ATOM 3235 N N . ARG A 1 404 ? 11.415 -27.233 39.517 1.00 87.56 404 ARG A N 1
ATOM 3236 C CA . ARG A 1 404 ? 12.009 -25.888 39.492 1.00 87.56 404 ARG A CA 1
ATOM 3237 C C . ARG A 1 404 ? 10.947 -24.790 39.503 1.00 87.56 404 ARG A C 1
ATOM 3239 O O . ARG A 1 404 ? 11.103 -23.803 40.213 1.00 87.56 404 ARG A O 1
ATOM 3246 N N . ALA A 1 405 ? 9.841 -24.976 38.783 1.00 86.88 405 ALA A N 1
ATOM 3247 C CA . ALA A 1 405 ? 8.754 -24.001 38.730 1.00 86.88 405 ALA A CA 1
ATOM 3248 C C . ALA A 1 405 ? 8.079 -23.729 40.091 1.00 86.88 405 ALA A C 1
ATOM 3250 O O . ALA A 1 405 ? 7.491 -22.662 40.257 1.00 86.88 405 ALA A O 1
ATOM 3251 N N . VAL A 1 406 ? 8.143 -24.659 41.056 1.00 86.75 406 VAL A N 1
ATOM 3252 C CA . VAL A 1 406 ? 7.547 -24.483 42.398 1.00 86.75 406 VAL A CA 1
ATOM 3253 C C . VAL A 1 406 ? 8.485 -23.760 43.364 1.00 86.75 406 VAL A C 1
ATOM 3255 O O . VAL A 1 406 ? 8.006 -23.193 44.344 1.00 86.75 406 VAL A O 1
ATOM 3258 N N . TYR A 1 407 ? 9.791 -23.736 43.083 1.00 84.56 407 TYR A N 1
ATOM 3259 C CA . TYR A 1 407 ? 10.840 -23.296 44.009 1.00 84.56 407 TYR A CA 1
ATOM 3260 C C . TYR A 1 407 ? 10.544 -21.944 44.683 1.00 84.56 407 TYR A C 1
ATOM 3262 O O . TYR A 1 407 ? 10.484 -21.864 45.906 1.00 84.56 407 TYR A O 1
ATOM 3270 N N . GLY A 1 408 ? 10.223 -20.900 43.910 1.00 79.62 408 GLY A N 1
ATOM 3271 C CA . GLY A 1 408 ? 9.929 -19.567 44.461 1.00 79.62 408 GLY A CA 1
ATOM 3272 C C . GLY A 1 408 ? 8.670 -19.479 45.323 1.00 79.62 408 GLY A C 1
ATOM 3273 O O . GLY A 1 408 ? 8.523 -18.543 46.099 1.00 79.62 408 GLY A O 1
ATOM 3274 N N . THR A 1 409 ? 7.760 -20.449 45.217 1.00 83.50 409 THR A N 1
ATOM 3275 C CA . THR A 1 409 ? 6.510 -20.478 45.993 1.00 83.50 409 THR A CA 1
ATOM 3276 C C . THR A 1 409 ? 6.654 -21.267 47.302 1.00 83.50 409 THR A C 1
ATOM 3278 O O . THR A 1 409 ? 5.786 -21.156 48.165 1.00 83.50 409 THR A O 1
ATOM 3281 N N . VAL A 1 410 ? 7.744 -22.028 47.487 1.00 82.00 410 VAL A N 1
ATOM 3282 C CA . VAL A 1 410 ? 7.984 -22.895 48.661 1.00 82.00 410 VAL A CA 1
ATOM 3283 C C . VAL A 1 410 ? 7.818 -22.188 50.009 1.00 82.00 410 VAL A C 1
ATOM 3285 O O . VAL A 1 410 ? 7.105 -22.736 50.859 1.00 82.00 410 VAL A O 1
ATOM 3288 N N . PRO A 1 411 ? 8.377 -20.979 50.224 1.00 78.50 411 PRO A N 1
ATOM 3289 C CA . PRO A 1 411 ? 8.259 -20.303 51.516 1.00 78.50 411 PRO A CA 1
ATOM 3290 C C . PRO A 1 411 ? 6.801 -20.015 51.904 1.00 78.50 411 PRO A C 1
ATOM 3292 O O . PRO A 1 411 ? 6.454 -20.027 53.079 1.00 78.50 411 PRO A O 1
ATOM 3295 N N . MET A 1 412 ? 5.918 -19.840 50.917 1.00 77.25 412 MET A N 1
ATOM 3296 C CA . MET A 1 412 ? 4.524 -19.412 51.096 1.00 77.25 412 MET A CA 1
ATOM 3297 C C . MET A 1 412 ? 3.519 -20.576 51.125 1.00 77.25 412 MET A C 1
ATOM 3299 O O . MET A 1 412 ? 2.309 -20.352 51.176 1.00 77.25 412 MET A O 1
ATOM 3303 N N . LEU A 1 413 ? 3.991 -21.824 51.041 1.00 81.69 413 LEU A N 1
ATOM 3304 C CA . LEU A 1 413 ? 3.131 -23.008 51.095 1.00 81.69 413 LEU A CA 1
ATOM 3305 C C . LEU A 1 413 ? 2.563 -23.218 52.504 1.00 81.69 413 LEU A C 1
ATOM 3307 O O . LEU A 1 413 ? 3.259 -23.009 53.489 1.00 81.69 413 LEU A O 1
ATOM 3311 N N . ASP A 1 414 ? 1.322 -23.694 52.611 1.00 83.44 414 ASP A N 1
ATOM 3312 C CA . ASP A 1 414 ? 0.793 -24.161 53.896 1.00 83.44 414 ASP A CA 1
ATOM 3313 C C . ASP A 1 414 ? 1.430 -25.502 54.314 1.00 83.44 414 ASP A C 1
ATOM 3315 O O . ASP A 1 414 ? 2.011 -26.228 53.499 1.00 83.44 414 ASP A O 1
ATOM 3319 N N . SER A 1 415 ? 1.326 -25.842 55.600 1.00 77.88 415 SER A N 1
ATOM 3320 C CA . SER A 1 415 ? 1.942 -27.046 56.179 1.00 77.88 415 SER A CA 1
ATOM 3321 C C . SER A 1 415 ? 1.521 -28.335 55.461 1.00 77.88 415 SER A C 1
ATOM 3323 O O . SER A 1 415 ? 2.361 -29.184 55.156 1.00 77.88 415 SER A O 1
ATOM 3325 N N . ALA A 1 416 ? 0.237 -28.458 55.114 1.00 80.69 416 ALA A N 1
ATOM 3326 C CA . ALA A 1 416 ? -0.302 -29.607 54.393 1.00 80.69 416 ALA A CA 1
ATOM 3327 C C . ALA A 1 416 ? 0.285 -29.735 52.976 1.00 80.69 416 ALA A C 1
ATOM 3329 O O . ALA A 1 416 ? 0.620 -30.837 52.533 1.00 80.69 416 ALA A O 1
ATOM 3330 N N . THR A 1 417 ? 0.450 -28.621 52.260 1.00 82.94 417 THR A N 1
ATOM 3331 C CA . THR A 1 417 ? 1.015 -28.604 50.907 1.00 82.94 417 THR A CA 1
ATOM 3332 C C . THR A 1 417 ? 2.524 -28.834 50.920 1.00 82.94 417 THR A C 1
ATOM 3334 O O . THR A 1 417 ? 3.017 -29.536 50.036 1.00 82.94 417 THR A O 1
ATOM 3337 N N . ARG A 1 418 ? 3.249 -28.334 51.934 1.00 82.81 418 ARG A N 1
ATOM 3338 C CA . ARG A 1 418 ? 4.681 -28.626 52.144 1.00 82.81 418 ARG A CA 1
ATOM 3339 C C . ARG A 1 418 ? 4.916 -30.124 52.342 1.00 82.81 418 ARG A C 1
ATOM 3341 O O . ARG A 1 418 ? 5.678 -30.718 51.585 1.00 82.81 418 ARG A O 1
ATOM 3348 N N . LEU A 1 419 ? 4.189 -30.752 53.271 1.00 79.19 419 LEU A N 1
ATOM 3349 C CA . LEU A 1 419 ? 4.262 -32.199 53.531 1.00 79.19 419 LEU A CA 1
ATOM 3350 C C . LEU A 1 419 ? 3.915 -33.027 52.288 1.00 79.19 419 LEU A C 1
ATOM 3352 O O . LEU A 1 419 ? 4.587 -34.004 51.950 1.00 79.19 419 LEU A O 1
ATOM 3356 N N . ARG A 1 420 ? 2.873 -32.610 51.566 1.00 82.19 420 ARG A N 1
ATOM 3357 C CA . ARG A 1 420 ? 2.461 -33.248 50.318 1.00 82.19 420 ARG A CA 1
ATOM 3358 C C . ARG A 1 420 ? 3.547 -33.134 49.243 1.00 82.19 420 ARG A C 1
ATOM 3360 O O . ARG A 1 420 ? 3.815 -34.133 48.584 1.00 82.19 420 ARG A O 1
ATOM 3367 N N . LEU A 1 421 ? 4.188 -31.978 49.070 1.00 83.00 421 LEU A N 1
ATOM 3368 C CA . LEU A 1 421 ? 5.291 -31.800 48.120 1.00 83.00 421 LEU A CA 1
ATOM 3369 C C . LEU A 1 421 ? 6.535 -32.604 48.523 1.00 83.00 421 LEU A C 1
ATOM 3371 O O . LEU A 1 421 ? 7.090 -33.307 47.683 1.00 83.00 421 LEU A O 1
ATOM 3375 N N . TRP A 1 422 ? 6.901 -32.586 49.807 1.00 82.44 422 TRP A N 1
ATOM 3376 C CA . TRP A 1 422 ? 7.985 -33.390 50.378 1.00 82.44 422 TRP A CA 1
ATOM 3377 C C . TRP A 1 422 ? 7.826 -34.880 50.053 1.00 82.44 422 TRP A C 1
ATOM 3379 O O . TRP A 1 422 ? 8.711 -35.498 49.463 1.00 82.44 422 TRP A O 1
ATOM 3389 N N . SER A 1 423 ? 6.641 -35.440 50.328 1.00 78.56 423 SER A N 1
ATOM 3390 C CA . SER A 1 423 ? 6.337 -36.851 50.049 1.00 78.56 423 SER A CA 1
ATOM 3391 C C . SER A 1 423 ? 6.452 -37.233 48.566 1.00 78.56 423 SER A C 1
ATOM 3393 O O . SER A 1 423 ? 6.676 -38.397 48.242 1.00 78.56 423 SER A O 1
ATOM 3395 N N . ARG A 1 424 ? 6.296 -36.265 47.652 1.00 76.94 424 ARG A N 1
ATOM 3396 C CA . ARG A 1 424 ? 6.389 -36.476 46.199 1.00 76.94 424 ARG A CA 1
ATOM 3397 C C . ARG A 1 424 ? 7.829 -36.423 45.720 1.00 76.94 424 ARG A C 1
ATOM 3399 O O . ARG A 1 424 ? 8.222 -37.270 44.928 1.00 76.94 424 ARG A O 1
ATOM 3406 N N . LEU A 1 425 ? 8.612 -35.463 46.211 1.00 77.19 425 LEU A N 1
ATOM 3407 C CA . LEU A 1 425 ? 10.029 -35.337 45.862 1.00 77.19 425 LEU A CA 1
ATOM 3408 C C . LEU A 1 425 ? 10.838 -36.549 46.343 1.00 77.19 425 LEU A C 1
ATOM 3410 O O . LEU A 1 425 ? 11.658 -37.058 45.584 1.00 77.19 425 LEU A O 1
ATOM 3414 N N . ALA A 1 426 ? 10.511 -37.096 47.518 1.00 73.62 426 ALA A N 1
ATOM 3415 C CA . ALA A 1 426 ? 11.116 -38.331 48.024 1.00 73.62 426 ALA A CA 1
ATOM 3416 C C . ALA A 1 426 ? 10.927 -39.538 47.076 1.00 73.62 426 ALA A C 1
ATOM 3418 O O . ALA A 1 426 ? 11.787 -40.412 46.999 1.00 73.62 426 ALA A O 1
ATOM 3419 N N . LYS A 1 427 ? 9.828 -39.585 46.306 1.00 71.31 427 LYS A N 1
ATOM 3420 C CA . LYS A 1 427 ? 9.602 -40.628 45.287 1.00 71.31 427 LYS A CA 1
ATOM 3421 C C . LYS A 1 427 ? 10.438 -40.412 44.020 1.00 71.31 427 LYS A C 1
ATOM 3423 O O . LYS A 1 427 ? 10.811 -41.386 43.377 1.00 71.31 427 LYS A O 1
ATOM 3428 N N . VAL A 1 428 ? 10.745 -39.159 43.664 1.00 68.38 428 VAL A N 1
ATOM 3429 C CA . VAL A 1 428 ? 11.622 -38.819 42.522 1.00 68.38 428 VAL A CA 1
ATOM 3430 C C . VAL A 1 428 ? 13.061 -39.259 42.799 1.00 68.38 428 VAL A C 1
ATOM 3432 O O . VAL A 1 428 ? 13.716 -39.832 41.924 1.00 68.38 428 VAL A O 1
ATOM 3435 N N . GLU A 1 429 ? 13.539 -39.023 44.023 1.00 59.16 429 GLU A N 1
ATOM 3436 C CA . GLU A 1 429 ? 14.898 -39.349 44.474 1.00 59.16 429 GLU A CA 1
ATOM 3437 C C . GLU A 1 429 ? 15.218 -40.846 44.327 1.00 59.16 429 GLU A C 1
ATOM 3439 O O . GLU A 1 429 ? 16.308 -41.206 43.894 1.00 59.16 429 GLU A O 1
ATOM 3444 N N . GLN A 1 430 ? 14.230 -41.720 44.553 1.00 58.34 430 GLN A N 1
ATOM 3445 C CA . GLN A 1 430 ? 14.366 -43.176 44.396 1.00 58.34 430 GLN A CA 1
ATOM 3446 C C . GLN A 1 430 ? 14.515 -43.640 42.934 1.00 58.34 430 GLN A C 1
ATOM 3448 O O . GLN A 1 430 ? 14.886 -44.785 42.687 1.00 58.34 430 GLN A O 1
ATOM 3453 N N . THR A 1 431 ? 14.216 -42.779 41.954 1.00 58.00 431 THR A N 1
ATOM 3454 C CA . THR A 1 431 ? 14.162 -43.141 40.523 1.00 58.00 431 THR A CA 1
ATOM 3455 C C . THR A 1 431 ? 15.266 -42.523 39.658 1.00 58.00 431 THR A C 1
ATOM 3457 O O . THR A 1 431 ? 15.396 -42.894 38.491 1.00 58.00 431 THR A O 1
ATOM 3460 N N . THR A 1 432 ? 16.083 -41.608 40.195 1.00 58.31 432 THR A N 1
ATOM 3461 C CA . THR A 1 432 ? 16.975 -40.75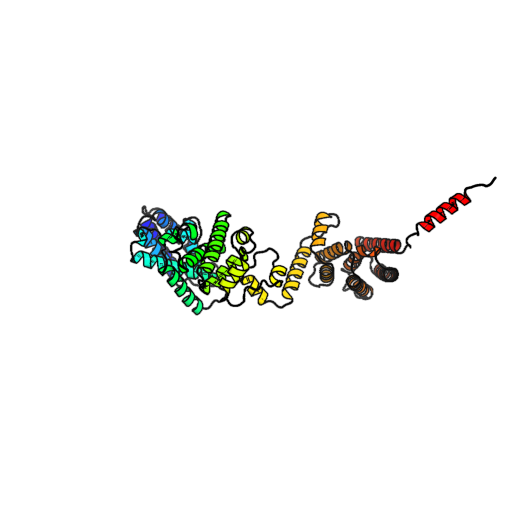0 39.391 1.00 58.31 432 THR A CA 1
ATOM 3462 C C . THR A 1 432 ? 18.443 -40.914 39.804 1.00 58.31 432 THR A C 1
ATOM 3464 O O . THR A 1 432 ? 18.813 -40.497 40.895 1.00 58.31 432 THR A O 1
ATOM 3467 N N . TYR A 1 433 ? 19.305 -41.475 38.939 1.00 51.16 433 TYR A N 1
ATOM 3468 C CA . TYR A 1 433 ? 20.691 -41.832 39.314 1.00 51.16 433 TYR A CA 1
ATOM 3469 C C . TYR A 1 433 ? 21.823 -41.282 38.416 1.00 51.16 433 TYR A C 1
ATOM 3471 O O . TYR A 1 433 ? 22.969 -41.668 38.622 1.00 51.16 433 TYR A O 1
ATOM 3479 N N . SER A 1 434 ? 21.580 -40.388 37.444 1.00 56.84 434 SER A N 1
ATOM 3480 C CA . SER A 1 434 ? 22.595 -40.113 36.398 1.00 56.84 434 SER A CA 1
ATOM 3481 C C . SER A 1 434 ? 22.995 -38.653 36.114 1.00 56.84 434 SER A C 1
ATOM 3483 O O . SER A 1 434 ? 23.915 -38.459 35.325 1.00 56.84 434 SER A O 1
ATOM 3485 N N . ASN A 1 435 ? 22.392 -37.620 36.726 1.00 67.81 435 ASN A N 1
ATOM 3486 C CA . ASN A 1 435 ? 22.733 -36.215 36.419 1.00 67.81 435 ASN A CA 1
ATOM 3487 C C . ASN A 1 435 ? 22.880 -35.334 37.679 1.00 67.81 435 ASN A C 1
ATOM 3489 O O . ASN A 1 435 ? 21.924 -35.121 38.427 1.00 67.81 435 ASN A O 1
ATOM 3493 N N . GLU A 1 436 ? 24.080 -34.783 37.883 1.00 69.69 436 GLU A N 1
ATOM 3494 C CA . GLU A 1 436 ? 24.468 -33.952 39.034 1.00 69.69 436 GLU A CA 1
ATOM 3495 C C . GLU A 1 436 ? 23.597 -32.696 39.195 1.00 69.69 436 GLU A C 1
ATOM 3497 O O . GLU A 1 436 ? 23.172 -32.374 40.303 1.00 69.69 436 GLU A O 1
ATOM 3502 N N . GLN A 1 437 ? 23.224 -32.034 38.097 1.00 68.88 437 GLN A N 1
ATOM 3503 C CA . GLN A 1 437 ? 22.382 -30.830 38.146 1.00 68.88 437 GLN A CA 1
ATOM 3504 C C . GLN A 1 437 ? 20.960 -31.124 38.643 1.00 68.88 437 GLN A C 1
ATOM 3506 O O . GLN A 1 437 ? 20.340 -30.301 39.316 1.00 68.88 437 GLN A O 1
ATOM 3511 N N . GLN A 1 438 ? 20.432 -32.306 38.322 1.00 74.75 438 GLN A N 1
ATOM 3512 C CA . GLN A 1 438 ? 19.105 -32.733 38.773 1.00 74.75 438 GLN A CA 1
ATOM 3513 C C . GLN A 1 438 ? 19.123 -33.084 40.261 1.00 74.75 438 GLN A C 1
ATOM 3515 O O . GLN A 1 438 ? 18.187 -32.751 40.989 1.00 74.75 438 GLN A O 1
ATOM 3520 N N . ARG A 1 439 ? 20.219 -33.705 40.714 1.00 72.06 439 ARG A N 1
ATOM 3521 C CA . ARG A 1 439 ? 20.463 -34.000 42.125 1.00 72.06 439 ARG A CA 1
ATOM 3522 C C . ARG A 1 439 ? 20.576 -32.719 42.949 1.00 72.06 439 ARG A C 1
ATOM 3524 O O . ARG A 1 439 ? 19.922 -32.620 43.979 1.00 72.06 439 ARG A O 1
ATOM 3531 N N . LEU A 1 440 ? 21.337 -31.729 42.477 1.00 77.62 440 LEU A N 1
ATOM 3532 C CA . LEU A 1 440 ? 21.478 -30.436 43.154 1.00 77.62 440 LEU A CA 1
ATOM 3533 C C . LEU A 1 440 ? 20.133 -29.712 43.302 1.00 77.62 440 LEU A C 1
ATOM 3535 O O . LEU A 1 440 ? 19.821 -29.243 44.390 1.00 77.62 440 LEU A O 1
ATOM 3539 N N . LEU A 1 441 ? 19.300 -29.695 42.254 1.00 78.50 441 LEU A N 1
ATOM 3540 C CA . LEU A 1 441 ? 17.958 -29.103 42.318 1.00 78.50 441 LEU A CA 1
ATOM 3541 C C . LEU A 1 441 ? 17.061 -29.785 43.365 1.00 78.50 441 LEU A C 1
ATOM 3543 O O . LEU A 1 441 ? 16.326 -29.103 44.074 1.00 78.50 441 LEU A O 1
ATOM 3547 N N . LEU A 1 442 ? 17.093 -31.120 43.455 1.00 77.50 442 LEU A N 1
ATOM 3548 C CA . LEU A 1 442 ? 16.320 -31.862 44.457 1.00 77.50 442 LEU A CA 1
ATOM 3549 C C . LEU A 1 442 ? 16.802 -31.563 45.874 1.00 77.50 442 LEU A C 1
ATOM 3551 O O . LEU A 1 442 ? 15.978 -31.293 46.742 1.00 77.50 442 LEU A O 1
ATOM 3555 N N . VAL A 1 443 ? 18.119 -31.576 46.094 1.00 80.00 443 VAL A N 1
ATOM 3556 C CA . VAL A 1 443 ? 18.719 -31.271 47.399 1.00 80.00 443 VAL A CA 1
ATOM 3557 C C . VAL A 1 443 ? 18.346 -29.858 47.844 1.00 80.00 443 VAL A C 1
ATOM 3559 O O . VAL A 1 443 ? 17.888 -29.685 48.968 1.00 80.00 443 VAL A O 1
ATOM 3562 N N . ASP A 1 444 ? 18.467 -28.871 46.958 1.00 80.88 444 ASP A N 1
ATOM 3563 C CA . ASP A 1 444 ? 18.149 -27.468 47.246 1.00 80.88 444 ASP A CA 1
ATOM 3564 C C . ASP A 1 444 ? 16.651 -27.255 47.533 1.00 80.88 444 ASP A C 1
ATOM 3566 O O . ASP A 1 444 ? 16.257 -26.576 48.483 1.00 80.88 444 ASP A O 1
ATOM 3570 N N . MET A 1 445 ? 15.783 -27.924 46.769 1.00 81.88 445 MET A N 1
ATOM 3571 C CA . MET A 1 445 ? 14.336 -27.895 46.987 1.00 81.88 445 MET A CA 1
ATOM 3572 C C . MET A 1 445 ? 13.936 -28.554 48.314 1.00 81.88 445 MET A C 1
ATOM 3574 O O . MET A 1 445 ? 13.088 -28.029 49.038 1.00 81.88 445 MET A O 1
ATOM 3578 N N . CYS A 1 446 ? 14.542 -29.696 48.650 1.00 80.81 446 CYS A N 1
ATOM 3579 C CA . CYS A 1 446 ? 14.334 -30.369 49.927 1.00 80.81 446 CYS A CA 1
ATOM 3580 C C . CYS A 1 446 ? 14.859 -29.513 51.089 1.00 80.81 446 CYS A C 1
ATOM 3582 O O . CYS A 1 446 ? 14.143 -29.320 52.067 1.00 80.81 446 CYS A O 1
ATOM 3584 N N . ALA A 1 447 ? 16.050 -28.924 50.972 1.00 79.69 447 ALA A N 1
ATOM 3585 C CA . ALA A 1 447 ? 16.584 -28.005 51.974 1.00 79.69 447 ALA A CA 1
ATOM 3586 C C . ALA A 1 447 ? 15.643 -26.809 52.193 1.00 79.69 447 ALA A C 1
ATOM 3588 O O . ALA A 1 447 ? 15.273 -26.514 53.327 1.00 79.69 447 ALA A O 1
ATOM 3589 N N . SER A 1 448 ? 15.161 -26.191 51.113 1.00 79.06 448 SER A N 1
ATOM 3590 C CA . SER A 1 448 ? 14.194 -25.088 51.170 1.00 79.06 448 SER A CA 1
ATOM 3591 C C . SER A 1 448 ? 12.866 -25.492 51.823 1.00 79.06 448 SER A C 1
ATOM 3593 O O . SER A 1 448 ? 12.290 -24.721 52.591 1.00 79.06 448 SER A O 1
ATOM 3595 N N . LEU A 1 449 ? 12.372 -26.706 51.556 1.00 80.56 449 LEU A N 1
ATOM 3596 C CA . LEU A 1 449 ? 11.167 -27.242 52.197 1.00 80.56 449 LEU A CA 1
ATOM 3597 C C . LEU A 1 449 ? 11.373 -27.526 53.684 1.00 80.56 449 LEU A C 1
ATOM 3599 O O . LEU A 1 449 ? 10.482 -27.211 54.466 1.00 80.56 449 LEU A O 1
ATOM 3603 N N . LEU A 1 450 ? 12.523 -28.085 54.072 1.00 77.69 450 LEU A N 1
ATOM 3604 C CA . LEU A 1 450 ? 12.874 -28.312 55.475 1.00 77.69 450 LEU A CA 1
ATOM 3605 C C . LEU A 1 450 ? 12.934 -26.993 56.231 1.00 77.69 450 LEU A C 1
ATOM 3607 O O . LEU A 1 450 ? 12.277 -26.867 57.257 1.00 77.69 450 LEU A O 1
ATOM 3611 N N . VAL A 1 451 ? 13.638 -25.996 55.688 1.00 78.12 451 VAL A N 1
ATOM 3612 C CA . VAL A 1 451 ? 13.711 -24.650 56.273 1.00 78.12 451 VAL A CA 1
ATOM 3613 C C . VAL A 1 451 ? 12.314 -24.054 56.424 1.00 78.12 451 VAL A C 1
ATOM 3615 O O . VAL A 1 451 ? 11.979 -23.544 57.486 1.00 78.12 451 VAL A O 1
ATOM 3618 N N . ALA A 1 452 ? 11.458 -24.185 55.408 1.00 73.94 452 ALA A N 1
ATOM 3619 C CA . ALA A 1 452 ? 10.079 -23.715 55.489 1.00 73.94 452 ALA A CA 1
ATOM 3620 C C . ALA A 1 452 ? 9.200 -24.547 56.448 1.00 73.94 452 ALA A C 1
ATOM 3622 O O . ALA A 1 452 ? 8.142 -24.082 56.858 1.00 73.94 452 ALA A O 1
ATOM 3623 N N . MET A 1 453 ? 9.566 -25.784 56.786 1.00 71.38 453 MET A N 1
ATOM 3624 C CA . MET A 1 453 ? 8.837 -26.633 57.739 1.00 71.38 453 MET A CA 1
ATOM 3625 C C . MET A 1 453 ? 9.267 -26.421 59.193 1.00 71.38 453 MET A C 1
ATOM 3627 O O . MET A 1 453 ? 8.535 -26.842 60.090 1.00 71.38 453 MET A O 1
ATOM 3631 N N . ILE A 1 454 ? 10.403 -25.759 59.433 1.00 73.19 454 ILE A N 1
ATOM 3632 C CA . ILE A 1 454 ? 10.782 -25.294 60.767 1.00 73.19 454 ILE A CA 1
ATOM 3633 C C . ILE A 1 454 ? 9.745 -24.235 61.178 1.00 73.19 454 ILE A C 1
ATOM 3635 O O . ILE A 1 454 ? 9.550 -23.267 60.438 1.00 73.19 454 ILE A O 1
ATOM 3639 N N . PRO A 1 455 ? 9.028 -24.414 62.305 1.00 61.44 455 PRO A N 1
ATOM 3640 C CA . PRO A 1 455 ? 8.119 -23.393 62.811 1.00 61.44 455 PRO A CA 1
ATOM 3641 C C . PRO A 1 455 ? 8.875 -22.071 62.936 1.00 61.44 455 PRO A C 1
ATOM 3643 O O . PRO A 1 455 ? 10.006 -22.080 63.421 1.00 61.44 455 PRO A O 1
ATOM 3646 N N . GLU A 1 456 ? 8.272 -20.949 62.524 1.00 58.69 456 GLU A N 1
ATOM 3647 C CA . GLU A 1 456 ? 8.830 -19.636 62.854 1.00 58.69 456 GLU A CA 1
ATOM 3648 C C . GLU A 1 456 ? 9.055 -19.613 64.364 1.00 58.69 456 GLU A C 1
ATOM 3650 O O . GLU A 1 456 ? 8.117 -19.758 65.154 1.00 58.69 456 GLU A O 1
ATOM 3655 N N . MET A 1 457 ? 10.324 -19.554 64.761 1.00 44.44 457 MET A N 1
ATOM 3656 C CA . MET A 1 457 ? 10.702 -19.540 66.159 1.00 44.44 457 MET A CA 1
ATOM 3657 C C . MET A 1 457 ? 10.095 -18.261 66.724 1.00 44.44 457 MET A C 1
ATOM 3659 O O . MET A 1 457 ? 10.488 -17.162 66.338 1.00 44.44 457 MET A O 1
ATOM 3663 N N . ASN A 1 458 ? 9.053 -18.414 67.542 1.00 44.44 458 ASN A N 1
ATOM 3664 C CA . ASN A 1 458 ? 8.323 -17.290 68.106 1.00 44.44 458 ASN A CA 1
ATOM 3665 C C . ASN A 1 458 ? 9.363 -16.375 68.779 1.00 44.44 458 ASN A C 1
ATOM 3667 O O . ASN A 1 458 ? 10.104 -16.877 69.628 1.00 44.44 458 ASN A O 1
ATOM 3671 N N . PRO A 1 459 ? 9.484 -15.083 68.426 1.00 51.25 459 PRO A N 1
ATOM 3672 C CA . PRO A 1 459 ? 10.497 -14.215 69.029 1.00 51.25 459 PRO A CA 1
ATOM 3673 C C . PRO A 1 459 ? 10.370 -14.173 70.563 1.00 51.25 459 PRO A C 1
ATOM 3675 O O . PRO A 1 459 ? 11.372 -14.123 71.265 1.00 51.25 459 PRO A O 1
ATOM 3678 N N . ALA A 1 460 ? 9.157 -14.377 71.089 1.00 51.00 460 ALA A N 1
ATOM 3679 C CA . ALA A 1 460 ? 8.900 -14.543 72.519 1.00 51.00 460 ALA A CA 1
ATOM 3680 C C . ALA A 1 460 ? 9.531 -15.810 73.150 1.00 51.00 460 ALA A C 1
ATOM 3682 O O . ALA A 1 460 ? 9.829 -15.816 74.339 1.00 51.00 460 ALA A O 1
ATOM 3683 N N . LEU A 1 461 ? 9.743 -16.887 72.381 1.00 49.03 461 LEU A N 1
ATOM 3684 C CA . LEU A 1 461 ? 10.437 -18.101 72.839 1.00 49.03 461 LEU A CA 1
ATOM 3685 C C . LEU A 1 461 ? 11.965 -17.960 72.762 1.00 49.03 461 LEU A C 1
ATOM 3687 O O . LEU A 1 461 ? 12.661 -18.577 73.562 1.00 49.03 461 LEU A O 1
ATOM 3691 N N . LEU A 1 462 ? 12.486 -17.138 71.844 1.00 52.00 462 LEU A N 1
ATOM 3692 C CA . LEU A 1 462 ? 13.911 -16.785 71.797 1.00 52.00 462 LEU A CA 1
ATOM 3693 C C . LEU A 1 462 ? 14.313 -15.937 73.011 1.00 52.00 462 LEU A C 1
ATOM 3695 O O . LEU A 1 462 ? 15.333 -16.232 73.633 1.00 52.00 462 LEU A O 1
ATOM 3699 N N . ASP A 1 463 ? 13.470 -14.981 73.411 1.00 52.16 463 ASP A N 1
ATOM 3700 C CA . ASP A 1 463 ? 13.679 -14.187 74.629 1.00 52.16 463 ASP A CA 1
ATOM 3701 C C . ASP A 1 463 ? 13.500 -15.026 75.908 1.00 52.16 463 ASP A C 1
ATOM 3703 O O . ASP A 1 463 ? 14.274 -14.880 76.853 1.00 52.16 463 ASP A O 1
ATOM 3707 N N . ALA A 1 464 ? 12.548 -15.969 75.936 1.00 51.25 464 ALA A N 1
ATOM 3708 C CA . ALA A 1 464 ? 12.370 -16.883 77.070 1.00 51.25 464 ALA A CA 1
ATOM 3709 C C . ALA A 1 464 ? 13.535 -17.882 77.221 1.00 51.25 464 ALA A C 1
ATOM 3711 O O . ALA A 1 464 ? 13.980 -18.152 78.338 1.00 51.25 464 ALA A O 1
ATOM 3712 N N . CYS A 1 465 ? 14.080 -18.400 76.114 1.00 50.28 465 CYS A N 1
ATOM 3713 C CA . CYS A 1 465 ? 15.284 -19.231 76.153 1.00 50.28 465 CYS A CA 1
ATOM 3714 C C . CYS A 1 465 ? 16.520 -18.410 76.559 1.00 50.28 465 CYS A C 1
ATOM 3716 O O . CYS A 1 465 ? 17.290 -18.875 77.398 1.00 50.28 465 CYS A O 1
ATOM 3718 N N . ALA A 1 466 ? 16.687 -17.183 76.054 1.00 54.09 466 ALA A N 1
ATOM 3719 C CA . ALA A 1 466 ? 17.776 -16.289 76.460 1.00 54.09 466 ALA A CA 1
ATOM 3720 C C . ALA A 1 466 ? 17.706 -15.908 77.953 1.00 54.09 466 ALA A C 1
ATOM 3722 O O . ALA A 1 466 ? 18.737 -15.894 78.625 1.00 54.09 466 ALA A O 1
ATOM 3723 N N . ALA A 1 467 ? 16.502 -15.689 78.496 1.00 54.09 467 ALA A N 1
ATOM 3724 C CA . ALA A 1 467 ? 16.289 -15.460 79.925 1.00 54.09 467 ALA A CA 1
ATOM 3725 C C . ALA A 1 467 ? 16.634 -16.701 80.771 1.00 54.09 467 ALA A C 1
ATOM 3727 O O . ALA A 1 467 ? 17.320 -16.580 81.784 1.00 54.09 467 ALA A O 1
ATOM 3728 N N . SER A 1 468 ? 16.271 -17.908 80.317 1.00 52.91 468 SER A N 1
ATOM 3729 C CA . SER A 1 468 ? 16.596 -19.152 81.037 1.00 52.91 468 SER A CA 1
ATOM 3730 C C . SER A 1 468 ? 18.102 -19.465 81.093 1.00 52.91 468 SER A C 1
ATOM 3732 O O . SER A 1 468 ? 18.580 -20.028 82.076 1.00 52.91 468 SER A O 1
ATOM 3734 N N . TYR A 1 469 ? 18.881 -19.048 80.084 1.00 51.84 469 TYR A N 1
ATOM 3735 C CA . TYR A 1 469 ? 20.345 -19.172 80.086 1.00 51.84 469 TYR A CA 1
ATOM 3736 C C . TYR A 1 469 ? 21.040 -18.133 80.984 1.00 51.84 469 TYR A C 1
ATOM 3738 O O . TYR A 1 469 ? 22.143 -18.397 81.465 1.00 51.84 469 TYR A O 1
ATOM 3746 N N . LEU A 1 470 ? 20.401 -16.991 81.260 1.00 50.97 470 LEU A N 1
ATOM 3747 C CA . LEU A 1 470 ? 20.903 -15.971 82.190 1.00 50.97 470 LEU A CA 1
ATOM 3748 C C . LEU A 1 470 ? 20.556 -16.295 83.653 1.00 50.97 470 LEU A C 1
ATOM 3750 O O . LEU A 1 470 ? 21.372 -16.036 84.532 1.00 50.97 470 LEU A O 1
ATOM 3754 N N . GLU A 1 471 ? 19.418 -16.940 83.926 1.00 49.09 471 GLU A N 1
ATOM 3755 C CA . GLU A 1 471 ? 19.079 -17.418 85.279 1.00 49.09 471 GLU A CA 1
ATOM 3756 C C . GLU A 1 471 ? 19.864 -18.678 85.687 1.00 49.09 471 GLU A C 1
ATOM 3758 O O . GLU A 1 471 ? 20.184 -18.843 86.861 1.00 49.09 471 GLU A O 1
ATOM 3763 N N . ALA A 1 472 ? 20.259 -19.536 84.738 1.00 51.25 472 ALA A N 1
ATOM 3764 C CA . ALA A 1 472 ? 21.094 -20.711 85.020 1.00 51.25 472 ALA A CA 1
ATOM 3765 C C . ALA A 1 472 ? 22.600 -20.398 85.158 1.00 51.25 472 ALA A C 1
ATOM 3767 O O . ALA A 1 472 ? 23.372 -21.268 85.561 1.00 51.25 472 ALA A O 1
ATOM 3768 N N . SER A 1 473 ? 23.030 -19.178 84.817 1.00 50.75 473 SER A N 1
ATOM 3769 C CA . SER A 1 473 ? 24.428 -18.730 84.925 1.00 50.75 473 SER A CA 1
ATOM 3770 C C . SER A 1 473 ? 24.661 -17.673 86.014 1.00 50.75 473 SER A C 1
ATOM 3772 O O . SER A 1 473 ? 25.783 -17.189 86.165 1.00 50.75 473 SER A O 1
ATOM 3774 N N . ALA A 1 474 ? 23.648 -17.379 86.835 1.00 46.09 474 ALA A N 1
ATOM 3775 C CA . ALA A 1 474 ? 23.803 -16.627 88.074 1.00 46.09 474 ALA A CA 1
ATOM 3776 C C . ALA A 1 474 ? 24.001 -17.592 89.263 1.00 46.09 474 ALA A C 1
ATOM 3778 O O . ALA A 1 474 ? 23.026 -18.177 89.739 1.00 46.09 474 ALA A O 1
ATOM 3779 N N . PRO A 1 475 ? 25.227 -17.778 89.790 1.00 44.41 475 PRO A N 1
ATOM 3780 C CA . PRO A 1 475 ? 25.381 -18.350 91.117 1.00 44.41 475 PRO A CA 1
ATOM 3781 C C . PRO A 1 475 ? 24.820 -17.347 92.131 1.00 44.41 475 PRO A C 1
ATOM 3783 O O . PRO A 1 475 ? 25.324 -16.232 92.279 1.00 44.41 475 PRO A O 1
ATOM 3786 N N . GLY A 1 476 ? 23.749 -17.739 92.816 1.00 46.91 476 GLY A N 1
ATOM 3787 C CA . GLY A 1 476 ? 23.403 -17.145 94.096 1.00 46.91 476 GLY A CA 1
ATOM 3788 C C . GLY A 1 476 ? 24.446 -17.556 95.131 1.00 46.91 476 GLY A C 1
ATOM 3789 O O . GLY A 1 476 ? 24.640 -18.752 95.313 1.00 46.91 476 GLY A O 1
ATOM 3790 N N . LEU A 1 477 ? 25.047 -16.544 95.769 1.00 38.88 477 LEU A N 1
ATOM 3791 C CA . LEU A 1 477 ? 25.785 -16.555 97.045 1.00 38.88 477 LEU A CA 1
ATOM 3792 C C . LEU A 1 477 ? 26.950 -17.544 97.210 1.00 38.88 477 LEU A C 1
ATOM 3794 O O . LEU A 1 477 ? 26.719 -18.766 97.326 1.00 38.88 477 LEU A O 1
#

Radius of gyration: 35.69 Å; chains: 1; bounding box: 50×75×129 Å

Sequence (477 aa):
MSSTLVRSAIGATKVLQDNLTIASELTVLAHHLLDVFFSPQTATVHPAEVLLRLVYEQIFNCLVTQRSDVRSFELLLFVLYNLLKREIYMHLKLDIVRILAGTVGGGTRRLVRLLCVGQHLRNDVLLRKTNTVLTLVLSHSLFQYEAVKRVRYFKAFLTLIEKMINEIDLMQLANAKFLCLNIPRAKVSIESLCFVFVLRHLDLLEGVGGYSLELDYVYNLIASVNIIYYKRWKIPSFLVKHVLDGLSRFSNNQTFEKNVSQPRKKMQAILSGAPAYVCESRRAETIFGRLPVTIHRIQWLQLQPDDFGPRLIFNQQLAILHEASVLSIDETSTSILLAMFGAKTLIKVLSTKRATATARLNASVLLSKRNLTRPQLHVVLKQIDCCTNTSQKMMTDHWTDWVRAVYGTVPMLDSATRLRLWSRLAKVEQTTYSNEQQRLLLVDMCASLLVAMIPEMNPALLDACAASYLEASAPGL

Secondary structure (DSSP, 8-state):
-HHHHHHHHHHHGGG-S-HHHHHHHHHHHHHHHHHHH----SSS--HHHHHHHHHHHHHHHHHHHTTTSHHHHHHHHHHHHHHHHSSS-HHHHHHHHHHHHHHTTSSHHHHHHHH--TTGGGSHHHHHHHHHHHHHHHHHHHHTT-S---HHHHHHHHHHHHHHHHTS-HHHHHH-S-HHHHS-TTT--HHHHHHHHHHHHHHHHTT---HHHHHHHHHHHHHHHHHHHHHTPPPPHHHHHHHHHHHHHHTT-HHHHHHSSSHHHHHHHHHTTS-S-----HHHHHHHTTS---HHHHHHHHTS-TTHHHHHHHHHHHHHHHHS---TT-HHHHHHHHHH--HHHHHHHHH-TT--HHHHHHHHHHHHTS---HHHHHHHHHHHHHHHH--STTSTTSHHHHHHHHGGGGGG--HHHHHHHHHHHHHHHTT--S-HHHHHHHHHHHHHHHHHHS----HHHHHHHHHHHHHTT----

Foldseek 3Di:
DVVVVLVVQLVVLVVDPALLVSLVSLLVVLVCLCVPPDDDDDDDDGVSLVSNLVSLLSSLLSLLVVLVDLSSLVSVLVSLVVLLPDPDDLVSNLSSLQSNQVSQPGFLLSSLLSLQDPVNCVDVVSVVSSLVSNLSNLLSLLCVPDPDPDPVVSVVSSVVSSVLSVVDDSNQLSPDLACPPSPPLVRDDLSSLLVNLSRLLSCVVVVVDDPVSLVSNLRSLLVNLVSCLVVVDAHDQSCLQSNQQSCLQPVPPPVSVVRHPPSVVSVCSRCVPPPPQPDPDVLQCLQQPPHRQHSVNSVVVVVDPPCVSVVVLLVVLLVVQPPDADDLPPPPVLVVNLVSDDLVSLLVLLPDPPHDPSSLNNSLSSLLQDADDPVSLVSLLVVLVVVLPDPDPPNPRRNLSSLSNCNNNLLVDDPVVLVSVLVSLVSVVVPDDDDPVSVVSSVSSNVSSVVSNPPPCPVVNVVVVVVVVVVVPDDDD